Protein AF-0000000087416178 (afdb_homodimer)

Solvent-accessible surface area (backbone atoms only — not comparable to full-atom values): 34341 Å² total; per-residue (Å²): 126,83,62,38,50,63,67,55,50,50,54,33,53,64,72,49,57,63,40,94,65,51,49,70,84,50,56,75,40,76,38,66,54,53,21,59,74,64,66,25,30,42,36,30,36,35,37,31,32,52,17,62,50,71,70,23,13,48,52,40,41,19,43,16,34,48,46,15,51,33,53,74,68,58,37,51,30,35,28,38,65,34,44,55,66,27,59,61,53,29,38,47,36,29,51,27,13,50,71,73,30,50,40,40,35,33,22,10,59,60,54,91,66,98,59,83,75,78,69,35,29,31,37,37,50,28,51,46,20,60,38,39,63,42,77,43,93,30,35,62,55,70,54,33,49,49,53,34,52,52,51,41,50,52,42,39,74,72,71,45,40,69,40,58,81,41,67,85,61,48,36,21,42,24,8,45,35,22,25,55,48,34,43,47,51,55,52,50,32,53,74,69,72,49,66,71,60,30,35,39,27,51,24,49,39,33,61,47,18,7,33,52,35,26,27,53,43,50,60,61,72,58,52,50,42,22,27,19,42,54,93,48,91,76,42,37,44,56,46,24,19,50,35,17,30,48,25,22,54,75,43,74,36,90,43,94,56,47,40,86,72,46,45,73,40,68,84,47,25,42,94,74,32,59,88,36,64,24,76,58,16,40,50,34,28,41,50,36,10,31,39,56,24,40,80,46,6,51,47,38,36,7,23,22,45,26,45,53,52,49,42,40,74,70,58,77,44,50,64,86,39,29,35,35,34,45,37,48,24,44,48,51,45,43,64,63,39,33,68,63,49,48,65,66,62,44,78,64,76,67,119,125,82,63,38,51,64,67,56,50,50,54,33,54,63,72,50,59,63,40,93,65,52,49,72,85,49,57,74,41,78,38,67,54,55,21,59,73,66,66,25,29,44,35,28,34,34,38,32,32,52,17,62,50,71,71,23,13,49,52,40,42,18,42,17,33,47,46,15,50,35,52,74,69,58,38,52,30,35,29,35,66,36,42,55,67,27,59,61,52,30,39,46,36,30,50,28,14,49,71,72,30,49,40,40,36,33,22,10,58,58,54,90,67,98,57,82,77,76,68,36,32,31,39,37,50,28,52,48,20,60,40,38,62,41,79,42,94,30,35,61,56,71,54,32,49,53,52,35,53,52,52,41,51,53,41,41,73,71,71,46,41,68,41,60,82,41,67,85,61,47,36,22,42,25,8,46,34,21,25,53,48,35,45,46,52,55,52,50,31,54,74,69,72,47,65,70,61,31,35,38,28,50,24,48,40,33,61,46,17,8,33,52,35,26,27,54,41,51,60,61,73,58,51,51,43,22,26,19,41,53,93,48,92,76,42,36,44,55,46,25,18,49,35,18,30,48,25,22,53,76,42,74,37,86,44,94,56,46,38,87,72,47,47,72,38,68,84,46,24,43,95,76,31,60,88,36,64,24,74,58,17,40,50,33,29,41,51,35,10,33,40,56,25,41,78,46,6,51,47,37,35,6,22,22,46,26,46,54,53,51,41,39,74,70,58,77,44,51,63,86,38,28,35,34,34,46,38,48,24,46,49,50,45,44,64,62,40,33,68,63,48,49,67,67,62,45,79,65,77,64,121

Foldseek 3Di:
DDADALVRLVVLLVVAFFDDQFPPPADWAWQVQLLVVLVFATEIERPQCRRPQLSGFLCRLLLRRVVRVCVVLVAQEEQEEAALQDPNLLRNLSSCLVVNHAYEYEHEPQDDDPDDADCFFSNVSSVVSPHHYHYDHHHPDPVSVVVSVVVQVVCVVVVGRYDYDDCVPRQLSSLCSLLNVLSSVVVNCVVVPHQAQAEWFADLTSNQLSNLLSCQSNVNLHHYAYEYLADDPCRALANSQVSSQVNCVSSVHGGDGHSVSYRYDPPQNADVGAPAAHLLLLVQQLCCCVRPVDGAARRTLSSRSSVVSVCSNVVVGHHHHYYYYYRRHSRSNCTSCVVVSCVNSDDDDPD/DDADALVRLVVLLVVAFFDDQFPPPADWAWQVQLLVVLVFATEIERPQCRRPQLSGFLCRLLLRRVVRVCVVLVAQEEQEEAALQDPNLLRNLSSCLVVNHAYEYEHEPQDDDPDDADCFFSNVSSVVSPHHYHYDHHHGDPVSVVVSVVVQVVCVVVVGRYDYDDCVPRQLSSLCSQLNVLSVVVVNCVVVPHDAQAEWFADLTSNQLSNLLSCQNNVNLHHYAYEYLADDPQSALQNSQVSSQSNCVSSPHGGDGHSVSYRYDPPQNADVGAPAAHLLLLVQQLCCCVRPVDGAARRTLSSRSSVVSVCSNVVVGHHHHYYYYYRRHSRSNCTSCVVVSPVNSDDDDPD

pLDDT: mean 94.79, std 8.59, range [31.3, 98.94]

Secondary structure (DSSP, 8-state):
-PPPPHHHHHHHHHTS-----S--SPPEEE-HHHHHHHTSSEEEEE-GGGS-TTS-BTHHHHHHHHHHHHHHTT--EEEEEEETT-HHHHHHHHHHHHHT-EEEEEEE--S--SSPPP--HHHHHHHHTT-EEEEESS-TTHHHHHHHHHHHHHHHHTT--EEE--HHHHHHHHHHHHHHHHHHHHHHHHHTT---SEEEEE-SSHHHHHHHHHHHHHT----EEEE-SS--TTS-HHHHHHHHHHHHHHTT------GGG-EEE-TTS-TT-TTS--HHHHHHHHHHHHHH-----TTTHHHHHHHHHHHHHTT-S-TT-EEEEE--B-TTHHHHSHHHHHHHH------/-PPPPHHHHHHHHHTS-----S--SPPEEE-HHHHHHHTSSEEEEE-GGGS-SSS-BTHHHHHHHHHHHHHHTT--EEEEEEETT-HHHHHHHHHHHHHT-EEEEEEE-SS--SSPPP--HHHHHHHHTT-EEEEESS-TTHHHHHHHHHHHHHHHHTT--EEE--HHHHHHHHHHHHHHHHHHHHHHHHHTT---SEEEEE-SSHHHHHHHHHHHHHT----EEEE-SS--TTS-HHHHHHHHHHHHHHTT------GGG-EEE-TTS-TT-TTS--HHHHHHHHHHHHHH-----TTTHHHHHHHHHHHHHTT-S-TT-EEEEE--B-TTHHHHSHHHHHHHH------

Structure (mmCIF, N/CA/C/O backbone):
data_AF-0000000087416178-model_v1
#
loop_
_entity.id
_entity.type
_entity.pdbx_description
1 polymer 'L-cysteate sulfo-lyase'
#
loop_
_atom_site.group_PDB
_atom_site.id
_atom_site.type_symbol
_atom_site.label_atom_id
_atom_site.label_alt_id
_atom_site.label_comp_id
_atom_site.label_asym_id
_atom_site.label_entity_id
_atom_site.label_seq_id
_atom_site.pdbx_PDB_ins_code
_atom_site.Cartn_x
_atom_site.Cartn_y
_atom_site.Cartn_z
_atom_site.occupancy
_atom_site.B_iso_or_equiv
_atom_site.auth_seq_id
_atom_site.auth_comp_id
_atom_site.auth_asym_id
_atom_site.auth_atom_id
_atom_site.pdbx_PDB_model_num
ATOM 1 N N . MET A 1 1 ? -10.094 37.312 -6.207 1 55.5 1 MET A N 1
ATOM 2 C CA . MET A 1 1 ? -9.102 36.844 -7.172 1 55.5 1 MET A CA 1
ATOM 3 C C . MET A 1 1 ? -9.695 35.812 -8.125 1 55.5 1 MET A C 1
ATOM 5 O O . MET A 1 1 ? -10.57 35.031 -7.734 1 55.5 1 MET A O 1
ATOM 9 N N . PRO A 1 2 ? -9.305 35.969 -9.383 1 63.62 2 PRO A N 1
ATOM 10 C CA . PRO A 1 2 ? -9.891 35.094 -10.383 1 63.62 2 PRO A CA 1
ATOM 11 C C . PRO A 1 2 ? -9.641 33.594 -10.078 1 63.62 2 PRO A C 1
ATOM 13 O O . PRO A 1 2 ? -8.602 33.25 -9.523 1 63.62 2 PRO A O 1
ATOM 16 N N . ARG A 1 3 ? -10.625 32.75 -10.203 1 87.5 3 ARG A N 1
ATOM 17 C CA . ARG A 1 3 ? -10.586 31.297 -10.117 1 87.5 3 ARG A CA 1
ATOM 18 C C . ARG A 1 3 ? -9.641 30.719 -11.156 1 87.5 3 ARG A C 1
ATOM 20 O O . ARG A 1 3 ? -9.664 31.109 -12.328 1 87.5 3 ARG A O 1
ATOM 27 N N . LEU A 1 4 ? -8.633 30.016 -10.633 1 95.75 4 LEU A N 1
ATOM 28 C CA . LEU A 1 4 ? -7.723 29.328 -11.547 1 95.75 4 LEU A CA 1
ATOM 29 C C . LEU A 1 4 ? -8.336 28.031 -12.055 1 95.75 4 LEU A C 1
ATOM 31 O O . LEU A 1 4 ? -9.133 27.406 -11.359 1 95.75 4 LEU A O 1
ATOM 35 N N . THR A 1 5 ? -8.016 27.719 -13.305 1 97.38 5 THR A N 1
ATOM 36 C CA . THR A 1 5 ? -8.32 26.375 -13.781 1 97.38 5 THR A CA 1
ATOM 37 C C . THR A 1 5 ? -7.355 25.359 -13.188 1 97.38 5 THR A C 1
ATOM 39 O O . THR A 1 5 ? -6.273 25.719 -12.719 1 97.38 5 THR A O 1
ATOM 42 N N . PRO A 1 6 ? -7.758 24.094 -13.148 1 97.88 6 PRO A N 1
ATOM 43 C CA . PRO A 1 6 ? -6.828 23.047 -12.703 1 97.88 6 PRO A CA 1
ATOM 44 C C . PRO A 1 6 ? -5.48 23.125 -13.422 1 97.88 6 PRO A C 1
ATOM 46 O O . PRO A 1 6 ? -4.43 23 -12.789 1 97.88 6 PRO A O 1
ATOM 49 N N . ASP A 1 7 ? -5.477 23.344 -14.656 1 98 7 ASP A N 1
ATOM 50 C CA . ASP A 1 7 ? -4.242 23.391 -15.445 1 98 7 ASP A CA 1
ATOM 51 C C . ASP A 1 7 ? -3.369 24.562 -15.016 1 98 7 ASP A C 1
ATOM 53 O O . ASP A 1 7 ? -2.146 24.438 -14.938 1 98 7 ASP A O 1
ATOM 57 N N . GLU A 1 8 ? -3.998 25.703 -14.797 1 98 8 GLU A N 1
ATOM 58 C CA . GLU A 1 8 ? -3.258 26.875 -14.352 1 98 8 GLU A CA 1
ATOM 59 C C . GLU A 1 8 ? -2.623 26.641 -12.984 1 98 8 GLU A C 1
ATOM 61 O O . GLU A 1 8 ? -1.478 27.031 -12.75 1 98 8 GLU A O 1
ATOM 66 N N . LEU A 1 9 ? -3.391 26.094 -12.102 1 98.25 9 LEU A N 1
ATOM 67 C CA . LEU A 1 9 ? -2.887 25.812 -10.758 1 98.25 9 LEU A CA 1
ATOM 68 C C . LEU A 1 9 ? -1.763 24.781 -10.805 1 98.25 9 LEU A C 1
ATOM 70 O O . LEU A 1 9 ? -0.756 24.922 -10.109 1 98.25 9 LEU A O 1
ATOM 74 N N . ARG A 1 10 ? -1.91 23.734 -11.602 1 98 10 ARG A N 1
ATOM 75 C CA . ARG A 1 10 ? -0.856 22.734 -11.789 1 98 10 ARG A CA 1
ATOM 76 C C . ARG A 1 10 ? 0.419 23.391 -12.32 1 98 10 ARG A C 1
ATOM 78 O O . ARG A 1 10 ? 1.522 23.031 -11.898 1 98 10 ARG A O 1
ATOM 85 N N . ALA A 1 11 ? 0.257 24.25 -13.266 1 98.12 11 ALA A N 1
ATOM 86 C CA . ALA A 1 11 ? 1.402 24.953 -13.844 1 98.12 11 ALA A CA 1
ATOM 87 C C . ALA A 1 11 ? 2.123 25.797 -12.789 1 98.12 11 ALA A C 1
ATOM 89 O O . ALA A 1 11 ? 3.352 25.891 -12.797 1 98.12 11 ALA A O 1
ATOM 90 N N . ALA A 1 12 ? 1.319 26.422 -11.906 1 98.19 12 ALA A N 1
ATOM 91 C CA . ALA A 1 12 ? 1.901 27.203 -10.82 1 98.19 12 ALA A CA 1
ATOM 92 C C . ALA A 1 12 ? 2.738 26.328 -9.891 1 98.19 12 ALA A C 1
ATOM 94 O O . ALA A 1 12 ? 3.85 26.703 -9.516 1 98.19 12 ALA A O 1
ATOM 95 N N . VAL A 1 13 ? 2.23 25.156 -9.57 1 98.38 13 VAL A N 1
ATOM 96 C CA . VAL A 1 13 ? 2.918 24.234 -8.68 1 98.38 13 VAL A CA 1
ATOM 97 C C . VAL A 1 13 ? 4.18 23.703 -9.352 1 98.38 13 VAL A C 1
ATOM 99 O O . VAL A 1 13 ? 5.215 23.531 -8.703 1 98.38 13 VAL A O 1
ATOM 102 N N . ALA A 1 14 ? 4.102 23.453 -10.641 1 97.5 14 ALA A N 1
ATOM 103 C CA . ALA A 1 14 ? 5.168 22.828 -11.406 1 97.5 14 ALA A CA 1
ATOM 104 C C . ALA A 1 14 ? 6.41 23.703 -11.461 1 97.5 14 ALA A C 1
ATOM 106 O O . ALA A 1 14 ? 7.5 23.234 -11.789 1 97.5 14 ALA A O 1
ATOM 107 N N . LYS A 1 15 ? 6.297 24.969 -11.125 1 97.38 15 LYS A N 1
ATOM 108 C CA . LYS A 1 15 ? 7.422 25.906 -11.156 1 97.38 15 LYS A CA 1
ATOM 109 C C . LYS A 1 15 ? 8.375 25.641 -9.992 1 97.38 15 LYS A C 1
ATOM 111 O O . LYS A 1 15 ? 9.531 26.078 -10.023 1 97.38 15 LYS A O 1
ATOM 116 N N . LEU A 1 16 ? 7.883 25 -8.984 1 98.19 16 LEU A N 1
ATOM 117 C CA . LEU A 1 16 ? 8.711 24.703 -7.82 1 98.19 16 LEU A CA 1
ATOM 118 C C . LEU A 1 16 ? 9.523 23.438 -8.039 1 98.19 16 LEU A C 1
ATOM 120 O O . LEU A 1 16 ? 9.078 22.516 -8.742 1 98.19 16 LEU A O 1
ATOM 124 N N . PRO A 1 17 ? 10.742 23.375 -7.406 1 97.56 17 PRO A N 1
ATOM 125 C CA . PRO A 1 17 ? 11.484 22.109 -7.449 1 97.56 17 PRO A CA 1
ATOM 126 C C . PRO A 1 17 ? 10.703 20.953 -6.852 1 97.56 17 PRO A C 1
ATOM 128 O O . PRO A 1 17 ? 10.008 21.125 -5.848 1 97.56 17 PRO A O 1
ATOM 131 N N . HIS A 1 18 ? 10.781 19.781 -7.535 1 97.25 18 HIS A N 1
ATOM 132 C CA . HIS A 1 18 ? 10.094 18.578 -7.102 1 97.25 18 HIS A CA 1
ATOM 133 C C . HIS A 1 18 ? 10.969 17.344 -7.305 1 97.25 18 HIS A C 1
ATOM 135 O O . HIS A 1 18 ? 11.805 17.312 -8.211 1 97.25 18 HIS A O 1
ATOM 141 N N . PHE A 1 19 ? 10.883 16.406 -6.434 1 98.31 19 PHE A N 1
ATOM 142 C CA . PHE A 1 19 ? 11.414 15.062 -6.59 1 98.31 19 PHE A CA 1
ATOM 143 C C . PHE A 1 19 ? 10.281 14.047 -6.66 1 98.31 19 PHE A C 1
ATOM 145 O O . PHE A 1 19 ? 9.586 13.812 -5.672 1 98.31 19 PHE A O 1
ATOM 152 N N . PRO A 1 20 ? 10.016 13.43 -7.832 1 97.62 20 PRO A N 1
ATOM 153 C CA . PRO A 1 20 ? 8.852 12.539 -7.984 1 97.62 20 PRO A CA 1
ATOM 154 C C . PRO A 1 20 ? 8.93 11.312 -7.078 1 97.62 20 PRO A C 1
ATOM 156 O O . PRO A 1 20 ? 9.953 10.633 -7.043 1 97.62 20 PRO A O 1
ATOM 159 N N . LEU A 1 21 ? 7.836 11.094 -6.316 1 98.5 21 LEU A N 1
ATOM 160 C CA . LEU A 1 21 ? 7.766 9.969 -5.387 1 98.5 21 LEU A CA 1
ATOM 161 C C . LEU A 1 21 ? 6.438 9.234 -5.527 1 98.5 21 LEU A C 1
ATOM 163 O O . LEU A 1 21 ? 6.41 8 -5.582 1 98.5 21 LEU A O 1
ATOM 167 N N . ALA A 1 22 ? 5.305 9.922 -5.59 1 98.44 22 ALA A N 1
ATOM 168 C CA . ALA A 1 22 ? 3.963 9.391 -5.375 1 98.44 22 ALA A CA 1
ATOM 169 C C . ALA A 1 22 ? 3.412 8.758 -6.648 1 98.44 22 ALA A C 1
ATOM 171 O O . ALA A 1 22 ? 3.623 9.281 -7.746 1 98.44 22 ALA A O 1
ATOM 172 N N . HIS A 1 23 ? 2.76 7.586 -6.492 1 98.25 23 HIS A N 1
ATOM 173 C CA . HIS A 1 23 ? 1.903 7.078 -7.559 1 98.25 23 HIS A CA 1
ATOM 174 C C . HIS A 1 23 ? 0.634 7.914 -7.688 1 98.25 23 HIS A C 1
ATOM 176 O O . HIS A 1 23 ? -0.322 7.719 -6.934 1 98.25 23 HIS A O 1
ATOM 182 N N . THR A 1 24 ? 0.581 8.891 -8.641 1 97.56 24 THR A N 1
ATOM 183 C CA . THR A 1 24 ? -0.566 9.781 -8.797 1 97.56 24 THR A CA 1
ATOM 184 C C . THR A 1 24 ? -1.07 9.75 -10.242 1 97.56 24 THR A C 1
ATOM 186 O O . THR A 1 24 ? -0.322 9.414 -11.156 1 97.56 24 THR A O 1
ATOM 189 N N . PRO A 1 25 ? -2.365 10.164 -10.492 1 98.12 25 PRO A N 1
ATOM 190 C CA . PRO A 1 25 ? -3.373 10.438 -9.469 1 98.12 25 PRO A CA 1
ATOM 191 C C . PRO A 1 25 ? -3.768 9.188 -8.68 1 98.12 25 PRO A C 1
ATOM 193 O O . PRO A 1 25 ? -3.838 8.094 -9.25 1 98.12 25 PRO A O 1
ATOM 196 N N . THR A 1 26 ? -3.879 9.305 -7.395 1 98.56 26 THR A N 1
ATOM 197 C CA . THR A 1 26 ? -4.43 8.203 -6.617 1 98.56 26 THR A CA 1
ATOM 198 C C . THR A 1 26 ? -5.914 8.008 -6.93 1 98.56 26 THR A C 1
ATOM 200 O O . THR A 1 26 ? -6.582 8.938 -7.387 1 98.56 26 THR A O 1
ATOM 203 N N . PRO A 1 27 ? -6.469 6.84 -6.707 1 98.56 27 PRO A N 1
ATOM 204 C CA . PRO A 1 27 ? -7.863 6.586 -7.062 1 98.56 27 PRO A CA 1
ATOM 205 C C . PRO A 1 27 ? -8.844 7.371 -6.195 1 98.56 27 PRO A C 1
ATOM 207 O O . PRO A 1 27 ? -8.57 7.633 -5.023 1 98.56 27 PRO A O 1
ATOM 210 N N . LEU A 1 28 ? -9.883 7.863 -6.75 1 98.81 28 LEU A N 1
ATOM 211 C CA . LEU A 1 28 ? -11.117 8.289 -6.098 1 98.81 28 LEU A CA 1
ATOM 212 C C . LEU A 1 28 ? -12.227 7.266 -6.301 1 98.81 28 LEU A C 1
ATOM 214 O O . LEU A 1 28 ? -12.719 7.094 -7.418 1 98.81 28 LEU A O 1
ATOM 218 N N . GLU A 1 29 ? -12.594 6.578 -5.18 1 98.44 29 GLU A N 1
ATOM 219 C CA . GLU A 1 29 ? -13.445 5.395 -5.301 1 98.44 29 GLU A CA 1
ATOM 220 C C . GLU A 1 29 ? -14.75 5.574 -4.531 1 98.44 29 GLU A C 1
ATOM 222 O O . GLU A 1 29 ? -14.758 6.16 -3.445 1 98.44 29 GLU A O 1
ATOM 227 N N . HIS A 1 30 ? -15.828 5.074 -5.105 1 98.62 30 HIS A N 1
ATOM 228 C CA . HIS A 1 30 ? -17.094 5.004 -4.391 1 98.62 30 HIS A CA 1
ATOM 229 C C . HIS A 1 30 ? -17.094 3.889 -3.354 1 98.62 30 HIS A C 1
ATOM 231 O O . HIS A 1 30 ? -16.5 2.832 -3.578 1 98.62 30 HIS A O 1
ATOM 237 N N . LEU A 1 31 ? -17.641 4.117 -2.186 1 98.56 31 LEU A N 1
ATOM 238 C CA . LEU A 1 31 ? -17.844 3.119 -1.141 1 98.56 31 LEU A CA 1
ATOM 239 C C . LEU A 1 31 ? -19.328 2.748 -1.028 1 98.56 31 LEU A C 1
ATOM 241 O O . LEU A 1 31 ? -20 3.162 -0.086 1 98.56 31 LEU A O 1
ATOM 245 N N . PRO A 1 32 ? -19.797 1.918 -1.909 1 98 32 PRO A N 1
ATOM 246 C CA . PRO A 1 32 ? -21.234 1.708 -1.994 1 98 32 PRO A CA 1
ATOM 247 C C . PRO A 1 32 ? -21.797 0.972 -0.78 1 98 32 PRO A C 1
ATOM 249 O O . PRO A 1 32 ? -22.922 1.244 -0.354 1 98 32 PRO A O 1
ATOM 252 N N . LYS A 1 33 ? -21.109 0.05 -0.185 1 98.19 33 LYS A N 1
ATOM 253 C CA . LYS A 1 33 ? -21.625 -0.726 0.938 1 98.19 33 LYS A CA 1
ATOM 254 C C . LYS A 1 33 ? -21.703 0.123 2.203 1 98.19 33 LYS A C 1
ATOM 256 O O . LYS A 1 33 ? -22.688 0.044 2.953 1 98.19 33 LYS A O 1
ATOM 261 N N . LEU A 1 34 ? -20.656 0.92 2.418 1 98.44 34 LEU A N 1
ATOM 262 C CA . LEU A 1 34 ? -20.688 1.812 3.572 1 98.44 34 LEU A CA 1
ATOM 263 C C . LEU A 1 34 ? -21.797 2.85 3.43 1 98.44 34 LEU A C 1
ATOM 265 O O . LEU A 1 34 ? -22.484 3.16 4.398 1 98.44 34 LEU A O 1
ATOM 269 N N . SER A 1 35 ? -21.922 3.434 2.213 1 98.5 35 SER A N 1
ATOM 270 C CA . SER A 1 35 ? -22.984 4.395 1.941 1 98.5 35 SER A CA 1
ATOM 271 C C . SER A 1 35 ? -24.359 3.807 2.262 1 98.5 35 SER A C 1
ATOM 273 O O . SER A 1 35 ? -25.172 4.445 2.932 1 98.5 35 SER A O 1
ATOM 275 N N . LYS A 1 36 ? -24.547 2.59 1.803 1 97.81 36 LYS A N 1
ATOM 276 C CA . LYS A 1 36 ? -25.828 1.912 2.039 1 97.81 36 LYS A CA 1
ATOM 277 C C . LYS A 1 36 ? -26.031 1.636 3.527 1 97.81 36 LYS A C 1
ATOM 279 O O . LYS A 1 36 ? -27.109 1.878 4.062 1 97.81 36 LYS A O 1
ATOM 284 N N . LEU A 1 37 ? -25.031 1.151 4.184 1 97.56 37 LEU A N 1
ATOM 285 C CA . LEU A 1 37 ? -25.094 0.771 5.59 1 97.56 37 LEU A CA 1
ATOM 286 C C . LEU A 1 37 ? -25.453 1.97 6.465 1 97.56 37 LEU A C 1
ATOM 288 O O . LEU A 1 37 ? -26.234 1.848 7.402 1 97.56 37 LEU A O 1
ATOM 292 N N . LEU A 1 38 ? -24.828 3.119 6.148 1 97.5 38 LEU A N 1
ATOM 293 C CA . LEU A 1 38 ? -24.984 4.297 6.992 1 97.5 38 LEU A CA 1
ATOM 294 C C . LEU A 1 38 ? -26.234 5.086 6.594 1 97.5 38 LEU A C 1
ATOM 296 O O . LEU A 1 38 ? -26.734 5.91 7.367 1 97.5 38 LEU A O 1
ATOM 300 N N . GLY A 1 39 ? -26.797 4.805 5.359 1 92.75 39 GLY A N 1
ATOM 301 C CA . GLY A 1 39 ? -28.062 5.383 4.926 1 92.75 39 GLY A CA 1
ATOM 302 C C . GLY A 1 39 ? -28 6.891 4.758 1 92.75 39 GLY A C 1
ATOM 303 O O . GLY A 1 39 ? -29.016 7.578 4.914 1 92.75 39 GLY A O 1
ATOM 304 N N . GLY A 1 40 ? -26.953 7.516 4.445 1 91.62 40 GLY A N 1
ATOM 305 C CA . GLY A 1 40 ? -26.75 8.938 4.215 1 91.62 40 GLY A CA 1
ATOM 306 C C . GLY A 1 40 ? -26.25 9.25 2.82 1 91.62 40 GLY A C 1
ATOM 307 O O . GLY A 1 40 ? -26.828 8.805 1.827 1 91.62 40 GLY A O 1
ATOM 308 N N . PRO A 1 41 ? -25.172 10.086 2.82 1 97.94 41 PRO A N 1
ATOM 309 C CA . PRO A 1 41 ? -24.625 10.516 1.534 1 97.94 41 PRO A CA 1
ATOM 310 C C . PRO A 1 41 ? -23.922 9.391 0.78 1 97.94 41 PRO A C 1
ATOM 312 O O . PRO A 1 41 ? -23.703 8.305 1.336 1 97.94 41 PRO A O 1
ATOM 315 N N . GLN A 1 42 ? -23.719 9.609 -0.546 1 98.69 42 GLN A N 1
ATOM 316 C CA . GLN A 1 42 ? -22.719 8.797 -1.25 1 98.69 42 GLN A CA 1
ATOM 317 C C . GLN A 1 42 ? -21.312 9.102 -0.758 1 98.69 42 GLN A C 1
ATOM 319 O O . GLN A 1 42 ? -20.906 10.266 -0.71 1 98.69 42 GLN A O 1
ATOM 324 N N . ILE A 1 43 ? -20.703 8.094 -0.318 1 98.88 43 ILE A N 1
ATOM 325 C CA . ILE A 1 43 ? -19.359 8.266 0.249 1 98.88 43 ILE A CA 1
ATOM 326 C C . ILE A 1 43 ? -18.312 7.836 -0.767 1 98.88 43 ILE A C 1
ATOM 328 O O . ILE A 1 43 ? -18.391 6.746 -1.336 1 98.88 43 ILE A O 1
ATOM 332 N N . TYR A 1 44 ? -17.375 8.695 -1.033 1 98.88 44 TYR A N 1
ATOM 333 C CA . TYR A 1 44 ? -16.203 8.422 -1.857 1 98.88 44 TYR A CA 1
ATOM 334 C C . TYR A 1 44 ? -14.93 8.523 -1.034 1 98.88 44 TYR A C 1
ATOM 336 O O . TYR A 1 44 ? -14.898 9.188 0.003 1 98.88 44 TYR A O 1
ATOM 344 N N . ILE A 1 45 ? -13.93 7.836 -1.482 1 98.94 45 ILE A N 1
ATOM 345 C CA . ILE A 1 45 ? -12.664 7.859 -0.757 1 98.94 45 ILE A CA 1
ATOM 346 C C . ILE A 1 45 ? -11.523 8.164 -1.722 1 98.94 45 ILE A C 1
ATOM 348 O O . ILE A 1 45 ? -11.422 7.551 -2.785 1 98.94 45 ILE A O 1
ATOM 352 N N . LYS A 1 46 ? -10.727 9.219 -1.441 1 98.94 46 LYS A N 1
ATOM 353 C CA . LYS A 1 46 ? -9.461 9.508 -2.105 1 98.94 46 LYS A CA 1
ATOM 354 C C . LYS A 1 46 ? -8.328 8.68 -1.503 1 98.94 46 LYS A C 1
ATOM 356 O O . LYS A 1 46 ? -7.93 8.906 -0.356 1 98.94 46 LYS A O 1
ATOM 361 N N . ARG A 1 47 ? -7.707 7.789 -2.271 1 98.81 47 ARG A N 1
ATOM 362 C CA . ARG A 1 47 ? -6.879 6.703 -1.769 1 98.81 47 ARG A CA 1
ATOM 363 C C . ARG A 1 47 ? -5.418 7.133 -1.655 1 98.81 47 ARG A C 1
ATOM 365 O O . ARG A 1 47 ? -4.523 6.441 -2.139 1 98.81 47 ARG A O 1
ATOM 372 N N . ASP A 1 48 ? -5.203 8.117 -0.875 1 98.56 48 ASP A N 1
ATOM 373 C CA . ASP A 1 48 ? -3.824 8.578 -0.723 1 98.56 48 ASP A CA 1
ATOM 374 C C . ASP A 1 48 ? -3.033 7.648 0.195 1 98.56 48 ASP A C 1
ATOM 376 O O . ASP A 1 48 ? -1.81 7.762 0.293 1 98.56 48 ASP A O 1
ATOM 380 N N . ASP A 1 49 ? -3.689 6.656 0.818 1 98.44 49 ASP A N 1
ATOM 381 C CA . ASP A 1 49 ? -2.965 5.547 1.426 1 98.44 49 ASP A CA 1
ATOM 382 C C . ASP A 1 49 ? -2.203 4.746 0.373 1 98.44 49 ASP A C 1
ATOM 384 O O . ASP A 1 49 ? -1.313 3.957 0.706 1 98.44 49 ASP A O 1
ATOM 388 N N . CYS A 1 50 ? -2.424 4.98 -0.885 1 98.44 50 CYS A N 1
ATOM 389 C CA . CYS A 1 50 ? -1.842 4.184 -1.957 1 98.44 50 CYS A CA 1
ATOM 390 C C . CYS A 1 50 ? -0.893 5.02 -2.809 1 98.44 50 CYS A C 1
ATOM 392 O O . CYS A 1 50 ? -0.843 4.859 -4.027 1 98.44 50 CYS A O 1
ATOM 394 N N . THR A 1 51 ? -0.14 5.867 -2.148 1 98.56 51 THR A N 1
ATOM 395 C CA . THR A 1 51 ? 0.798 6.707 -2.881 1 98.56 51 THR A CA 1
ATOM 396 C C . THR A 1 51 ? 2.078 5.941 -3.199 1 98.56 51 THR A C 1
ATOM 398 O O . THR A 1 51 ? 2.951 6.449 -3.908 1 98.56 51 THR A O 1
ATOM 401 N N . GLY A 1 52 ? 2.293 4.758 -2.691 1 97.75 52 GLY A N 1
ATOM 402 C CA . GLY A 1 52 ? 3.27 3.818 -3.221 1 97.75 52 GLY A CA 1
ATOM 403 C C . GLY A 1 52 ? 4.547 3.766 -2.404 1 97.75 52 GLY A C 1
ATOM 404 O O . GLY A 1 52 ? 5.191 2.717 -2.314 1 97.75 52 GLY A O 1
ATOM 405 N N . LEU A 1 53 ? 4.953 4.883 -1.725 1 98.31 53 LEU A N 1
ATOM 406 C CA . LEU A 1 53 ? 6.23 4.988 -1.033 1 98.31 53 LEU A CA 1
ATOM 407 C C . LEU A 1 53 ? 6.176 4.293 0.322 1 98.31 53 LEU A C 1
ATOM 409 O O . LEU A 1 53 ? 5.758 4.891 1.315 1 98.31 53 LEU A O 1
ATOM 413 N N . THR A 1 54 ? 6.719 2.98 0.413 1 97.88 54 THR A N 1
ATOM 414 C CA . THR A 1 54 ? 6.844 2.252 1.671 1 97.88 54 THR A CA 1
ATOM 415 C C . THR A 1 54 ? 5.52 2.254 2.43 1 97.88 54 THR A C 1
ATOM 417 O O . THR A 1 54 ? 5.465 2.668 3.59 1 97.88 54 THR A O 1
ATOM 420 N N . PHE A 1 55 ? 4.43 1.732 1.818 1 97.88 55 PHE A N 1
ATOM 421 C CA . PHE A 1 55 ? 3.064 1.543 2.295 1 97.88 55 PHE A CA 1
ATOM 422 C C . PHE A 1 55 ? 2.248 2.818 2.121 1 97.88 55 PHE A C 1
ATOM 424 O O . PHE A 1 55 ? 1.104 2.896 2.572 1 97.88 55 PHE A O 1
ATOM 431 N N . GLY A 1 56 ? 2.779 3.848 1.519 1 97.5 56 GLY A N 1
ATOM 432 C CA . GLY A 1 56 ? 2.057 5.027 1.065 1 97.5 56 GLY A CA 1
ATOM 433 C C . GLY A 1 56 ? 1.604 5.922 2.203 1 97.5 56 GLY A C 1
ATOM 434 O O . GLY A 1 56 ? 1.952 5.688 3.361 1 97.5 56 GLY A O 1
ATOM 435 N N . GLY A 1 57 ? 0.839 6.965 1.811 1 98.19 57 GLY A N 1
ATOM 436 C CA . GLY A 1 57 ? 0.324 7.969 2.73 1 98.19 57 GLY A CA 1
ATOM 437 C C . GLY A 1 57 ? 0.464 9.383 2.209 1 98.19 57 GLY A C 1
ATOM 438 O O . GLY A 1 57 ? 1.078 9.609 1.163 1 98.19 57 GLY A O 1
ATOM 439 N N . ASN A 1 58 ? -0.077 10.289 3.004 1 98.25 58 ASN A N 1
ATOM 440 C CA . ASN A 1 58 ? -0.174 11.68 2.57 1 98.25 58 ASN A CA 1
ATOM 441 C C . ASN A 1 58 ? 1.193 12.359 2.555 1 98.25 58 ASN A C 1
ATOM 443 O O . ASN A 1 58 ? 1.43 13.266 1.759 1 98.25 58 ASN A O 1
ATOM 447 N N . LYS A 1 59 ? 2.152 11.898 3.355 1 98.25 59 LYS A N 1
ATOM 448 C CA . LYS A 1 59 ? 3.439 12.586 3.451 1 98.25 59 LYS A CA 1
ATOM 449 C C . LYS A 1 59 ? 4.266 12.383 2.186 1 98.25 59 LYS A C 1
ATOM 451 O O . LYS A 1 59 ? 5.234 13.109 1.945 1 98.25 59 LYS A O 1
ATOM 456 N N . THR A 1 60 ? 3.924 11.406 1.422 1 98.69 60 THR A N 1
ATOM 457 C CA . THR A 1 60 ? 4.613 11.203 0.152 1 98.69 60 THR A CA 1
ATOM 458 C C . THR A 1 60 ? 4.48 12.438 -0.737 1 98.69 60 THR A C 1
ATOM 460 O O . THR A 1 60 ? 5.461 12.883 -1.334 1 98.69 60 THR A O 1
ATOM 463 N N . ARG A 1 61 ? 3.246 13.016 -0.781 1 98.5 61 ARG A N 1
ATOM 464 C CA . ARG A 1 61 ? 3.043 14.234 -1.552 1 98.5 61 ARG A CA 1
ATOM 465 C C . ARG A 1 61 ? 3.857 15.391 -0.977 1 98.5 61 ARG A C 1
ATOM 467 O O . ARG A 1 61 ? 4.422 16.188 -1.724 1 98.5 61 ARG A O 1
ATOM 474 N N . HIS A 1 62 ? 3.854 15.469 0.392 1 98.62 62 HIS A N 1
ATOM 475 C CA . HIS A 1 62 ? 4.633 16.5 1.058 1 98.62 62 HIS A CA 1
ATOM 476 C C . HIS A 1 62 ? 6.102 16.438 0.646 1 98.62 62 HIS A C 1
ATOM 478 O O . HIS A 1 62 ? 6.691 17.453 0.271 1 98.62 62 HIS A O 1
ATOM 484 N N . ASN A 1 63 ? 6.598 15.258 0.677 1 98.75 63 ASN A N 1
ATOM 485 C CA . ASN A 1 63 ? 8.031 15.031 0.554 1 98.75 63 ASN A CA 1
ATOM 486 C C . ASN A 1 63 ? 8.523 15.297 -0.866 1 98.75 63 ASN A C 1
ATOM 488 O O . ASN A 1 63 ? 9.719 15.523 -1.085 1 98.75 63 ASN A O 1
ATOM 492 N N . GLU A 1 64 ? 7.625 15.25 -1.887 1 98.75 64 GLU A N 1
ATOM 493 C CA . GLU A 1 64 ? 8.062 15.609 -3.232 1 98.75 64 GLU A CA 1
ATOM 494 C C . GLU A 1 64 ? 8.57 17.047 -3.279 1 98.75 64 GLU A C 1
ATOM 496 O O . GLU A 1 64 ? 9.578 17.328 -3.928 1 98.75 64 GLU A O 1
ATOM 501 N N . LEU A 1 65 ? 7.859 17.984 -2.607 1 98.75 65 LEU A N 1
ATOM 502 C CA . LEU A 1 65 ? 8.242 19.391 -2.592 1 98.75 65 LEU A CA 1
ATOM 503 C C . LEU A 1 65 ? 9.375 19.641 -1.597 1 98.75 65 LEU A C 1
ATOM 505 O O . LEU A 1 65 ? 10.289 20.422 -1.87 1 98.75 65 LEU A O 1
ATOM 509 N N . ILE A 1 66 ? 9.328 18.953 -0.462 1 98.69 66 ILE A N 1
ATOM 510 C CA . ILE A 1 66 ? 10.352 19.109 0.572 1 98.69 66 ILE A CA 1
ATOM 511 C C . ILE A 1 66 ? 11.703 18.625 0.04 1 98.69 66 ILE A C 1
ATOM 513 O O . ILE A 1 66 ? 12.711 19.328 0.179 1 98.69 66 ILE A O 1
ATOM 517 N N . LEU A 1 67 ? 11.742 17.484 -0.603 1 98.69 67 LEU A N 1
ATOM 518 C CA . LEU A 1 67 ? 12.984 16.984 -1.178 1 98.69 67 LEU A CA 1
ATOM 519 C C . LEU A 1 67 ? 13.469 17.875 -2.314 1 98.69 67 LEU A C 1
ATOM 521 O O . LEU A 1 67 ? 14.672 18.078 -2.488 1 98.69 67 LEU A O 1
ATOM 525 N N . GLY A 1 68 ? 12.445 18.297 -3.154 1 98.62 68 GLY A N 1
ATOM 526 C CA . GLY A 1 68 ? 12.836 19.266 -4.176 1 98.62 68 GLY A CA 1
ATOM 527 C C . GLY A 1 68 ? 13.602 20.453 -3.621 1 98.62 68 GLY A C 1
ATOM 528 O O . GLY A 1 68 ? 14.648 20.828 -4.156 1 98.62 68 GLY A O 1
ATOM 529 N N . ASP A 1 69 ? 13.094 21.047 -2.539 1 98.56 69 ASP A N 1
ATOM 530 C CA . ASP A 1 69 ? 13.734 22.172 -1.874 1 98.56 69 ASP A CA 1
ATOM 531 C C . ASP A 1 69 ? 15.094 21.766 -1.311 1 98.56 69 ASP A C 1
ATOM 533 O O . ASP A 1 69 ? 16.078 22.5 -1.459 1 98.56 69 ASP A O 1
ATOM 537 N N . ALA A 1 70 ? 15.164 20.609 -0.677 1 98.75 70 ALA A N 1
ATOM 538 C CA . ALA A 1 70 ? 16.391 20.109 -0.064 1 98.75 70 ALA A CA 1
ATOM 539 C C . ALA A 1 70 ? 17.484 19.906 -1.112 1 98.75 70 ALA A C 1
ATOM 541 O O . ALA A 1 70 ? 18.641 20.281 -0.896 1 98.75 70 ALA A O 1
ATOM 542 N N . ILE A 1 71 ? 17.109 19.312 -2.227 1 98.56 71 ILE A N 1
ATOM 543 C CA . ILE A 1 71 ? 18.047 19.031 -3.297 1 98.56 71 ILE A CA 1
ATOM 544 C C . ILE A 1 71 ? 18.562 20.344 -3.885 1 98.56 71 ILE A C 1
ATOM 546 O O . ILE A 1 71 ? 19.766 20.484 -4.145 1 98.56 71 ILE A O 1
ATOM 550 N N . GLN A 1 72 ? 17.656 21.266 -4.094 1 98.12 72 GLN A N 1
ATOM 551 C CA . GLN A 1 72 ? 18.047 22.594 -4.578 1 98.12 72 GLN A CA 1
ATOM 552 C C . GLN A 1 72 ? 19.062 23.234 -3.631 1 98.12 72 GLN A C 1
ATOM 554 O O . GLN A 1 72 ? 19.969 23.938 -4.074 1 98.12 72 GLN A O 1
ATOM 559 N N . LYS A 1 73 ? 18.953 23 -2.375 1 98 73 LYS A N 1
ATOM 560 C CA . LYS A 1 73 ? 19.844 23.562 -1.354 1 98 73 LYS A CA 1
ATOM 561 C C . LYS A 1 73 ? 21.062 22.672 -1.14 1 98 73 LYS A C 1
ATOM 563 O O . LYS A 1 73 ? 21.859 22.922 -0.239 1 98 73 LYS A O 1
ATOM 568 N N . GLN A 1 74 ? 21.156 21.578 -1.872 1 98.38 74 GLN A N 1
ATOM 569 C CA . GLN A 1 74 ? 22.281 20.656 -1.884 1 98.38 74 GLN A CA 1
ATOM 570 C C . GLN A 1 74 ? 22.438 19.969 -0.535 1 98.38 74 GLN A C 1
ATOM 572 O O . GLN A 1 74 ? 23.562 19.734 -0.071 1 98.38 74 GLN A O 1
ATOM 577 N N . ALA A 1 75 ? 21.344 19.719 0.084 1 98.62 75 ALA A N 1
ATOM 578 C CA . ALA A 1 75 ? 21.375 19 1.355 1 98.62 75 ALA A CA 1
ATOM 579 C C . ALA A 1 75 ? 21.891 17.578 1.166 1 98.62 75 ALA A C 1
ATOM 581 O O . ALA A 1 75 ? 21.562 16.906 0.184 1 98.62 75 ALA A O 1
ATOM 582 N N . ASP A 1 76 ? 22.719 17.141 2.162 1 98.19 76 ASP A N 1
ATOM 583 C CA . ASP A 1 76 ? 23.172 15.758 2.057 1 98.19 76 ASP A CA 1
ATOM 584 C C . ASP A 1 76 ? 22.75 14.945 3.281 1 98.19 76 ASP A C 1
ATOM 586 O O . ASP A 1 76 ? 22.938 13.727 3.32 1 98.19 76 ASP A O 1
ATOM 590 N N . ILE A 1 77 ? 22.109 15.648 4.234 1 98.75 77 ILE A N 1
ATOM 591 C CA . ILE A 1 77 ? 21.562 14.914 5.367 1 98.75 77 ILE A CA 1
ATOM 592 C C . ILE A 1 77 ? 20.312 15.617 5.887 1 98.75 77 ILE A C 1
ATOM 594 O O . ILE A 1 77 ? 20.281 16.844 6.008 1 98.75 77 ILE A O 1
ATOM 598 N N . PHE A 1 78 ? 19.297 14.859 6.117 1 98.88 78 PHE A N 1
ATOM 599 C CA . PHE A 1 78 ? 18.125 15.328 6.836 1 98.88 78 PHE A CA 1
ATOM 600 C C . PHE A 1 78 ? 18.266 15.078 8.336 1 98.88 78 PHE A C 1
ATOM 602 O O . PHE A 1 78 ? 18.734 14.023 8.75 1 98.88 78 PHE A O 1
ATOM 609 N N . VAL A 1 79 ? 17.906 16 9.18 1 98.88 79 VAL A N 1
ATOM 610 C CA . VAL A 1 79 ? 17.672 15.805 10.602 1 98.88 79 VAL A CA 1
ATOM 611 C C . VAL A 1 79 ? 16.203 16.062 10.93 1 98.88 79 VAL A C 1
ATOM 613 O O . VAL A 1 79 ? 15.727 17.203 10.812 1 98.88 79 VAL A O 1
ATOM 616 N N . TRP A 1 80 ? 15.547 15.07 11.281 1 98.31 80 TRP A N 1
ATOM 617 C CA . TRP A 1 80 ? 14.086 15.023 11.336 1 98.31 80 TRP A CA 1
ATOM 618 C C . TRP A 1 80 ? 13.617 14.32 12.609 1 98.31 80 TRP A C 1
ATOM 620 O O . TRP A 1 80 ? 14.43 13.742 13.336 1 98.31 80 TRP A O 1
ATOM 630 N N . GLY A 1 81 ? 12.305 14.523 12.969 1 97.06 81 GLY A N 1
ATOM 631 C CA . GLY A 1 81 ? 11.906 13.852 14.188 1 97.06 81 GLY A CA 1
ATOM 632 C C . GLY A 1 81 ? 10.43 13.992 14.5 1 97.06 81 GLY A C 1
ATOM 633 O O . GLY A 1 81 ? 9.758 14.867 13.945 1 97.06 81 GLY A O 1
ATOM 634 N N . ALA A 1 82 ? 9.945 13.125 15.273 1 95.44 82 ALA A N 1
ATOM 635 C CA . ALA A 1 82 ? 8.578 13.031 15.773 1 95.44 82 ALA A CA 1
ATOM 636 C C . ALA A 1 82 ? 8.438 11.922 16.812 1 95.44 82 ALA A C 1
ATOM 638 O O . ALA A 1 82 ? 9.367 11.688 17.594 1 95.44 82 ALA A O 1
ATOM 639 N N . GLY A 1 83 ? 7.199 11.414 16.984 1 93.5 83 GLY A N 1
ATOM 640 C CA . GLY A 1 83 ? 7.023 10.273 17.859 1 93.5 83 GLY A CA 1
ATOM 641 C C . GLY A 1 83 ? 7.594 8.984 17.297 1 93.5 83 GLY A C 1
ATOM 642 O O . GLY A 1 83 ? 7.859 8.898 16.094 1 93.5 83 GLY A O 1
ATOM 643 N N . ILE A 1 84 ? 7.832 7.996 18.109 1 92.88 84 ILE A N 1
ATOM 644 C CA . ILE A 1 84 ? 8.555 6.77 17.797 1 92.88 84 ILE A CA 1
ATOM 645 C C . ILE A 1 84 ? 7.832 6.023 16.672 1 92.88 84 ILE A C 1
ATOM 647 O O . ILE A 1 84 ? 8.461 5.309 15.898 1 92.88 84 ILE A O 1
ATOM 651 N N . HIS A 1 85 ? 6.551 6.156 16.406 1 92.31 85 HIS A N 1
ATOM 652 C CA . HIS A 1 85 ? 5.801 5.469 15.367 1 92.31 85 HIS A CA 1
ATOM 653 C C . HIS A 1 85 ? 5.195 6.461 14.383 1 92.31 85 HIS A C 1
ATOM 655 O O . HIS A 1 85 ? 4.078 6.262 13.898 1 92.31 85 HIS A O 1
ATOM 661 N N . SER A 1 86 ? 5.98 7.434 14.102 1 95.56 86 SER A N 1
ATOM 662 C CA . SER A 1 86 ? 5.52 8.531 13.258 1 95.56 86 SER A CA 1
ATOM 663 C C . SER A 1 86 ? 5.449 8.109 11.789 1 95.56 86 SER A C 1
ATOM 665 O O . SER A 1 86 ? 6.438 7.633 11.227 1 95.56 86 SER A O 1
ATOM 667 N N . ASN A 1 87 ? 4.254 8.375 11.156 1 96.56 87 ASN A N 1
ATOM 668 C CA . ASN A 1 87 ? 4.125 8.211 9.711 1 96.56 87 ASN A CA 1
ATOM 669 C C . ASN A 1 87 ? 5.016 9.195 8.961 1 96.56 87 ASN A C 1
ATOM 671 O O . ASN A 1 87 ? 5.57 8.852 7.91 1 96.56 87 ASN A O 1
ATOM 675 N N . ASN A 1 88 ? 5.113 10.414 9.445 1 97 88 ASN A N 1
ATOM 676 C CA . ASN A 1 88 ? 5.938 11.445 8.82 1 97 88 ASN A CA 1
ATOM 677 C C . ASN A 1 88 ? 7.402 11.016 8.742 1 97 88 ASN A C 1
ATOM 679 O O . ASN A 1 88 ? 8.031 11.148 7.695 1 97 88 ASN A O 1
ATOM 683 N N . CYS A 1 89 ? 7.918 10.516 9.859 1 98.25 89 CYS A N 1
ATOM 684 C CA . CYS A 1 89 ? 9.312 10.086 9.898 1 98.25 89 CYS A CA 1
ATOM 685 C C . CYS A 1 89 ? 9.539 8.898 8.969 1 98.25 89 CYS A C 1
ATOM 687 O O . CYS A 1 89 ? 10.516 8.875 8.211 1 98.25 89 CYS A O 1
ATOM 689 N N . ARG A 1 90 ? 8.648 7.938 9 1 98.38 90 ARG A N 1
ATOM 690 C CA . ARG A 1 90 ? 8.766 6.766 8.133 1 98.38 90 ARG A CA 1
ATOM 691 C C . ARG A 1 90 ? 8.82 7.176 6.664 1 98.38 90 ARG A C 1
ATOM 693 O O . ARG A 1 90 ? 9.703 6.727 5.922 1 98.38 90 ARG A O 1
ATOM 700 N N . GLN A 1 91 ? 7.906 8.016 6.211 1 98.62 91 GLN A N 1
ATOM 701 C CA . GLN A 1 91 ? 7.809 8.375 4.801 1 98.62 91 GLN A CA 1
ATOM 702 C C . GLN A 1 91 ? 8.93 9.32 4.387 1 98.62 91 GLN A C 1
ATOM 704 O O . GLN A 1 91 ? 9.398 9.281 3.248 1 98.62 91 GLN A O 1
ATOM 709 N N . THR A 1 92 ? 9.336 10.172 5.332 1 98.81 92 THR A N 1
ATOM 710 C CA . THR A 1 92 ? 10.477 11.031 5.02 1 98.81 92 THR A CA 1
ATOM 711 C C . THR A 1 92 ? 11.758 10.211 4.902 1 98.81 92 THR A C 1
ATOM 713 O O . THR A 1 92 ? 12.562 10.445 4.004 1 98.81 92 THR A O 1
ATOM 716 N N . ALA A 1 93 ? 11.93 9.25 5.82 1 98.75 93 ALA A N 1
ATOM 717 C CA . ALA A 1 93 ? 13.086 8.359 5.73 1 98.75 93 ALA A CA 1
ATOM 718 C C . ALA A 1 93 ? 13.102 7.617 4.398 1 98.75 93 ALA A C 1
ATOM 720 O O . ALA A 1 93 ? 14.148 7.512 3.752 1 98.75 93 ALA A O 1
ATOM 721 N N . ALA A 1 94 ? 11.984 7.133 4.004 1 98.88 94 ALA A N 1
ATOM 722 C CA . ALA A 1 94 ? 11.867 6.434 2.727 1 98.88 94 ALA A CA 1
ATOM 723 C C . ALA A 1 94 ? 12.18 7.367 1.561 1 98.88 94 ALA A C 1
ATOM 725 O O . ALA A 1 94 ? 12.867 6.973 0.613 1 98.88 94 ALA A O 1
ATOM 726 N N . ALA A 1 95 ? 11.648 8.578 1.624 1 98.88 95 ALA A N 1
ATOM 727 C CA . ALA A 1 95 ? 11.906 9.57 0.577 1 98.88 95 ALA A CA 1
ATOM 728 C C . ALA A 1 95 ? 13.398 9.859 0.458 1 98.88 95 ALA A C 1
ATOM 730 O O . ALA A 1 95 ? 13.938 9.945 -0.65 1 98.88 95 ALA A O 1
ATOM 731 N N . CYS A 1 96 ? 14.039 10 1.584 1 98.81 96 CYS A N 1
ATOM 732 C CA . CYS A 1 96 ? 15.477 10.25 1.604 1 98.81 96 CYS A CA 1
ATOM 733 C C . CYS A 1 96 ? 16.234 9.078 0.997 1 98.81 96 CYS A C 1
ATOM 735 O O . CYS A 1 96 ? 17.156 9.273 0.208 1 98.81 96 CYS A O 1
ATOM 737 N N . ALA A 1 97 ? 15.844 7.859 1.389 1 98.5 97 ALA A N 1
ATOM 738 C CA . ALA A 1 97 ? 16.469 6.68 0.814 1 98.5 97 ALA A CA 1
ATOM 739 C C . ALA A 1 97 ? 16.391 6.691 -0.708 1 98.5 97 ALA A C 1
ATOM 741 O O . ALA A 1 97 ? 17.375 6.449 -1.398 1 98.5 97 ALA A O 1
ATOM 742 N N . LYS A 1 98 ? 15.234 7.008 -1.238 1 98.44 98 LYS A N 1
ATOM 743 C CA . LYS A 1 98 ? 15.016 7.059 -2.682 1 98.44 98 LYS A CA 1
ATOM 744 C C . LYS A 1 98 ? 15.906 8.117 -3.334 1 98.44 98 LYS A C 1
ATOM 746 O O . LYS A 1 98 ? 16.422 7.91 -4.434 1 98.44 98 LYS A O 1
ATOM 751 N N . ALA A 1 99 ? 16.062 9.242 -2.652 1 98.31 99 ALA A N 1
ATOM 752 C CA . ALA A 1 99 ? 16.797 10.367 -3.213 1 98.31 99 ALA A CA 1
ATOM 753 C C . ALA A 1 99 ? 18.297 10.211 -2.994 1 98.31 99 ALA A C 1
ATOM 755 O O . ALA A 1 99 ? 19.094 10.961 -3.557 1 98.31 99 ALA A O 1
ATOM 756 N N . GLY A 1 100 ? 18.734 9.242 -2.193 1 98.06 100 GLY A N 1
ATOM 757 C CA . GLY A 1 100 ? 20.141 9.055 -1.878 1 98.06 100 GLY A CA 1
ATOM 758 C C . GLY A 1 100 ? 20.672 10.078 -0.89 1 98.06 100 GLY A C 1
ATOM 759 O O . GLY A 1 100 ? 21.812 10.516 -0.998 1 98.06 100 GLY A O 1
ATOM 760 N N . ILE A 1 101 ? 19.812 10.586 0.012 1 98.75 101 ILE A N 1
ATOM 761 C CA . ILE A 1 101 ? 20.172 11.547 1.049 1 98.75 101 ILE A CA 1
ATOM 762 C C . ILE A 1 101 ? 20.109 10.875 2.42 1 98.75 101 ILE A C 1
ATOM 764 O O . ILE A 1 101 ? 19.156 10.141 2.709 1 98.75 101 ILE A O 1
ATOM 768 N N . ASP A 1 102 ? 21.125 11.047 3.291 1 98.44 102 ASP A N 1
ATOM 769 C CA . ASP A 1 102 ? 21.109 10.469 4.633 1 98.44 102 ASP A CA 1
ATOM 770 C C . ASP A 1 102 ? 20.031 11.109 5.5 1 98.44 102 ASP A C 1
ATOM 772 O O . ASP A 1 102 ? 19.609 12.242 5.25 1 98.44 102 ASP A O 1
ATOM 776 N N . ILE A 1 103 ? 19.594 10.375 6.523 1 98.69 103 ILE A N 1
ATOM 777 C CA . ILE A 1 103 ? 18.641 10.961 7.453 1 98.69 103 ILE A CA 1
ATOM 778 C C . ILE A 1 103 ? 18.922 10.469 8.867 1 98.69 103 ILE A C 1
ATOM 780 O O . ILE A 1 103 ? 19.234 9.289 9.07 1 98.69 103 ILE A O 1
ATOM 784 N N . HIS A 1 104 ? 18.922 11.367 9.773 1 98.69 104 HIS A N 1
ATOM 785 C CA . HIS A 1 104 ? 18.953 11.125 11.211 1 98.69 104 HIS A CA 1
ATOM 786 C C . HIS A 1 104 ? 17.609 11.453 11.852 1 98.69 104 HIS A C 1
ATOM 788 O O . HIS A 1 104 ? 17.219 12.617 11.906 1 98.69 104 HIS A O 1
ATOM 794 N N . LEU A 1 105 ? 16.969 10.406 12.344 1 98.31 105 LEU A N 1
ATOM 795 C CA . LEU A 1 105 ? 15.672 10.57 12.992 1 98.31 105 LEU A CA 1
ATOM 796 C C . LEU A 1 105 ? 15.836 10.688 14.508 1 98.31 105 LEU A C 1
ATOM 798 O O . LEU A 1 105 ? 16.484 9.844 15.133 1 98.31 105 LEU A O 1
ATOM 802 N N . VAL A 1 106 ? 15.258 11.727 15.047 1 98.19 106 VAL A N 1
ATOM 803 C CA . VAL A 1 106 ? 15.078 11.852 16.484 1 98.19 106 VAL A CA 1
ATOM 804 C C . VAL A 1 106 ? 13.641 11.492 16.859 1 98.19 106 VAL A C 1
ATOM 806 O O . VAL A 1 106 ? 12.719 12.258 16.594 1 98.19 106 VAL A O 1
ATOM 809 N N . LEU A 1 107 ? 13.484 10.352 17.531 1 97.06 107 LEU A N 1
ATOM 810 C CA . LEU A 1 107 ? 12.148 9.852 17.828 1 97.06 107 LEU A CA 1
ATOM 811 C C . LEU A 1 107 ? 11.883 9.883 19.328 1 97.06 107 LEU A C 1
ATOM 813 O O . LEU A 1 107 ? 12.625 9.266 20.109 1 97.06 107 LEU A O 1
ATOM 817 N N . GLY A 1 108 ? 10.805 10.625 19.672 1 95.81 108 GLY A N 1
ATOM 818 C CA . GLY A 1 108 ? 10.438 10.734 21.078 1 95.81 108 GLY A CA 1
ATOM 819 C C . GLY A 1 108 ? 9.5 9.641 21.547 1 95.81 108 GLY A C 1
ATOM 820 O O . GLY A 1 108 ? 8.477 9.391 20.906 1 95.81 108 GLY A O 1
ATOM 821 N N . ARG A 1 109 ? 9.719 9.008 22.672 1 92 109 ARG A N 1
ATOM 822 C CA . ARG A 1 109 ? 8.867 7.961 23.234 1 92 109 ARG A CA 1
ATOM 823 C C . ARG A 1 109 ? 7.594 8.547 23.828 1 92 109 ARG A C 1
ATOM 825 O O . ARG A 1 109 ? 6.555 7.883 23.859 1 92 109 ARG A O 1
ATOM 832 N N . GLY A 1 110 ? 7.676 9.711 24.234 1 85.06 110 GLY A N 1
ATOM 833 C CA . GLY A 1 110 ? 6.547 10.391 24.844 1 85.06 110 GLY A CA 1
ATOM 834 C C . GLY A 1 110 ? 6.246 9.906 26.266 1 85.06 110 GLY A C 1
ATOM 835 O O . GLY A 1 110 ? 5.441 10.516 26.969 1 85.06 110 GLY A O 1
ATOM 836 N N . ARG A 1 111 ? 6.602 8.664 26.688 1 80.69 111 ARG A N 1
ATOM 837 C CA . ARG A 1 111 ? 6.406 8.117 28.031 1 80.69 111 ARG A CA 1
ATOM 838 C C . ARG A 1 111 ? 7.625 7.312 28.484 1 80.69 111 ARG A C 1
ATOM 840 O O . ARG A 1 111 ? 8.391 6.824 27.641 1 80.69 111 ARG A O 1
ATOM 847 N N . PRO A 1 112 ? 7.676 7.293 29.719 1 76.31 112 PRO A N 1
ATOM 848 C CA . PRO A 1 112 ? 8.742 6.418 30.219 1 76.31 112 PRO A CA 1
ATOM 849 C C . PRO A 1 112 ? 8.508 4.949 29.859 1 76.31 112 PRO A C 1
ATOM 851 O O . PRO A 1 112 ? 7.363 4.496 29.797 1 76.31 112 PRO A O 1
ATOM 854 N N . ALA A 1 113 ? 9.602 4.312 29.453 1 74.25 113 ALA A N 1
ATOM 855 C CA . ALA A 1 113 ? 9.43 2.914 29.062 1 74.25 113 ALA A CA 1
ATOM 856 C C . ALA A 1 113 ? 10.195 1.991 30.016 1 74.25 113 ALA A C 1
ATOM 858 O O . ALA A 1 113 ? 11.266 2.344 30.5 1 74.25 113 ALA A O 1
ATOM 859 N N . ASN A 1 114 ? 9.492 0.917 30.328 1 77.38 114 ASN A N 1
ATOM 860 C CA . ASN A 1 114 ? 10.148 -0.115 31.125 1 77.38 114 ASN A CA 1
ATOM 861 C C . ASN A 1 114 ? 10.984 -1.047 30.25 1 77.38 114 ASN A C 1
ATOM 863 O O . ASN A 1 114 ? 11.383 -2.127 30.688 1 77.38 114 ASN A O 1
ATOM 867 N N . GLY A 1 115 ? 11.32 -0.716 29.141 1 78.81 115 GLY A N 1
ATOM 868 C CA . GLY A 1 115 ? 12.07 -1.558 28.234 1 78.81 115 GLY A CA 1
ATOM 869 C C . GLY A 1 115 ? 12.133 -0.993 26.828 1 78.81 115 GLY A C 1
ATOM 870 O O . GLY A 1 115 ? 11.711 0.142 26.578 1 78.81 115 GLY A O 1
ATOM 871 N N . PRO A 1 116 ? 12.758 -1.818 25.953 1 80.88 116 PRO A N 1
ATOM 872 C CA . PRO A 1 116 ? 12.891 -1.333 24.578 1 80.88 116 PRO A CA 1
ATOM 873 C C . PRO A 1 116 ? 11.555 -1.24 23.844 1 80.88 116 PRO A C 1
ATOM 875 O O . PRO A 1 116 ? 10.625 -1.991 24.156 1 80.88 116 PRO A O 1
ATOM 878 N N . ASP A 1 117 ? 11.508 -0.249 23.047 1 84.5 117 ASP A N 1
ATOM 879 C CA . ASP A 1 117 ? 10.32 -0.12 22.188 1 84.5 117 ASP A CA 1
ATOM 880 C C . ASP A 1 117 ? 10.266 -1.236 21.156 1 84.5 117 ASP A C 1
ATOM 882 O O . ASP A 1 117 ? 11.289 -1.629 20.594 1 84.5 117 ASP A O 1
ATOM 886 N N . PRO A 1 118 ? 9.094 -1.727 20.938 1 86.62 118 PRO A N 1
ATOM 887 C CA . PRO A 1 118 ? 9 -2.771 19.906 1 86.62 118 PRO A CA 1
ATOM 888 C C . PRO A 1 118 ? 9.344 -2.264 18.516 1 86.62 118 PRO A C 1
ATOM 890 O O . PRO A 1 118 ? 8.828 -1.229 18.078 1 86.62 118 PRO A O 1
ATOM 893 N N . ILE A 1 119 ? 10.242 -2.984 17.812 1 93.06 119 ILE A N 1
ATOM 894 C CA . ILE A 1 119 ? 10.57 -2.658 16.438 1 93.06 119 ILE A CA 1
ATOM 895 C C . ILE A 1 119 ? 9.516 -3.234 15.5 1 93.06 119 ILE A C 1
ATOM 897 O O . ILE A 1 119 ? 9.664 -4.348 14.992 1 93.06 119 ILE A O 1
ATOM 901 N N . GLN A 1 120 ? 8.406 -2.506 15.414 1 95.12 120 GLN A N 1
ATOM 902 C CA . GLN A 1 120 ? 7.227 -2.855 14.633 1 95.12 120 GLN A CA 1
ATOM 903 C C . GLN A 1 120 ? 6.691 -1.645 13.875 1 95.12 120 GLN A C 1
ATOM 905 O O . GLN A 1 120 ? 7.098 -0.511 14.133 1 95.12 120 GLN A O 1
ATOM 910 N N . GLY A 1 121 ? 5.828 -1.892 12.945 1 96.19 121 GLY A N 1
ATOM 911 C CA . GLY A 1 121 ? 5.195 -0.79 12.242 1 96.19 121 GLY A CA 1
ATOM 912 C C . GLY A 1 121 ? 6.191 0.173 11.617 1 96.19 121 GLY A C 1
ATOM 913 O O . GLY A 1 121 ? 7.109 -0.245 10.906 1 96.19 121 GLY A O 1
ATOM 914 N N . ASN A 1 122 ? 6.02 1.416 11.914 1 97.44 122 ASN A N 1
ATOM 915 C CA . ASN A 1 122 ? 6.824 2.467 11.297 1 97.44 122 ASN A CA 1
ATOM 916 C C . ASN A 1 122 ? 8.289 2.373 11.727 1 97.44 122 ASN A C 1
ATOM 918 O O . ASN A 1 122 ? 9.188 2.617 10.922 1 97.44 122 ASN A O 1
ATOM 922 N N . LEU A 1 123 ? 8.523 2.008 12.977 1 96.5 123 LEU A N 1
ATOM 923 C CA . LEU A 1 123 ? 9.898 1.941 13.461 1 96.5 123 LEU A CA 1
ATOM 924 C C . LEU A 1 123 ? 10.695 0.887 12.695 1 96.5 123 LEU A C 1
ATOM 926 O O . LEU A 1 123 ? 11.844 1.121 12.328 1 96.5 123 LEU A O 1
ATOM 930 N N . LEU A 1 124 ? 10.07 -0.278 12.453 1 96.56 124 LEU A N 1
ATOM 931 C CA . LEU A 1 124 ? 10.703 -1.311 11.641 1 96.56 124 LEU A CA 1
ATOM 932 C C . LEU A 1 124 ? 11.07 -0.769 10.258 1 96.56 124 LEU A C 1
ATOM 934 O O . LEU A 1 124 ? 12.172 -1.011 9.766 1 96.56 124 LEU A O 1
ATOM 938 N N . LEU A 1 125 ? 10.18 -0.017 9.672 1 97.88 125 LEU A N 1
ATOM 939 C CA . LEU A 1 125 ? 10.359 0.493 8.312 1 97.88 125 LEU A CA 1
ATOM 940 C C . LEU A 1 125 ? 11.438 1.571 8.281 1 97.88 125 LEU A C 1
ATOM 942 O O . LEU A 1 125 ? 12.188 1.674 7.309 1 97.88 125 LEU A O 1
ATOM 946 N N . ASP A 1 126 ? 11.516 2.393 9.367 1 97.38 126 ASP A N 1
ATOM 947 C CA . ASP A 1 126 ? 12.609 3.355 9.484 1 97.38 126 ASP A CA 1
ATOM 948 C C . ASP A 1 126 ? 13.961 2.66 9.383 1 97.38 126 ASP A C 1
ATOM 950 O O . ASP A 1 126 ? 14.828 3.092 8.625 1 97.38 126 ASP A O 1
ATOM 954 N N . TYR A 1 127 ? 14.078 1.616 10.109 1 96.38 127 TYR A N 1
ATOM 955 C CA . TYR A 1 127 ? 15.328 0.872 10.102 1 96.38 127 TYR A CA 1
ATOM 956 C C . TYR A 1 127 ? 15.578 0.234 8.742 1 96.38 127 TYR A C 1
ATOM 958 O O . TYR A 1 127 ? 16.703 0.241 8.242 1 96.38 127 TYR A O 1
ATOM 966 N N . LEU A 1 128 ? 14.594 -0.292 8.133 1 97 128 LEU A N 1
ATOM 967 C CA . LEU A 1 128 ? 14.734 -1.02 6.879 1 97 128 LEU A CA 1
ATOM 968 C C . LEU A 1 128 ? 15.25 -0.105 5.773 1 97 128 LEU A C 1
ATOM 970 O O . LEU A 1 128 ? 16.078 -0.516 4.961 1 97 128 LEU A O 1
ATOM 974 N N . VAL A 1 129 ? 14.781 1.146 5.773 1 97.56 129 VAL A N 1
ATOM 975 C CA . VAL A 1 129 ? 15.172 2.031 4.68 1 97.56 129 VAL A CA 1
ATOM 976 C C . VAL A 1 129 ? 16.5 2.697 5.004 1 97.56 129 VAL A C 1
ATOM 978 O O . VAL A 1 129 ? 16.984 3.537 4.242 1 97.56 129 VAL A O 1
ATOM 981 N N . GLY A 1 130 ? 17.094 2.439 6.16 1 96.12 130 GLY A N 1
ATOM 982 C CA . GLY A 1 130 ? 18.469 2.818 6.434 1 96.12 130 GLY A CA 1
ATOM 983 C C . GLY A 1 130 ? 18.578 4.105 7.23 1 96.12 130 GLY A C 1
ATOM 984 O O . GLY A 1 130 ? 19.656 4.727 7.266 1 96.12 130 GLY A O 1
ATOM 985 N N . ALA A 1 131 ? 17.531 4.535 7.895 1 97.31 131 ALA A N 1
ATOM 986 C CA . ALA A 1 131 ? 17.594 5.746 8.711 1 97.31 131 ALA A CA 1
ATOM 987 C C . ALA A 1 131 ? 18.469 5.527 9.945 1 97.31 131 ALA A C 1
ATOM 989 O O . ALA A 1 131 ? 18.453 4.445 10.539 1 97.31 131 ALA A O 1
ATOM 990 N N . LYS A 1 132 ? 19.266 6.543 10.289 1 97.12 132 LYS A N 1
ATOM 991 C CA . LYS A 1 132 ? 19.828 6.594 11.641 1 97.12 132 LYS A CA 1
ATOM 992 C C . LYS A 1 132 ? 18.766 6.988 12.656 1 97.12 132 LYS A C 1
ATOM 994 O O . LYS A 1 132 ? 18.141 8.047 12.539 1 97.12 132 LYS A O 1
ATOM 999 N N . VAL A 1 133 ? 18.562 6.16 13.688 1 96.69 133 VAL A N 1
ATOM 1000 C CA . VAL A 1 133 ? 17.453 6.383 14.609 1 96.69 133 VAL A CA 1
ATOM 1001 C C . VAL A 1 133 ? 17.984 6.664 16.016 1 96.69 133 VAL A C 1
ATOM 1003 O O . VAL A 1 133 ? 18.75 5.867 16.562 1 96.69 133 VAL A O 1
ATOM 1006 N N . GLU A 1 134 ? 17.672 7.758 16.469 1 96.5 134 GLU A N 1
ATOM 1007 C CA . GLU A 1 134 ? 17.906 8.148 17.859 1 96.5 134 GLU A CA 1
ATOM 1008 C C . GLU A 1 134 ? 16.594 8.211 18.641 1 96.5 134 GLU A C 1
ATOM 1010 O O . GLU A 1 134 ? 15.734 9.039 18.359 1 96.5 134 GLU A O 1
ATOM 1015 N N . ILE A 1 135 ? 16.469 7.312 19.594 1 95.75 135 ILE A N 1
ATOM 1016 C CA . ILE A 1 135 ? 15.281 7.312 20.438 1 95.75 135 ILE A CA 1
ATOM 1017 C C . ILE A 1 135 ? 15.57 8.055 21.734 1 95.75 135 ILE A C 1
ATOM 1019 O O . ILE A 1 135 ? 16.531 7.738 22.438 1 95.75 135 ILE A O 1
ATOM 1023 N N . ILE A 1 136 ? 14.781 8.992 22.047 1 94.88 136 ILE A N 1
ATOM 1024 C CA . ILE A 1 136 ? 15.016 9.781 23.234 1 94.88 136 ILE A CA 1
ATOM 1025 C C . ILE A 1 136 ? 13.82 9.664 24.188 1 94.88 136 ILE A C 1
ATOM 1027 O O . ILE A 1 136 ? 12.711 9.344 23.75 1 94.88 136 ILE A O 1
ATOM 1031 N N . GLU A 1 137 ? 14.242 9.992 25.5 1 92.06 137 GLU A N 1
ATOM 1032 C CA . GLU A 1 137 ? 13.172 10.133 26.484 1 92.06 137 GLU A CA 1
ATOM 1033 C C . GLU A 1 137 ? 12.547 11.523 26.422 1 92.06 137 GLU A C 1
ATOM 1035 O O . GLU A 1 137 ? 13.203 12.516 26.734 1 92.06 137 GLU A O 1
ATOM 1040 N N . GLY A 1 138 ? 11.438 11.758 25.734 1 91.31 138 GLY A N 1
ATOM 1041 C CA . GLY A 1 138 ? 10.758 13.039 25.562 1 91.31 138 GLY A CA 1
ATOM 1042 C C . GLY A 1 138 ? 9.57 12.961 24.625 1 91.31 138 GLY A C 1
ATOM 1043 O O . GLY A 1 138 ? 9.383 11.961 23.922 1 91.31 138 GLY A O 1
ATOM 1044 N N . ALA A 1 139 ? 8.852 14.016 24.703 1 88.94 139 ALA A N 1
ATOM 1045 C CA . ALA A 1 139 ? 7.66 14.094 23.859 1 88.94 139 ALA A CA 1
ATOM 1046 C C . ALA A 1 139 ? 7.93 14.898 22.594 1 88.94 139 ALA A C 1
ATOM 1048 O O . ALA A 1 139 ? 8.891 15.664 22.531 1 88.94 139 ALA A O 1
ATOM 1049 N N . ILE A 1 140 ? 7.113 14.648 21.578 1 88.88 140 ILE A N 1
ATOM 1050 C CA . ILE A 1 140 ? 7.164 15.484 20.391 1 88.88 140 ILE A CA 1
ATOM 1051 C C . ILE A 1 140 ? 7.008 16.953 20.797 1 88.88 140 ILE A C 1
ATOM 1053 O O . ILE A 1 140 ? 6.309 17.266 21.75 1 88.88 140 ILE A O 1
ATOM 1057 N N . GLY A 1 141 ? 7.59 17.828 20.062 1 89.31 141 GLY A N 1
ATOM 1058 C CA . GLY A 1 141 ? 7.645 19.234 20.406 1 89.31 141 GLY A CA 1
ATOM 1059 C C . GLY A 1 141 ? 9.016 19.688 20.891 1 89.31 141 GLY A C 1
ATOM 1060 O O . GLY A 1 141 ? 10.023 19.391 20.234 1 89.31 141 GLY A O 1
ATOM 1061 N N . PRO A 1 142 ? 8.984 20.359 22.047 1 91 142 PRO A N 1
ATOM 1062 C CA . PRO A 1 142 ? 10.234 20.984 22.484 1 91 142 PRO A CA 1
ATOM 1063 C C . PRO A 1 142 ? 11.359 19.984 22.703 1 91 142 PRO A C 1
ATOM 1065 O O . PRO A 1 142 ? 12.516 20.266 22.359 1 91 142 PRO A O 1
ATOM 1068 N N . ASP A 1 143 ? 11.062 18.859 23.297 1 93.88 143 ASP A N 1
ATOM 1069 C CA . ASP A 1 143 ? 12.102 17.875 23.578 1 93.88 143 ASP A CA 1
ATOM 1070 C C . ASP A 1 143 ? 12.734 17.359 22.297 1 93.88 143 ASP A C 1
ATOM 1072 O O . ASP A 1 143 ? 13.961 17.375 22.141 1 93.88 143 ASP A O 1
ATOM 1076 N N . VAL A 1 144 ? 11.977 16.953 21.391 1 95.56 144 VAL A N 1
ATOM 1077 C CA . VAL A 1 144 ? 12.461 16.438 20.109 1 95.56 144 VAL A CA 1
ATOM 1078 C C . VAL A 1 144 ? 13.125 17.547 19.312 1 95.56 144 VAL A C 1
ATOM 1080 O O . VAL A 1 144 ? 14.18 17.344 18.703 1 95.56 144 VAL A O 1
ATOM 1083 N N . ASP A 1 145 ? 12.555 18.734 19.375 1 95.69 145 ASP A N 1
ATOM 1084 C CA . ASP A 1 145 ? 13.086 19.875 18.641 1 95.69 145 ASP A CA 1
ATOM 1085 C C . ASP A 1 145 ? 14.508 20.203 19.094 1 95.69 145 ASP A C 1
ATOM 1087 O O . ASP A 1 145 ? 15.367 20.547 18.281 1 95.69 145 ASP A O 1
ATOM 1091 N N . GLU A 1 146 ? 14.672 20.156 20.375 1 97 146 GLU A N 1
ATOM 1092 C CA . GLU A 1 146 ? 15.992 20.453 20.938 1 97 146 GLU A CA 1
ATOM 1093 C C . GLU A 1 146 ? 17.031 19.453 20.422 1 97 146 GLU A C 1
ATOM 1095 O O . GLU A 1 146 ? 18.156 19.844 20.078 1 97 146 GLU A O 1
ATOM 1100 N N . HIS A 1 147 ? 16.719 18.219 20.438 1 97.62 147 HIS A N 1
ATOM 1101 C CA . HIS A 1 147 ? 17.641 17.188 19.953 1 97.62 147 HIS A CA 1
ATOM 1102 C C . HIS A 1 147 ? 17.906 17.359 18.453 1 97.62 147 HIS A C 1
ATOM 1104 O O . HIS A 1 147 ? 19.047 17.172 18.016 1 97.62 147 HIS A O 1
ATOM 1110 N N . ILE A 1 148 ? 16.906 17.719 17.703 1 98.06 148 ILE A N 1
ATOM 1111 C CA . ILE A 1 148 ? 17.078 17.953 16.266 1 98.06 148 ILE A CA 1
ATOM 1112 C C . ILE A 1 148 ? 18.062 19.109 16.062 1 98.06 148 ILE A C 1
ATOM 1114 O O . ILE A 1 148 ? 18.969 19.016 15.234 1 98.06 148 ILE A O 1
ATOM 1118 N N . MET A 1 149 ? 17.875 20.172 16.812 1 98 149 MET A N 1
ATOM 1119 C CA . MET A 1 149 ? 18.766 21.328 16.703 1 98 149 MET A CA 1
ATOM 1120 C C . MET A 1 149 ? 20.188 20.938 17.047 1 98 149 MET A C 1
ATOM 1122 O O . MET A 1 149 ? 21.125 21.328 16.344 1 98 149 MET A O 1
ATOM 1126 N N . HIS A 1 150 ? 20.312 20.188 18.109 1 98.19 150 HIS A N 1
ATOM 1127 C CA . HIS A 1 150 ? 21.641 19.75 18.547 1 98.19 150 HIS A CA 1
ATOM 1128 C C . HIS A 1 150 ? 22.328 18.891 17.484 1 98.19 150 HIS A C 1
ATOM 1130 O O . HIS A 1 150 ? 23.469 19.141 17.125 1 98.19 150 HIS A O 1
ATOM 1136 N N . ARG A 1 151 ? 21.641 17.891 16.922 1 98.44 151 ARG A N 1
ATOM 1137 C CA . ARG A 1 151 ? 22.203 17.016 15.898 1 98.44 151 ARG A CA 1
ATOM 1138 C C . ARG A 1 151 ? 22.516 17.797 14.625 1 98.44 151 ARG A C 1
ATOM 1140 O O . ARG A 1 151 ? 23.516 17.531 13.953 1 98.44 151 ARG A O 1
ATOM 1147 N N . SER A 1 152 ? 21.625 18.734 14.312 1 98.5 152 SER A N 1
ATOM 1148 C CA . SER A 1 152 ? 21.844 19.578 13.141 1 98.5 152 SER A CA 1
ATOM 1149 C C . SER A 1 152 ? 23.172 20.344 13.25 1 98.5 152 SER A C 1
ATOM 1151 O O . SER A 1 152 ? 23.938 20.406 12.289 1 98.5 152 SER A O 1
ATOM 1153 N N . ARG A 1 153 ? 23.422 20.906 14.391 1 98.44 153 ARG A N 1
ATOM 1154 C CA . ARG A 1 153 ? 24.656 21.641 14.633 1 98.44 153 ARG A CA 1
ATOM 1155 C C . ARG A 1 153 ? 25.875 20.719 14.523 1 98.44 153 ARG A C 1
ATOM 1157 O O . ARG A 1 153 ? 26.906 21.109 13.969 1 98.44 153 ARG A O 1
ATOM 1164 N N . GLU A 1 154 ? 25.719 19.547 15.102 1 98.5 154 GLU A N 1
ATOM 1165 C CA . GLU A 1 154 ? 26.797 18.578 15.055 1 98.5 154 GLU A CA 1
ATOM 1166 C C . GLU A 1 154 ? 27.141 18.203 13.609 1 98.5 154 GLU A C 1
ATOM 1168 O O . GLU A 1 154 ? 28.312 18.172 13.234 1 98.5 154 GLU A O 1
ATOM 1173 N N . TYR A 1 155 ? 26.156 17.922 12.797 1 98.62 155 TYR A N 1
ATOM 1174 C CA . TYR A 1 155 ? 26.375 17.562 11.406 1 98.62 155 TYR A CA 1
ATOM 1175 C C . TYR A 1 155 ? 26.953 18.734 10.617 1 98.62 155 TYR A C 1
ATOM 1177 O O . TYR A 1 155 ? 27.844 18.562 9.789 1 98.62 155 TYR A O 1
ATOM 1185 N N . ALA A 1 156 ? 26.406 19.906 10.906 1 98.44 156 ALA A N 1
ATOM 1186 C CA . ALA A 1 156 ? 26.938 21.094 10.242 1 98.44 156 ALA A CA 1
ATOM 1187 C C . ALA A 1 156 ? 28.406 21.312 10.594 1 98.44 156 ALA A C 1
ATOM 1189 O O . ALA A 1 156 ? 29.219 21.641 9.727 1 98.44 156 ALA A O 1
ATOM 1190 N N . ALA A 1 157 ? 28.734 21.141 11.828 1 98.5 157 ALA A N 1
ATOM 1191 C CA . ALA A 1 157 ? 30.109 21.297 12.289 1 98.5 157 ALA A CA 1
ATOM 1192 C C . ALA A 1 157 ? 31.016 20.266 11.633 1 98.5 157 ALA A C 1
ATOM 1194 O O . ALA A 1 157 ? 32.219 20.516 11.438 1 98.5 157 ALA A O 1
ATOM 1195 N N . ALA A 1 158 ? 30.469 19.188 11.305 1 98.38 158 ALA A N 1
ATOM 1196 C CA . ALA A 1 158 ? 31.234 18.109 10.672 1 98.38 158 ALA A CA 1
ATOM 1197 C C . ALA A 1 158 ? 31.312 18.312 9.156 1 98.38 158 ALA A C 1
ATOM 1199 O O . ALA A 1 158 ? 31.812 17.453 8.438 1 98.38 158 ALA A O 1
ATOM 1200 N N . GLY A 1 159 ? 30.734 19.391 8.641 1 98.38 159 GLY A N 1
ATOM 1201 C CA . GLY A 1 159 ? 30.891 19.766 7.246 1 98.38 159 GLY A CA 1
ATOM 1202 C C . GLY A 1 159 ? 29.75 19.297 6.371 1 98.38 159 GLY A C 1
ATOM 1203 O O . GLY A 1 159 ? 29.828 19.375 5.141 1 98.38 159 GLY A O 1
ATOM 1204 N N . ARG A 1 160 ? 28.672 18.797 7.008 1 98.62 160 ARG A N 1
ATOM 1205 C CA . ARG A 1 160 ? 27.516 18.344 6.234 1 98.62 160 ARG A CA 1
ATOM 1206 C C . ARG A 1 160 ? 26.562 19.5 5.938 1 98.62 160 ARG A C 1
ATOM 1208 O O . ARG A 1 160 ? 26.516 20.469 6.691 1 98.62 160 ARG A O 1
ATOM 1215 N N . THR A 1 161 ? 25.844 19.422 4.816 1 98.75 161 THR A N 1
ATOM 1216 C CA . THR A 1 161 ? 24.75 20.328 4.504 1 98.75 161 THR A CA 1
ATOM 1217 C C . THR A 1 161 ? 23.422 19.781 5.016 1 98.75 161 THR A C 1
ATOM 1219 O O . THR A 1 161 ? 22.844 18.875 4.422 1 98.75 161 THR A O 1
ATOM 1222 N N . VAL A 1 162 ? 22.906 20.438 6.07 1 98.69 162 VAL A N 1
ATOM 1223 C CA . VAL A 1 162 ? 21.797 19.891 6.844 1 98.69 162 VAL A CA 1
ATOM 1224 C C . VAL A 1 162 ? 20.469 20.453 6.336 1 98.69 162 VAL A C 1
ATOM 1226 O O . VAL A 1 162 ? 20.375 21.656 6.051 1 98.69 162 VAL A O 1
ATOM 1229 N N . TYR A 1 163 ? 19.484 19.625 6.113 1 98.69 163 TYR A N 1
ATOM 1230 C CA . TYR A 1 163 ? 18.078 19.984 5.977 1 98.69 163 TYR A CA 1
ATOM 1231 C C . TYR A 1 163 ? 17.281 19.484 7.18 1 98.69 163 TYR A C 1
ATOM 1233 O O . TYR A 1 163 ? 17.109 18.281 7.375 1 98.69 163 TYR A O 1
ATOM 1241 N N . SER A 1 164 ? 16.75 20.375 8.039 1 97.38 164 SER A N 1
ATOM 1242 C CA . SER A 1 164 ? 16.125 19.953 9.289 1 97.38 164 SER A CA 1
ATOM 1243 C C . SER A 1 164 ? 14.656 20.359 9.328 1 97.38 164 SER A C 1
ATOM 1245 O O . SER A 1 164 ? 14.211 21.188 8.523 1 97.38 164 SER A O 1
ATOM 1247 N N . TRP A 1 165 ? 14.008 19.766 10.281 1 93.38 165 TRP A N 1
ATOM 1248 C CA . TRP A 1 165 ? 12.617 20.125 10.531 1 93.38 165 TRP A CA 1
ATOM 1249 C C . TRP A 1 165 ? 12.5 21.578 10.969 1 93.38 165 TRP A C 1
ATOM 1251 O O . TRP A 1 165 ? 12.773 21.906 12.125 1 93.38 165 TRP A O 1
ATOM 1261 N N . ASP A 1 166 ? 12.164 22.422 10.062 1 92.19 166 ASP A N 1
ATOM 1262 C CA . ASP A 1 166 ? 11.805 23.812 10.266 1 92.19 166 ASP A CA 1
ATOM 1263 C C . ASP A 1 166 ? 10.367 24.094 9.828 1 92.19 166 ASP A C 1
ATOM 1265 O O . ASP A 1 166 ? 10.086 24.203 8.633 1 92.19 166 ASP A O 1
ATOM 1269 N N . ARG A 1 167 ? 9.516 24.266 10.758 1 91.5 167 ARG A N 1
ATOM 1270 C CA . ARG A 1 167 ? 8.078 24.359 10.523 1 91.5 167 ARG A CA 1
ATOM 1271 C C . ARG A 1 167 ? 7.77 25.469 9.531 1 91.5 167 ARG A C 1
ATOM 1273 O O . ARG A 1 167 ? 6.855 25.344 8.711 1 91.5 167 ARG A O 1
ATOM 1280 N N . LYS A 1 168 ? 8.461 26.594 9.664 1 92.19 168 LYS A N 1
ATOM 1281 C CA . LYS A 1 168 ? 8.18 27.766 8.844 1 92.19 168 LYS A CA 1
ATOM 1282 C C . LYS A 1 168 ? 8.469 27.484 7.367 1 92.19 168 LYS A C 1
ATOM 1284 O O . LYS A 1 168 ? 7.797 28.016 6.488 1 92.19 168 LYS A O 1
ATOM 1289 N N . VAL A 1 169 ? 9.383 26.641 7.137 1 94.81 169 VAL A N 1
ATOM 1290 C CA . VAL A 1 169 ? 9.781 26.328 5.773 1 94.81 169 VAL A CA 1
ATOM 1291 C C . VAL A 1 169 ? 9.008 25.094 5.281 1 94.81 169 VAL A C 1
ATOM 1293 O O . VAL A 1 169 ? 8.438 25.125 4.184 1 94.81 169 VAL A O 1
ATOM 1296 N N . VAL A 1 170 ? 8.891 24.109 6.082 1 96.81 170 VAL A N 1
ATOM 1297 C CA . VAL A 1 170 ? 8.43 22.781 5.684 1 96.81 170 VAL A CA 1
ATOM 1298 C C . VAL A 1 170 ? 6.918 22.797 5.5 1 96.81 170 VAL A C 1
ATOM 1300 O O . VAL A 1 170 ? 6.395 22.203 4.559 1 96.81 170 VAL A O 1
ATOM 1303 N N . LYS A 1 171 ? 6.203 23.469 6.348 1 97.19 171 LYS A N 1
ATOM 1304 C CA . LYS A 1 171 ? 4.75 23.344 6.387 1 97.19 171 LYS A CA 1
ATOM 1305 C C . LYS A 1 171 ? 4.109 23.938 5.133 1 97.19 171 LYS A C 1
ATOM 1307 O O . LYS A 1 171 ? 3.264 23.297 4.5 1 97.19 171 LYS A O 1
ATOM 1312 N N . PRO A 1 172 ? 4.535 25.172 4.711 1 98.25 172 PRO A N 1
ATOM 1313 C CA . PRO A 1 172 ? 3.945 25.688 3.477 1 98.25 172 PRO A CA 1
ATOM 1314 C C . PRO A 1 172 ? 4.301 24.844 2.252 1 98.25 172 PRO A C 1
ATOM 1316 O O . PRO A 1 172 ? 3.455 24.625 1.381 1 98.25 172 PRO A O 1
ATOM 1319 N N . LEU A 1 173 ? 5.523 24.344 2.17 1 98.56 173 LEU A N 1
ATOM 1320 C CA . LEU A 1 173 ? 5.934 23.484 1.062 1 98.56 173 LEU A CA 1
ATOM 1321 C C . LEU A 1 173 ? 5.109 22.203 1.025 1 98.56 173 LEU A C 1
ATOM 1323 O O . LEU A 1 173 ? 4.641 21.797 -0.038 1 98.56 173 LEU A O 1
ATOM 1327 N N . ALA A 1 174 ? 4.969 21.641 2.178 1 98.5 174 ALA A N 1
ATOM 1328 C CA . ALA A 1 174 ? 4.195 20.406 2.307 1 98.5 174 ALA A CA 1
ATOM 1329 C C . ALA A 1 174 ? 2.75 20.609 1.869 1 98.5 174 ALA A C 1
ATOM 1331 O O . ALA A 1 174 ? 2.164 19.75 1.204 1 98.5 174 ALA A O 1
ATOM 1332 N N . ALA A 1 175 ? 2.16 21.719 2.225 1 98.69 175 ALA A N 1
ATOM 1333 C CA . ALA A 1 175 ? 0.766 22.016 1.909 1 98.69 175 ALA A CA 1
ATOM 1334 C C . ALA A 1 175 ? 0.539 22.047 0.4 1 98.69 175 ALA A C 1
ATOM 1336 O O . ALA A 1 175 ? -0.536 21.672 -0.078 1 98.69 175 ALA A O 1
ATOM 1337 N N . ILE A 1 176 ? 1.531 22.438 -0.363 1 98.81 176 ILE A N 1
ATOM 1338 C CA . ILE A 1 176 ? 1.406 22.531 -1.813 1 98.81 176 ILE A CA 1
ATOM 1339 C C . ILE A 1 176 ? 1.132 21.156 -2.395 1 98.81 176 ILE A C 1
ATOM 1341 O O . ILE A 1 176 ? 0.385 21.016 -3.369 1 98.81 176 ILE A O 1
ATOM 1345 N N . GLY A 1 177 ? 1.689 20.078 -1.759 1 98.56 177 GLY A N 1
ATOM 1346 C CA . GLY A 1 177 ? 1.369 18.719 -2.178 1 98.56 177 GLY A CA 1
ATOM 1347 C C . GLY A 1 177 ? -0.119 18.438 -2.174 1 98.56 177 GLY A C 1
ATOM 1348 O O . GLY A 1 177 ? -0.603 17.625 -2.975 1 98.56 177 GLY A O 1
ATOM 1349 N N . TYR A 1 178 ? -0.845 19.094 -1.371 1 98.69 178 TYR A N 1
ATOM 1350 C CA . TYR A 1 178 ? -2.268 18.781 -1.263 1 98.69 178 TYR A CA 1
ATOM 1351 C C . TYR A 1 178 ? -3.107 19.812 -2.012 1 98.69 178 TYR A C 1
ATOM 1353 O O . TYR A 1 178 ? -4.316 19.625 -2.178 1 98.69 178 TYR A O 1
ATOM 1361 N N . VAL A 1 179 ? -2.479 20.891 -2.488 1 98.56 179 VAL A N 1
ATOM 1362 C CA . VAL A 1 179 ? -3.105 21.656 -3.555 1 98.56 179 VAL A CA 1
ATOM 1363 C C . VAL A 1 179 ? -3.311 20.781 -4.785 1 98.56 179 VAL A C 1
ATOM 1365 O O . VAL A 1 179 ? -4.395 20.766 -5.371 1 98.56 179 VAL A O 1
ATOM 1368 N N . THR A 1 180 ? -2.295 19.969 -5.086 1 98.38 180 THR A N 1
ATOM 1369 C CA . THR A 1 180 ? -2.371 19.062 -6.23 1 98.38 180 THR A CA 1
ATOM 1370 C C . THR A 1 180 ? -3.402 17.969 -5.98 1 98.38 180 THR A C 1
ATOM 1372 O O . THR A 1 180 ? -4.078 17.516 -6.914 1 98.38 180 THR A O 1
ATOM 1375 N N . ALA A 1 181 ? -3.49 17.531 -4.762 1 98.75 181 ALA A N 1
ATOM 1376 C CA . ALA A 1 181 ? -4.504 16.531 -4.43 1 98.75 181 ALA A CA 1
ATOM 1377 C C . ALA A 1 181 ? -5.91 17.078 -4.668 1 98.75 181 ALA A C 1
ATOM 1379 O O . ALA A 1 181 ? -6.793 16.359 -5.133 1 98.75 181 ALA A O 1
ATOM 1380 N N . MET A 1 182 ? -6.121 18.344 -4.32 1 98.69 182 MET A N 1
ATOM 1381 C CA . MET A 1 182 ? -7.422 18.953 -4.547 1 98.69 182 MET A CA 1
ATOM 1382 C C . MET A 1 182 ? -7.73 19.047 -6.035 1 98.69 182 MET A C 1
ATOM 1384 O O . MET A 1 182 ? -8.875 18.875 -6.445 1 98.69 182 MET A O 1
ATOM 1388 N N . ILE A 1 183 ? -6.707 19.344 -6.867 1 98.75 183 ILE A N 1
ATOM 1389 C CA . ILE A 1 183 ? -6.879 19.344 -8.312 1 98.75 183 ILE A CA 1
ATOM 1390 C C . ILE A 1 183 ? -7.391 17.969 -8.758 1 98.75 183 ILE A C 1
ATOM 1392 O O . ILE A 1 183 ? -8.344 17.875 -9.539 1 98.75 183 ILE A O 1
ATOM 1396 N N . GLU A 1 184 ? -6.785 16.906 -8.234 1 98.88 184 GLU A N 1
ATOM 1397 C CA . GLU A 1 184 ? -7.188 15.539 -8.578 1 98.88 184 GLU A CA 1
ATOM 1398 C C . GLU A 1 184 ? -8.641 15.281 -8.188 1 98.88 184 GLU A C 1
ATOM 1400 O O . GLU A 1 184 ? -9.406 14.703 -8.969 1 98.88 184 GLU A O 1
ATOM 1405 N N . ILE A 1 185 ? -8.961 15.672 -6.949 1 98.81 185 ILE A N 1
ATOM 1406 C CA . ILE A 1 185 ? -10.32 15.445 -6.457 1 98.81 185 ILE A CA 1
ATOM 1407 C C . ILE A 1 185 ? -11.32 16.156 -7.371 1 98.81 185 ILE A C 1
ATOM 1409 O O . ILE A 1 185 ? -12.336 15.562 -7.758 1 98.81 185 ILE A O 1
ATOM 1413 N N . ALA A 1 186 ? -11.016 17.391 -7.734 1 98.44 186 ALA A N 1
ATOM 1414 C CA . ALA A 1 186 ? -11.891 18.172 -8.602 1 98.44 186 ALA A CA 1
ATOM 1415 C C . ALA A 1 186 ? -12.047 17.516 -9.961 1 98.44 186 ALA A C 1
ATOM 1417 O O . ALA A 1 186 ? -13.164 17.344 -10.453 1 98.44 186 ALA A O 1
ATOM 1418 N N . GLU A 1 187 ? -10.977 17.078 -10.562 1 98.75 187 GLU A N 1
ATOM 1419 C CA . GLU A 1 187 ? -11 16.5 -11.898 1 98.75 187 GLU A CA 1
ATOM 1420 C C . GLU A 1 187 ? -11.656 15.125 -11.883 1 98.75 187 GLU A C 1
ATOM 1422 O O . GLU A 1 187 ? -12.445 14.797 -12.773 1 98.75 187 GLU A O 1
ATOM 1427 N N . GLN A 1 188 ? -11.328 14.344 -10.914 1 98.81 188 GLN A N 1
ATOM 1428 C CA . GLN A 1 188 ? -11.844 12.977 -10.852 1 98.81 188 GLN A CA 1
ATOM 1429 C C . GLN A 1 188 ? -13.336 12.969 -10.523 1 98.81 188 GLN A C 1
ATOM 1431 O O . GLN A 1 188 ? -14.086 12.148 -11.047 1 98.81 188 GLN A O 1
ATOM 1436 N N . SER A 1 189 ? -13.758 13.852 -9.594 1 98.69 189 SER A N 1
ATOM 1437 C CA . SER A 1 189 ? -15.188 13.945 -9.305 1 98.69 189 SER A CA 1
ATOM 1438 C C . SER A 1 189 ? -15.977 14.367 -10.539 1 98.69 189 SER A C 1
ATOM 1440 O O . SER A 1 189 ? -17.047 13.812 -10.82 1 98.69 189 SER A O 1
ATOM 1442 N N . ALA A 1 190 ? -15.43 15.352 -11.289 1 98.25 190 ALA A N 1
ATOM 1443 C CA . ALA A 1 190 ? -16.062 15.766 -12.539 1 98.25 190 ALA A CA 1
ATOM 1444 C C . ALA A 1 190 ? -16.141 14.609 -13.531 1 98.25 190 ALA A C 1
ATOM 1446 O O . ALA A 1 190 ? -17.172 14.391 -14.156 1 98.25 190 ALA A O 1
ATOM 1447 N N . ALA A 1 191 ? -15.062 13.875 -13.648 1 98.44 191 ALA A N 1
ATOM 1448 C CA . ALA A 1 191 ? -15 12.75 -14.578 1 98.44 191 ALA A CA 1
ATOM 1449 C C . ALA A 1 191 ? -16 11.664 -14.195 1 98.44 191 ALA A C 1
ATOM 1451 O O . ALA A 1 191 ? -16.531 10.961 -15.062 1 98.44 191 ALA A O 1
ATOM 1452 N N . GLN A 1 192 ? -16.266 11.547 -12.969 1 98.31 192 GLN A N 1
ATOM 1453 C CA . GLN A 1 192 ? -17.203 10.547 -12.469 1 98.31 192 GLN A CA 1
ATOM 1454 C C . GLN A 1 192 ? -18.609 11.117 -12.352 1 98.31 192 GLN A C 1
ATOM 1456 O O . GLN A 1 192 ? -19.516 10.469 -11.805 1 98.31 192 GLN A O 1
ATOM 1461 N N . SER A 1 193 ? -18.828 12.328 -12.664 1 98.12 193 SER A N 1
ATOM 1462 C CA . SER A 1 193 ? -20.109 13 -12.805 1 98.12 193 SER A CA 1
ATOM 1463 C C . SER A 1 193 ? -20.781 13.203 -11.445 1 98.12 193 SER A C 1
ATOM 1465 O O . SER A 1 193 ? -21.984 12.953 -11.297 1 98.12 193 SER A O 1
ATOM 1467 N N . PHE A 1 194 ? -19.969 13.578 -10.43 1 97.81 194 PHE A N 1
ATOM 1468 C CA . PHE A 1 194 ? -20.547 14.031 -9.172 1 97.81 194 PHE A CA 1
ATOM 1469 C C . PHE A 1 194 ? -19.812 15.266 -8.656 1 97.81 194 PHE A C 1
ATOM 1471 O O . PHE A 1 194 ? -18.703 15.562 -9.102 1 97.81 194 PHE A O 1
ATOM 1478 N N . THR A 1 195 ? -20.453 16 -7.781 1 97.69 195 THR A N 1
ATOM 1479 C CA . THR A 1 195 ? -19.875 17.156 -7.117 1 97.69 195 THR A CA 1
ATOM 1480 C C . THR A 1 195 ? -19.75 16.906 -5.617 1 97.69 195 THR A C 1
ATOM 1482 O O . THR A 1 195 ? -20.734 16.609 -4.941 1 97.69 195 THR A O 1
ATOM 1485 N N . PRO A 1 196 ? -18.547 16.984 -5.109 1 98.5 196 PRO A N 1
ATOM 1486 C CA . PRO A 1 196 ? -18.406 16.828 -3.662 1 98.5 196 PRO A CA 1
ATOM 1487 C C . PRO A 1 196 ? -19.141 17.922 -2.875 1 98.5 196 PRO A C 1
ATOM 1489 O O . PRO A 1 196 ? -19.031 19.094 -3.207 1 98.5 196 PRO A O 1
ATOM 1492 N N . ASP A 1 197 ? -19.859 17.5 -1.888 1 98.31 197 ASP A N 1
ATOM 1493 C CA . ASP A 1 197 ? -20.531 18.438 -0.995 1 98.31 197 ASP A CA 1
ATOM 1494 C C . ASP A 1 197 ? -19.703 18.703 0.261 1 98.31 197 ASP A C 1
ATOM 1496 O O . ASP A 1 197 ? -19.875 19.719 0.932 1 98.31 197 ASP A O 1
ATOM 1500 N N . ALA A 1 198 ? -18.828 17.797 0.55 1 98.38 198 ALA A N 1
ATOM 1501 C CA . ALA A 1 198 ? -17.953 17.906 1.71 1 98.38 198 ALA A CA 1
ATOM 1502 C C . ALA A 1 198 ? -16.734 17.016 1.565 1 98.38 198 ALA A C 1
ATOM 1504 O O . ALA A 1 198 ? -16.766 16.016 0.831 1 98.38 198 ALA A O 1
ATOM 1505 N N . VAL A 1 199 ? -15.703 17.391 2.219 1 98.75 199 VAL A N 1
ATOM 1506 C CA . VAL A 1 199 ? -14.484 16.578 2.318 1 98.75 199 VAL A CA 1
ATOM 1507 C C . VAL A 1 199 ? -14.133 16.359 3.787 1 98.75 199 VAL A C 1
ATOM 1509 O O . VAL A 1 199 ? -14.266 17.266 4.609 1 98.75 199 VAL A O 1
ATOM 1512 N N . TYR A 1 200 ? -13.781 15.156 4.152 1 98.75 200 TYR A N 1
ATOM 1513 C CA . TYR A 1 200 ? -13.289 14.812 5.484 1 98.75 200 TYR A CA 1
ATOM 1514 C C . TYR A 1 200 ? -11.875 14.258 5.422 1 98.75 200 TYR A C 1
ATOM 1516 O O . TYR A 1 200 ? -11.531 13.516 4.496 1 98.75 200 TYR A O 1
ATOM 1524 N N . LEU A 1 201 ? -11.047 14.586 6.34 1 98.44 201 LEU A N 1
ATOM 1525 C CA . LEU A 1 201 ? -9.719 13.992 6.492 1 98.44 201 LEU A CA 1
ATOM 1526 C C . LEU A 1 201 ? -9.219 14.148 7.926 1 98.44 201 LEU A C 1
ATOM 1528 O O . LEU A 1 201 ? -9.766 14.93 8.703 1 98.44 201 LEU A O 1
ATOM 1532 N N . CYS A 1 202 ? -8.227 13.344 8.188 1 96.75 202 CYS A N 1
ATOM 1533 C CA . CYS A 1 202 ? -7.477 13.594 9.414 1 96.75 202 CYS A CA 1
ATOM 1534 C C . CYS A 1 202 ? -6.359 14.602 9.172 1 96.75 202 CYS A C 1
ATOM 1536 O O . CYS A 1 202 ? -5.414 14.32 8.43 1 96.75 202 CYS A O 1
ATOM 1538 N N . SER A 1 203 ? -6.531 15.734 9.797 1 91.44 203 SER A N 1
ATOM 1539 C CA . SER A 1 203 ? -5.473 16.734 9.68 1 91.44 203 SER A CA 1
ATOM 1540 C C . SER A 1 203 ? -5.633 17.828 10.727 1 91.44 203 SER A C 1
ATOM 1542 O O . SER A 1 203 ? -6.754 18.234 11.055 1 91.44 203 SER A O 1
ATOM 1544 N N . ALA A 1 204 ? -4.434 18.281 11.195 1 82.62 204 ALA A N 1
ATOM 1545 C CA . ALA A 1 204 ? -4.375 19.578 11.867 1 82.62 204 ALA A CA 1
ATOM 1546 C C . ALA A 1 204 ? -3.26 20.438 11.289 1 82.62 204 ALA A C 1
ATOM 1548 O O . ALA A 1 204 ? -2.873 21.453 11.891 1 82.62 204 ALA A O 1
ATOM 1549 N N . GLY A 1 205 ? -2.799 20.156 10.109 1 93.12 205 GLY A N 1
ATOM 1550 C CA . GLY A 1 205 ? -1.608 20.797 9.586 1 93.12 205 GLY A CA 1
ATOM 1551 C C . GLY A 1 205 ? -1.633 20.953 8.078 1 93.12 205 GLY A C 1
ATOM 1552 O O . GLY A 1 205 ? -2.645 21.375 7.508 1 93.12 205 GLY A O 1
ATOM 1553 N N . SER A 1 206 ? -0.531 20.688 7.488 1 97.12 206 SER A N 1
ATOM 1554 C CA . SER A 1 206 ? -0.247 21.062 6.105 1 97.12 206 SER A CA 1
ATOM 1555 C C . SER A 1 206 ? -1.188 20.359 5.137 1 97.12 206 SER A C 1
ATOM 1557 O O . SER A 1 206 ? -1.568 20.922 4.109 1 97.12 206 SER A O 1
ATOM 1559 N N . THR A 1 207 ? -1.567 19.109 5.422 1 98.12 207 THR A N 1
ATOM 1560 C CA . THR A 1 207 ? -2.447 18.375 4.52 1 98.12 207 THR A CA 1
ATOM 1561 C C . THR A 1 207 ? -3.777 19.109 4.352 1 98.12 207 THR A C 1
ATOM 1563 O O . THR A 1 207 ? -4.199 19.391 3.227 1 98.12 207 THR A O 1
ATOM 1566 N N . GLY A 1 208 ? -4.379 19.438 5.484 1 97.81 208 GLY A N 1
ATOM 1567 C CA . GLY A 1 208 ? -5.648 20.156 5.453 1 97.81 208 GLY A CA 1
ATOM 1568 C C . GLY A 1 208 ? -5.531 21.547 4.887 1 97.81 208 GLY A C 1
ATOM 1569 O O . GLY A 1 208 ? -6.387 21.984 4.109 1 97.81 208 GLY A O 1
ATOM 1570 N N . ALA A 1 209 ? -4.48 22.234 5.301 1 97.94 209 ALA A N 1
ATOM 1571 C CA . ALA A 1 209 ? -4.25 23.578 4.797 1 97.94 209 ALA A CA 1
ATOM 1572 C C . ALA A 1 209 ? -4.117 23.594 3.275 1 97.94 209 ALA A C 1
ATOM 1574 O O . ALA A 1 209 ? -4.617 24.5 2.605 1 97.94 209 ALA A O 1
ATOM 1575 N N . GLY A 1 210 ? -3.438 22.578 2.77 1 98.62 210 GLY A N 1
ATOM 1576 C CA . GLY A 1 210 ? -3.266 22.469 1.33 1 98.62 210 GLY A CA 1
ATOM 1577 C C . GLY A 1 210 ? -4.57 22.234 0.589 1 98.62 210 GLY A C 1
ATOM 1578 O O . GLY A 1 210 ? -4.789 22.812 -0.482 1 98.62 210 GLY A O 1
ATOM 1579 N N . LEU A 1 211 ? -5.398 21.391 1.126 1 98.62 211 LEU A N 1
ATOM 1580 C CA . LEU A 1 211 ? -6.699 21.156 0.512 1 98.62 211 LEU A CA 1
ATOM 1581 C C . LEU A 1 211 ? -7.523 22.438 0.473 1 98.62 211 LEU A C 1
ATOM 1583 O O . LEU A 1 211 ? -8.164 22.734 -0.536 1 98.62 211 LEU A O 1
ATOM 1587 N N . VAL A 1 212 ? -7.531 23.188 1.587 1 98.06 212 VAL A N 1
ATOM 1588 C CA . VAL A 1 212 ? -8.266 24.453 1.649 1 98.06 212 VAL A CA 1
ATOM 1589 C C . VAL A 1 212 ? -7.707 25.422 0.611 1 98.06 212 VAL A C 1
ATOM 1591 O O . VAL A 1 212 ? -8.469 26.047 -0.127 1 98.06 212 VAL A O 1
ATOM 1594 N N . ALA A 1 213 ? -6.395 25.5 0.549 1 97.75 213 ALA A N 1
ATOM 1595 C CA . ALA A 1 213 ? -5.75 26.391 -0.417 1 97.75 213 ALA A CA 1
ATOM 1596 C C . ALA A 1 213 ? -6.145 26.031 -1.845 1 97.75 213 ALA A C 1
ATOM 1598 O O . ALA A 1 213 ? -6.5 26.906 -2.639 1 97.75 213 ALA A O 1
ATOM 1599 N N . GLY A 1 214 ? -6.059 24.719 -2.168 1 98.12 214 GLY A N 1
ATOM 1600 C CA . GLY A 1 214 ? -6.453 24.266 -3.492 1 98.12 214 GLY A CA 1
ATOM 1601 C C . GLY A 1 214 ? -7.906 24.562 -3.814 1 98.12 214 GLY A C 1
ATOM 1602 O O . GLY A 1 214 ? -8.227 25 -4.918 1 98.12 214 GLY A O 1
ATOM 1603 N N . SER A 1 215 ? -8.766 24.312 -2.834 1 97.88 215 SER A N 1
ATOM 1604 C CA . SER A 1 215 ? -10.195 24.562 -3.018 1 97.88 215 SER A CA 1
ATOM 1605 C C . SER A 1 215 ? -10.469 26.031 -3.314 1 97.88 215 SER A C 1
ATOM 1607 O O . SER A 1 215 ? -11.234 26.344 -4.227 1 97.88 215 SER A O 1
ATOM 1609 N N . LYS A 1 216 ? -9.852 26.906 -2.543 1 97.06 216 LYS A N 1
ATOM 1610 C CA . LYS A 1 216 ? -10.016 28.344 -2.73 1 97.06 216 LYS A CA 1
ATOM 1611 C C . LYS A 1 216 ? -9.469 28.781 -4.082 1 97.06 216 LYS A C 1
ATOM 1613 O O . LYS A 1 216 ? -10.102 29.562 -4.793 1 97.06 216 LYS A O 1
ATOM 1618 N N . ALA A 1 217 ? -8.328 28.266 -4.441 1 97.12 217 ALA A N 1
ATOM 1619 C CA . ALA A 1 217 ? -7.676 28.656 -5.691 1 97.12 217 ALA A CA 1
ATOM 1620 C C . ALA A 1 217 ? -8.531 28.25 -6.895 1 97.12 217 ALA A C 1
ATOM 1622 O O . ALA A 1 217 ? -8.547 28.953 -7.906 1 97.12 217 ALA A O 1
ATOM 1623 N N . LEU A 1 218 ? -9.211 27.141 -6.758 1 97.31 218 LEU A N 1
ATOM 1624 C CA . LEU A 1 218 ? -10.031 26.609 -7.848 1 97.31 218 LEU A CA 1
ATOM 1625 C C . LEU A 1 218 ? -11.43 27.219 -7.816 1 97.31 218 LEU A C 1
ATOM 1627 O O . LEU A 1 218 ? -12.234 26.984 -8.719 1 97.31 218 LEU A O 1
ATOM 1631 N N . GLY A 1 219 ? -11.781 27.922 -6.738 1 95.5 219 GLY A N 1
ATOM 1632 C CA . GLY A 1 219 ? -13.094 28.547 -6.594 1 95.5 219 GLY A CA 1
ATOM 1633 C C . GLY A 1 219 ? -14.172 27.547 -6.195 1 95.5 219 GLY A C 1
ATOM 1634 O O . GLY A 1 219 ? -15.344 27.75 -6.527 1 95.5 219 GLY A O 1
ATOM 1635 N N . LEU A 1 220 ? -13.789 26.469 -5.555 1 94.06 220 LEU A N 1
ATOM 1636 C CA . LEU A 1 220 ? -14.75 25.422 -5.207 1 94.06 220 LEU A CA 1
ATOM 1637 C C . LEU A 1 220 ? -15.445 25.75 -3.887 1 94.06 220 LEU A C 1
ATOM 1639 O O . LEU A 1 220 ? -16.594 25.344 -3.668 1 94.06 220 LEU A O 1
ATOM 1643 N N . ASN A 1 221 ? -14.797 26.375 -2.971 1 87.25 221 ASN A N 1
ATOM 1644 C CA . ASN A 1 221 ? -15.273 26.688 -1.627 1 87.25 221 ASN A CA 1
ATOM 1645 C C . ASN A 1 221 ? -15.898 25.453 -0.964 1 87.25 221 ASN A C 1
ATOM 1647 O O . ASN A 1 221 ? -17.016 25.531 -0.437 1 87.25 221 ASN A O 1
ATOM 1651 N N . LEU A 1 222 ? -15.305 24.297 -1.102 1 94.19 222 LEU A N 1
ATOM 1652 C CA . LEU A 1 222 ? -15.742 23.016 -0.558 1 94.19 222 LEU A CA 1
ATOM 1653 C C . LEU A 1 222 ? -15.594 23 0.959 1 94.19 222 LEU A C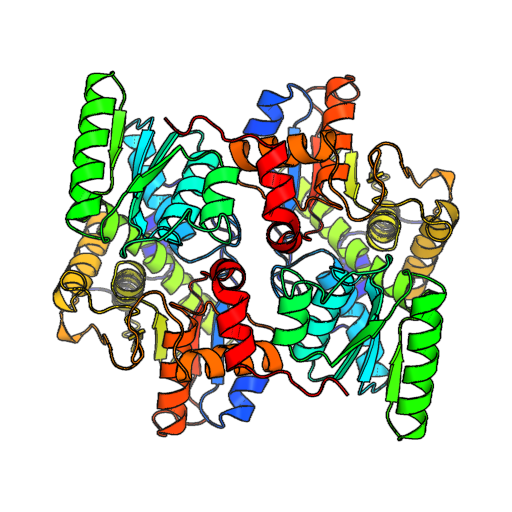 1
ATOM 1655 O O . LEU A 1 222 ? -14.547 23.375 1.491 1 94.19 222 LEU A O 1
ATOM 1659 N N . PRO A 1 223 ? -16.734 22.703 1.659 1 97 223 PRO A N 1
ATOM 1660 C CA . PRO A 1 223 ? -16.547 22.453 3.092 1 97 223 PRO A CA 1
ATOM 1661 C C . PRO A 1 223 ? -15.586 21.312 3.377 1 97 223 PRO A C 1
ATOM 1663 O O . PRO A 1 223 ? -15.758 20.203 2.855 1 97 223 PRO A O 1
ATOM 1666 N N . ILE A 1 224 ? -14.531 21.578 4.117 1 98.38 224 ILE A N 1
ATOM 1667 C CA . ILE A 1 224 ? -13.523 20.594 4.473 1 98.38 224 ILE A CA 1
ATOM 1668 C C . ILE A 1 224 ? -13.43 20.453 5.992 1 98.38 224 ILE A C 1
ATOM 1670 O O . ILE A 1 224 ? -13.039 21.406 6.676 1 98.38 224 ILE A O 1
ATOM 1674 N N . THR A 1 225 ? -13.844 19.312 6.488 1 98.31 225 THR A N 1
ATOM 1675 C CA . THR A 1 225 ? -13.75 19.047 7.922 1 98.31 225 THR A CA 1
ATOM 1676 C C . THR A 1 225 ? -12.422 18.375 8.258 1 98.31 225 THR A C 1
ATOM 1678 O O . THR A 1 225 ? -12.109 17.297 7.734 1 98.31 225 THR A O 1
ATOM 1681 N N . HIS A 1 226 ? -11.68 19.094 9.117 1 97.81 226 HIS A N 1
ATOM 1682 C CA . HIS A 1 226 ? -10.398 18.578 9.594 1 97.81 226 HIS A CA 1
ATOM 1683 C C . HIS A 1 226 ? -10.531 17.953 10.969 1 97.81 226 HIS A C 1
ATOM 1685 O O . HIS A 1 226 ? -10.727 18.641 11.969 1 97.81 226 HIS A O 1
ATOM 1691 N N . CYS A 1 227 ? -10.391 16.625 11 1 96.56 227 CYS A N 1
ATOM 1692 C CA . CYS A 1 227 ? -10.391 15.945 12.289 1 96.56 227 CYS A CA 1
ATOM 1693 C C . CYS A 1 227 ? -8.984 15.875 12.875 1 96.56 227 CYS A C 1
ATOM 1695 O O . CYS A 1 227 ? -8.125 15.164 12.344 1 96.56 227 CYS A O 1
ATOM 1697 N N . ALA A 1 228 ? -8.797 16.578 13.977 1 93.69 228 ALA A N 1
ATOM 1698 C CA . ALA A 1 228 ? -7.48 16.594 14.617 1 93.69 228 ALA A CA 1
ATOM 1699 C C . ALA A 1 228 ? -7.188 15.266 15.305 1 93.69 228 ALA A C 1
ATOM 1701 O O . ALA A 1 228 ? -8.055 14.703 15.977 1 93.69 228 ALA A O 1
ATOM 1702 N N . PRO A 1 229 ? -5.938 14.742 15.07 1 88.75 229 PRO A N 1
ATOM 1703 C CA . PRO A 1 229 ? -5.59 13.508 15.773 1 88.75 229 PRO A CA 1
ATOM 1704 C C . PRO A 1 229 ? -5.094 13.758 17.203 1 88.75 229 PRO A C 1
ATOM 1706 O O . PRO A 1 229 ? -4.98 12.82 17.984 1 88.75 229 PRO A O 1
ATOM 1709 N N . ILE A 1 230 ? -4.742 14.961 17.484 1 86.75 230 ILE A N 1
ATOM 1710 C CA . ILE A 1 230 ? -4.156 15.375 18.766 1 86.75 230 ILE A CA 1
ATOM 1711 C C . ILE A 1 230 ? -4.473 16.844 19.016 1 86.75 230 ILE A C 1
ATOM 1713 O O . ILE A 1 230 ? -4.668 17.625 18.078 1 86.75 230 ILE A O 1
ATOM 1717 N N . VAL A 1 231 ? -4.543 17.188 20.266 1 83.19 231 VAL A N 1
ATOM 1718 C CA . VAL A 1 231 ? -4.594 18.594 20.609 1 83.19 231 VAL A CA 1
ATOM 1719 C C . VAL A 1 231 ? -3.197 19.203 20.5 1 83.19 231 VAL A C 1
ATOM 1721 O O . VAL A 1 231 ? -2.27 18.766 21.188 1 83.19 231 VAL A O 1
ATOM 1724 N N . TRP A 1 232 ? -3.025 20.016 19.594 1 76.81 232 TRP A N 1
ATOM 1725 C CA . TRP A 1 232 ? -1.714 20.609 19.391 1 76.81 232 TRP A CA 1
ATOM 1726 C C . TRP A 1 232 ? -1.803 22.141 19.422 1 76.81 232 TRP A C 1
ATOM 1728 O O . TRP A 1 232 ? -2.545 22.75 18.656 1 76.81 232 TRP A O 1
ATOM 1738 N N . PRO A 1 233 ? -1.021 22.656 20.312 1 79.38 233 PRO A N 1
ATOM 1739 C CA . PRO A 1 233 ? -1.099 24.125 20.406 1 79.38 233 PRO A CA 1
ATOM 1740 C C . PRO A 1 233 ? -0.546 24.828 19.172 1 79.38 233 PRO A C 1
ATOM 1742 O O . PRO A 1 233 ? -0.822 26 18.953 1 79.38 233 PRO A O 1
ATOM 1745 N N . TRP A 1 234 ? 0.116 24.125 18.391 1 75.75 234 TRP A N 1
ATOM 1746 C CA . TRP A 1 234 ? 0.796 24.781 17.281 1 75.75 234 TRP A CA 1
ATOM 1747 C C . TRP A 1 234 ? 0.011 24.625 15.984 1 75.75 234 TRP A C 1
ATOM 1749 O O . TRP A 1 234 ? 0.334 25.25 14.969 1 75.75 234 TRP A O 1
ATOM 1759 N N . ASP A 1 235 ? -0.898 23.75 15.922 1 79.94 235 ASP A N 1
ATOM 1760 C CA . ASP A 1 235 ? -1.709 23.531 14.727 1 79.94 235 ASP A CA 1
ATOM 1761 C C . ASP A 1 235 ? -3.16 23.953 14.969 1 79.94 235 ASP A C 1
ATOM 1763 O O . ASP A 1 235 ? -4.062 23.109 14.945 1 79.94 235 ASP A O 1
ATOM 1767 N N . THR A 1 236 ? -3.248 25.297 15.055 1 90.94 236 THR A N 1
ATOM 1768 C CA . THR A 1 236 ? -4.551 25.922 15.266 1 90.94 236 THR A CA 1
ATOM 1769 C C . THR A 1 236 ? -5.199 26.281 13.93 1 90.94 236 THR A C 1
ATOM 1771 O O . THR A 1 236 ? -4.582 26.141 12.875 1 90.94 236 THR A O 1
ATOM 1774 N N . ARG A 1 237 ? -6.402 26.719 14.039 1 95.94 237 ARG A N 1
ATOM 1775 C CA . ARG A 1 237 ? -7.094 27.219 12.852 1 95.94 237 ARG A CA 1
ATOM 1776 C C . ARG A 1 237 ? -6.316 28.359 12.203 1 95.94 237 ARG A C 1
ATOM 1778 O O . ARG A 1 237 ? -6.191 28.422 10.977 1 95.94 237 ARG A O 1
ATOM 1785 N N . ALA A 1 238 ? -5.816 29.219 13.039 1 95.81 238 ALA A N 1
ATOM 1786 C CA . ALA A 1 238 ? -5.051 30.359 12.555 1 95.81 238 ALA A CA 1
ATOM 1787 C C . ALA A 1 238 ? -3.771 29.906 11.859 1 95.81 238 ALA A C 1
ATOM 1789 O O . ALA A 1 238 ? -3.383 30.484 10.836 1 95.81 238 ALA A O 1
ATOM 1790 N N . ASP A 1 239 ? -3.162 28.953 12.43 1 95.38 239 ASP A N 1
ATOM 1791 C CA . ASP A 1 239 ? -1.936 28.422 11.844 1 95.38 239 ASP A CA 1
ATOM 1792 C C . ASP A 1 239 ? -2.209 27.781 10.484 1 95.38 239 ASP A C 1
ATOM 1794 O O . ASP A 1 239 ? -1.456 27.984 9.531 1 95.38 239 ASP A O 1
ATOM 1798 N N . MET A 1 240 ? -3.254 26.984 10.391 1 96.81 240 MET A N 1
ATOM 1799 C CA . MET A 1 240 ? -3.604 26.328 9.141 1 96.81 240 MET A CA 1
ATOM 1800 C C . MET A 1 240 ? -3.932 27.344 8.055 1 96.81 240 MET A C 1
ATOM 1802 O O . MET A 1 240 ? -3.549 27.172 6.898 1 96.81 240 MET A O 1
ATOM 1806 N N . ALA A 1 241 ? -4.613 28.406 8.477 1 97.75 241 ALA A N 1
ATOM 1807 C CA . ALA A 1 241 ? -4.918 29.469 7.531 1 97.75 241 ALA A CA 1
ATOM 1808 C C . ALA A 1 241 ? -3.645 30.141 7.023 1 97.75 241 ALA A C 1
ATOM 1810 O O . ALA A 1 241 ? -3.51 30.406 5.828 1 97.75 241 ALA A O 1
ATOM 1811 N N . ARG A 1 242 ? -2.785 30.406 7.945 1 97.31 242 ARG A N 1
ATOM 1812 C CA . ARG A 1 242 ? -1.505 31.016 7.582 1 97.31 242 ARG A CA 1
ATOM 1813 C C . ARG A 1 242 ? -0.732 30.109 6.621 1 97.31 242 ARG A C 1
ATOM 1815 O O . ARG A 1 242 ? -0.203 30.594 5.613 1 97.31 242 ARG A O 1
ATOM 1822 N N . ILE A 1 243 ? -0.674 28.828 6.902 1 97.81 243 ILE A N 1
ATOM 1823 C CA . ILE A 1 243 ? 0.024 27.844 6.074 1 97.81 243 ILE A CA 1
ATOM 1824 C C . ILE A 1 243 ? -0.577 27.828 4.672 1 97.81 243 ILE A C 1
ATOM 1826 O O . ILE A 1 243 ? 0.152 27.812 3.676 1 97.81 243 ILE A O 1
ATOM 1830 N N . ALA A 1 244 ? -1.879 27.891 4.559 1 98.12 244 ALA A N 1
ATOM 1831 C CA . ALA A 1 244 ? -2.564 27.906 3.27 1 98.12 244 ALA A CA 1
ATOM 1832 C C . ALA A 1 244 ? -2.168 29.141 2.459 1 98.12 244 ALA A C 1
ATOM 1834 O O . ALA A 1 244 ? -1.878 29.031 1.265 1 98.12 244 ALA A O 1
ATOM 1835 N N . ARG A 1 245 ? -2.137 30.312 3.127 1 98.12 245 ARG A N 1
ATOM 1836 C CA . ARG A 1 24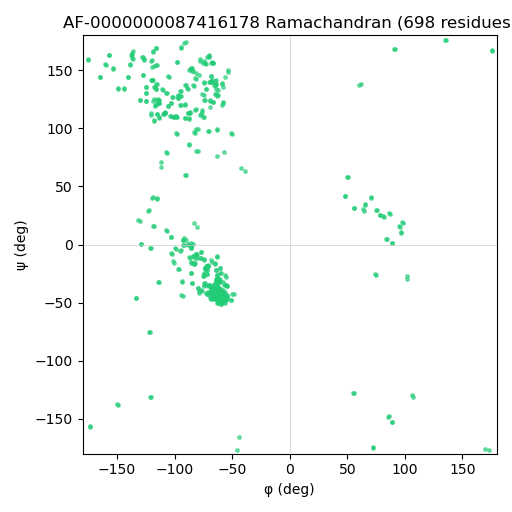5 ? -1.768 31.547 2.451 1 98.12 245 ARG A CA 1
ATOM 1837 C C . ARG A 1 245 ? -0.314 31.516 1.992 1 98.12 245 ARG A C 1
ATOM 1839 O O . ARG A 1 245 ? -0.003 31.906 0.867 1 98.12 245 ARG A O 1
ATOM 1846 N N . GLU A 1 246 ? 0.51 31.016 2.871 1 98.44 246 GLU A N 1
ATOM 1847 C CA . GLU A 1 246 ? 1.932 30.938 2.549 1 98.44 246 GLU A CA 1
ATOM 1848 C C . GLU A 1 246 ? 2.186 29.953 1.402 1 98.44 246 GLU A C 1
ATOM 1850 O O . GLU A 1 246 ? 3.062 30.188 0.567 1 98.44 246 GLU A O 1
ATOM 1855 N N . ALA A 1 247 ? 1.455 28.844 1.363 1 98.38 247 ALA A N 1
ATOM 1856 C CA . ALA A 1 247 ? 1.535 27.922 0.235 1 98.38 247 ALA A CA 1
ATOM 1857 C C . ALA A 1 247 ? 1.179 28.625 -1.073 1 98.38 247 ALA A C 1
ATOM 1859 O O . ALA A 1 247 ? 1.863 28.453 -2.084 1 98.38 247 ALA A O 1
ATOM 1860 N N . GLY A 1 248 ? 0.09 29.375 -1.014 1 97.94 248 GLY A N 1
ATOM 1861 C CA . GLY A 1 248 ? -0.292 30.172 -2.178 1 97.94 248 GLY A CA 1
ATOM 1862 C C . GLY A 1 248 ? 0.792 31.125 -2.635 1 97.94 248 GLY A C 1
ATOM 1863 O O . GLY A 1 248 ? 1.074 31.219 -3.83 1 97.94 248 GLY A O 1
ATOM 1864 N N . GLU A 1 249 ? 1.409 31.812 -1.688 1 97.88 249 GLU A N 1
ATOM 1865 C CA . GLU A 1 249 ? 2.473 32.75 -1.994 1 97.88 249 GLU A CA 1
ATOM 1866 C C . GLU A 1 249 ? 3.639 32.062 -2.701 1 97.88 249 GLU A C 1
ATOM 1868 O O . GLU A 1 249 ? 4.203 32.625 -3.652 1 97.88 249 GLU A O 1
ATOM 1873 N N . LEU A 1 250 ? 4.004 30.891 -2.258 1 98.12 250 LEU A N 1
ATOM 1874 C CA . LEU A 1 250 ? 5.133 30.156 -2.812 1 98.12 250 LEU A CA 1
ATOM 1875 C C . LEU A 1 250 ? 4.891 29.812 -4.277 1 98.12 250 LEU A C 1
ATOM 1877 O O . LEU A 1 250 ? 5.836 29.719 -5.062 1 98.12 250 LEU A O 1
ATOM 1881 N N . ILE A 1 251 ? 3.641 29.594 -4.637 1 97.94 251 ILE A N 1
ATOM 1882 C CA . ILE A 1 251 ? 3.369 29.203 -6.012 1 97.94 251 ILE A CA 1
ATOM 1883 C C . ILE A 1 251 ? 2.824 30.406 -6.793 1 97.94 251 ILE A C 1
ATOM 1885 O O . ILE A 1 251 ? 2.301 30.25 -7.898 1 97.94 251 ILE A O 1
ATOM 1889 N N . GLY A 1 252 ? 2.793 31.625 -6.203 1 97.31 252 GLY A N 1
ATOM 1890 C CA . GLY A 1 252 ? 2.428 32.844 -6.879 1 97.31 252 GLY A CA 1
ATOM 1891 C C . GLY A 1 252 ? 0.927 33.062 -6.996 1 97.31 252 GLY A C 1
ATOM 1892 O O . GLY A 1 252 ? 0.447 33.656 -7.957 1 97.31 252 GLY A O 1
ATOM 1893 N N . VAL A 1 253 ? 0.198 32.438 -6.117 1 96.5 253 VAL A N 1
ATOM 1894 C CA . VAL A 1 253 ? -1.258 32.562 -6.125 1 96.5 253 VAL A CA 1
ATOM 1895 C C . VAL A 1 253 ? -1.739 33.188 -4.82 1 96.5 253 VAL A C 1
ATOM 1897 O O . VAL A 1 253 ? -1.39 32.719 -3.732 1 96.5 253 VAL A O 1
ATOM 1900 N N . SER A 1 254 ? -2.492 34.281 -4.918 1 95 254 SER A N 1
ATOM 1901 C CA . SER A 1 254 ? -3.076 34.875 -3.719 1 95 254 SER A CA 1
ATOM 1902 C C . SER A 1 254 ? -4.277 34.062 -3.234 1 95 254 SER A C 1
ATOM 1904 O O . SER A 1 254 ? -5.27 33.938 -3.953 1 95 254 SER A O 1
ATOM 1906 N N . ILE A 1 255 ? -4.141 33.5 -2.123 1 94 255 ILE A N 1
ATOM 1907 C CA . ILE A 1 255 ? -5.215 32.719 -1.529 1 94 255 ILE A CA 1
ATOM 1908 C C . ILE A 1 255 ? -5.719 33.406 -0.261 1 94 255 ILE A C 1
ATOM 1910 O O . ILE A 1 255 ? -4.941 33.688 0.657 1 94 255 ILE A O 1
ATOM 1914 N N . ASP A 1 256 ? -7.027 33.688 -0.198 1 93.19 256 ASP A N 1
ATOM 1915 C CA . ASP A 1 256 ? -7.648 34.344 0.952 1 93.19 256 ASP A CA 1
ATOM 1916 C C . ASP A 1 256 ? -8.305 33.312 1.876 1 93.19 256 ASP A C 1
ATOM 1918 O O . ASP A 1 256 ? -9.438 32.875 1.636 1 93.19 256 ASP A O 1
ATOM 1922 N N . VAL A 1 257 ? -7.582 32.938 2.84 1 96 257 VAL A N 1
ATOM 1923 C CA . VAL A 1 257 ? -8.07 31.984 3.842 1 96 257 VAL A CA 1
ATOM 1924 C C . VAL A 1 257 ? -7.918 32.594 5.238 1 96 257 VAL A C 1
ATOM 1926 O O . VAL A 1 257 ? -6.867 33.125 5.574 1 96 257 VAL A O 1
ATOM 1929 N N . GLU A 1 258 ? -8.977 32.562 6.035 1 96.5 258 GLU A N 1
ATOM 1930 C CA . GLU A 1 258 ? -8.969 33 7.43 1 96.5 258 GLU A CA 1
ATOM 1931 C C . GLU A 1 258 ? -9.266 31.828 8.375 1 96.5 258 GLU A C 1
ATOM 1933 O O . GLU A 1 258 ? -9.664 30.75 7.93 1 96.5 258 GLU A O 1
ATOM 1938 N N . SER A 1 259 ? -9.039 32.125 9.641 1 96.88 259 SER A N 1
ATOM 1939 C CA . SER A 1 259 ? -9.242 31.094 10.656 1 96.88 259 SER A CA 1
ATOM 1940 C C . SER A 1 259 ? -10.641 30.5 10.57 1 96.88 259 SER A C 1
ATOM 1942 O O . SER A 1 259 ? -10.82 29.297 10.766 1 96.88 259 SER A O 1
ATOM 1944 N N . ASN A 1 260 ? -11.602 31.297 10.242 1 95.75 260 ASN A N 1
ATOM 1945 C CA . ASN A 1 260 ? -13 30.859 10.211 1 95.75 260 ASN A CA 1
ATOM 1946 C C . ASN A 1 260 ? -13.281 29.969 9 1 95.75 260 ASN A C 1
ATOM 1948 O O . ASN A 1 260 ? -14.32 29.312 8.938 1 95.75 260 ASN A O 1
ATOM 1952 N N . ASP A 1 261 ? -12.352 29.938 8.016 1 95.56 261 ASP A N 1
ATOM 1953 C CA . ASP A 1 261 ? -12.484 29.062 6.852 1 95.56 261 ASP A CA 1
ATOM 1954 C C . ASP A 1 261 ? -12.039 27.641 7.176 1 95.56 261 ASP A C 1
ATOM 1956 O O . ASP A 1 261 ? -12.266 26.719 6.391 1 95.56 261 ASP A O 1
ATOM 1960 N N . ILE A 1 262 ? -11.383 27.484 8.352 1 97.06 262 ILE A N 1
ATOM 1961 C CA . ILE A 1 262 ? -10.836 26.188 8.758 1 97.06 262 ILE A CA 1
ATOM 1962 C C . ILE A 1 262 ? -11.805 25.516 9.727 1 97.06 262 ILE A C 1
ATOM 1964 O O . ILE A 1 262 ? -11.992 25.969 10.852 1 97.06 262 ILE A O 1
ATOM 1968 N N . ASP A 1 263 ? -12.445 24.469 9.281 1 97.12 263 ASP A N 1
ATOM 1969 C CA . ASP A 1 263 ? -13.266 23.641 10.148 1 97.12 263 ASP A CA 1
ATOM 1970 C C . ASP A 1 263 ? -12.43 22.547 10.812 1 97.12 263 ASP A C 1
ATOM 1972 O O . ASP A 1 263 ? -12.336 21.438 10.297 1 97.12 263 ASP A O 1
ATOM 1976 N N . LEU A 1 264 ? -11.828 22.875 11.945 1 96.31 264 LEU A N 1
ATOM 1977 C CA . LEU A 1 264 ? -10.977 21.969 12.711 1 96.31 264 LEU A CA 1
ATOM 1978 C C . LEU A 1 264 ? -11.719 21.438 13.93 1 96.31 264 LEU A C 1
ATOM 1980 O O . LEU A 1 264 ? -12.188 22.203 14.773 1 96.31 264 LEU A O 1
ATOM 1984 N N . SER A 1 265 ? -11.828 20.109 14 1 94.44 265 SER A N 1
ATOM 1985 C CA . SER A 1 265 ? -12.539 19.484 15.117 1 94.44 265 SER A CA 1
ATOM 1986 C C . SER A 1 265 ? -11.609 18.609 15.945 1 94.44 265 SER A C 1
ATOM 1988 O O . SER A 1 265 ? -10.828 17.828 15.391 1 94.44 265 SER A O 1
ATOM 1990 N N . GLU A 1 266 ? -11.688 18.703 17.25 1 93.81 266 GLU A N 1
ATOM 1991 C CA . GLU A 1 266 ? -10.938 17.875 18.188 1 93.81 266 GLU A CA 1
ATOM 1992 C C . GLU A 1 266 ? -11.852 16.859 18.875 1 93.81 266 GLU A C 1
ATOM 1994 O O . GLU A 1 266 ? -11.43 16.156 19.797 1 93.81 266 GLU A O 1
ATOM 1999 N N . GLU A 1 267 ? -13.031 16.734 18.344 1 93.94 267 GLU A N 1
ATOM 2000 C CA . GLU A 1 267 ? -14.086 15.977 19.016 1 93.94 267 GLU A CA 1
ATOM 2001 C C . GLU A 1 267 ? -13.797 14.484 18.969 1 93.94 267 GLU A C 1
ATOM 2003 O O . GLU A 1 267 ? -14.289 13.719 19.797 1 93.94 267 GLU A O 1
ATOM 2008 N N . TYR A 1 268 ? -12.938 14.055 18.078 1 94.75 268 TYR A N 1
ATOM 2009 C CA . TYR A 1 268 ? -12.852 12.625 17.828 1 94.75 268 TYR A CA 1
ATOM 2010 C C . TYR A 1 268 ? -11.469 12.094 18.172 1 94.75 268 TYR A C 1
ATOM 2012 O O . TYR A 1 268 ? -11.086 11 17.734 1 94.75 268 TYR A O 1
ATOM 2020 N N . ILE A 1 269 ? -10.688 12.828 18.906 1 93.06 269 ILE A N 1
ATOM 2021 C CA . ILE A 1 269 ? -9.367 12.422 19.359 1 93.06 269 ILE A CA 1
ATOM 2022 C C . ILE A 1 269 ? -9.492 11.18 20.25 1 93.06 269 ILE A C 1
ATOM 2024 O O . ILE A 1 269 ? -8.633 10.297 20.203 1 93.06 269 ILE A O 1
ATOM 2028 N N . GLY A 1 270 ? -10.609 11.023 20.953 1 90.5 270 GLY A N 1
ATOM 2029 C CA . GLY A 1 270 ? -10.82 9.914 21.875 1 90.5 270 GLY A CA 1
ATOM 2030 C C . GLY A 1 270 ? -10.383 10.227 23.297 1 90.5 270 GLY A C 1
ATOM 2031 O O . GLY A 1 270 ? -9.703 11.219 23.531 1 90.5 270 GLY A O 1
ATOM 2032 N N . PRO A 1 271 ? -10.742 9.383 24.25 1 88.06 271 PRO A N 1
ATOM 2033 C CA . PRO A 1 271 ? -10.547 9.656 25.672 1 88.06 271 PRO A CA 1
ATOM 2034 C C . PRO A 1 271 ? -9.094 9.523 26.109 1 88.06 271 PRO A C 1
ATOM 2036 O O . PRO A 1 271 ? -8.68 10.156 27.094 1 88.06 271 PRO A O 1
ATOM 2039 N N . THR A 1 272 ? -8.359 8.703 25.312 1 83.5 272 THR A N 1
ATOM 2040 C CA . THR A 1 272 ? -6.992 8.43 25.75 1 83.5 272 THR A CA 1
ATOM 2041 C C . THR A 1 272 ? -5.996 9.305 25 1 83.5 272 THR A C 1
ATOM 2043 O O . THR A 1 272 ? -4.789 9.234 25.234 1 83.5 272 THR A O 1
ATOM 2046 N N . GLY A 1 273 ? -6.496 10.047 24.125 1 81.44 273 GLY A N 1
ATOM 2047 C CA . GLY A 1 273 ? -5.664 11.047 23.469 1 81.44 273 GLY A CA 1
ATOM 2048 C C . GLY A 1 273 ? -4.902 10.5 22.281 1 81.44 273 GLY A C 1
ATOM 2049 O O . GLY A 1 273 ? -5.402 9.641 21.562 1 81.44 273 GLY A O 1
ATOM 2050 N N . TYR A 1 274 ? -3.732 11.125 22.141 1 80.5 274 TYR A N 1
ATOM 2051 C CA . TYR A 1 274 ? -2.928 10.875 20.953 1 80.5 274 TYR A CA 1
ATOM 2052 C C . TYR A 1 274 ? -2.125 9.586 21.094 1 80.5 274 TYR A C 1
ATOM 2054 O O . TYR A 1 274 ? -1.608 9.289 22.172 1 80.5 274 TYR A O 1
ATOM 2062 N N . GLY A 1 275 ? -2.023 8.883 19.938 1 79.62 275 GLY A N 1
ATOM 2063 C CA . GLY A 1 275 ? -1.158 7.715 19.875 1 79.62 275 GLY A CA 1
ATOM 2064 C C . GLY A 1 275 ? -1.859 6.43 20.281 1 79.62 275 GLY A C 1
ATOM 2065 O O . GLY A 1 275 ? -1.25 5.359 20.297 1 79.62 275 GLY A O 1
ATOM 2066 N N . THR A 1 276 ? -3.121 6.613 20.594 1 84.19 276 THR A N 1
ATOM 2067 C CA . THR A 1 276 ? -3.912 5.445 20.969 1 84.19 276 THR A CA 1
ATOM 2068 C C . THR A 1 276 ? -5.191 5.367 20.141 1 84.19 276 THR A C 1
ATOM 2070 O O . THR A 1 276 ? -5.613 6.359 19.547 1 84.19 276 THR A O 1
ATOM 2073 N N . SER A 1 277 ? -5.742 4.207 20.125 1 88.81 277 SER A N 1
ATOM 2074 C CA . SER A 1 277 ? -7.023 4.031 19.453 1 88.81 277 SER A CA 1
ATOM 2075 C C . SER A 1 277 ? -8.172 4.555 20.312 1 88.81 277 SER A C 1
ATOM 2077 O O . SER A 1 277 ? -8.008 4.781 21.516 1 88.81 277 SER A O 1
ATOM 2079 N N . SER A 1 278 ? -9.273 4.859 19.672 1 92.31 278 SER A N 1
ATOM 2080 C CA . SER A 1 278 ? -10.523 5.207 20.344 1 92.31 278 SER A CA 1
ATOM 2081 C C . SER A 1 278 ? -11.625 4.207 20 1 92.31 278 SER A C 1
ATOM 2083 O O . SER A 1 278 ? -11.586 3.555 18.953 1 92.31 278 SER A O 1
ATOM 2085 N N . PRO A 1 279 ? -12.633 4.043 20.922 1 93.5 279 PRO A N 1
ATOM 2086 C CA . PRO A 1 279 ? -13.734 3.127 20.609 1 93.5 279 PRO A CA 1
ATOM 2087 C C . PRO A 1 279 ? -14.406 3.463 19.281 1 93.5 279 PRO A C 1
ATOM 2089 O O . PRO A 1 279 ? -14.68 2.564 18.484 1 93.5 279 PRO A O 1
ATOM 2092 N N . ALA A 1 280 ? -14.664 4.746 19.047 1 95.44 280 ALA A N 1
ATOM 2093 C CA . ALA A 1 280 ? -15.281 5.164 17.781 1 95.44 280 ALA A CA 1
ATOM 2094 C C . ALA A 1 280 ? -14.359 4.867 16.609 1 95.44 280 ALA A C 1
ATOM 2096 O O . ALA A 1 280 ? -14.828 4.48 15.531 1 95.44 280 ALA A O 1
ATOM 2097 N N . GLY A 1 281 ? -13.109 5.109 16.812 1 96.25 281 GLY A N 1
ATOM 2098 C CA . GLY A 1 281 ? -12.133 4.777 15.773 1 96.25 281 GLY A CA 1
ATOM 2099 C C . GLY A 1 281 ? -12.078 3.293 15.461 1 96.25 281 GLY A C 1
ATOM 2100 O O . GLY A 1 281 ? -11.977 2.902 14.297 1 96.25 281 GLY A O 1
ATOM 2101 N N . LEU A 1 282 ? -12.148 2.484 16.484 1 96.5 282 LEU A N 1
ATOM 2102 C CA . LEU A 1 282 ? -12.117 1.036 16.312 1 96.5 282 LEU A CA 1
ATOM 2103 C C . LEU A 1 282 ? -13.359 0.562 15.555 1 96.5 282 LEU A C 1
ATOM 2105 O O . LEU A 1 282 ? -13.273 -0.343 14.719 1 96.5 282 LEU A O 1
ATOM 2109 N N . GLU A 1 283 ? -14.484 1.131 15.844 1 96.38 283 GLU A N 1
ATOM 2110 C CA . GLU A 1 283 ? -15.68 0.836 15.062 1 96.38 283 GLU A CA 1
ATOM 2111 C C . GLU A 1 283 ? -15.484 1.182 13.594 1 96.38 283 GLU A C 1
ATOM 2113 O O . GLU A 1 283 ? -15.852 0.406 12.711 1 96.38 283 GLU A O 1
ATOM 2118 N N . ALA A 1 284 ? -14.906 2.387 13.352 1 97.94 284 ALA A N 1
ATOM 2119 C CA . ALA A 1 284 ? -14.648 2.82 11.984 1 97.94 284 ALA A CA 1
ATOM 2120 C C . ALA A 1 284 ? -13.727 1.839 11.258 1 97.94 284 ALA A C 1
ATOM 2122 O O . ALA A 1 284 ? -13.953 1.505 10.094 1 97.94 284 ALA A O 1
ATOM 2123 N N . ILE A 1 285 ? -12.711 1.38 11.969 1 97.94 285 ILE A N 1
ATOM 2124 C CA . ILE A 1 285 ? -11.789 0.398 11.406 1 97.94 285 ILE A CA 1
ATOM 2125 C C . ILE A 1 285 ? -12.562 -0.861 11.008 1 97.94 285 ILE A C 1
ATOM 2127 O O . ILE A 1 285 ? -12.406 -1.359 9.891 1 97.94 285 ILE A O 1
ATOM 2131 N N . SER A 1 286 ? -13.344 -1.335 11.883 1 96.81 286 SER A N 1
ATOM 2132 C CA . SER A 1 286 ? -14.102 -2.561 11.648 1 96.81 286 SER A CA 1
ATOM 2133 C C . SER A 1 286 ? -15.055 -2.404 10.469 1 96.81 286 SER A C 1
ATOM 2135 O O . SER A 1 286 ? -15.07 -3.24 9.562 1 96.81 286 SER A O 1
ATOM 2137 N N . LEU A 1 287 ? -15.836 -1.328 10.445 1 97.19 287 LEU A N 1
ATOM 2138 C CA . LEU A 1 287 ? -16.812 -1.097 9.391 1 97.19 287 LEU A CA 1
ATOM 2139 C C . LEU A 1 287 ? -16.141 -0.984 8.031 1 97.19 287 LEU A C 1
ATOM 2141 O O . LEU A 1 287 ? -16.547 -1.63 7.066 1 97.19 287 LEU A O 1
ATOM 2145 N N . MET A 1 288 ? -15.086 -0.178 7.965 1 98.5 288 MET A N 1
ATOM 2146 C CA . MET A 1 288 ? -14.398 0.049 6.695 1 98.5 288 MET A CA 1
ATOM 2147 C C . MET A 1 288 ? -13.766 -1.239 6.184 1 98.5 288 MET A C 1
ATOM 2149 O O . MET A 1 288 ? -13.805 -1.524 4.988 1 98.5 288 MET A O 1
ATOM 2153 N N . ALA A 1 289 ? -13.133 -2.012 7.035 1 97.94 289 ALA A N 1
ATOM 2154 C CA . ALA A 1 289 ? -12.477 -3.254 6.637 1 97.94 289 ALA A CA 1
ATOM 2155 C C . ALA A 1 289 ? -13.5 -4.293 6.18 1 97.94 289 ALA A C 1
ATOM 2157 O O . ALA A 1 289 ? -13.352 -4.887 5.109 1 97.94 289 ALA A O 1
ATOM 2158 N N . ARG A 1 290 ? -14.555 -4.477 6.91 1 96.94 290 ARG A N 1
ATOM 2159 C CA . ARG A 1 290 ? -15.523 -5.539 6.652 1 96.94 290 ARG A CA 1
ATOM 2160 C C . ARG A 1 290 ? -16.391 -5.207 5.445 1 96.94 290 ARG A C 1
ATOM 2162 O O . ARG A 1 290 ? -16.75 -6.098 4.672 1 96.94 290 ARG A O 1
ATOM 2169 N N . GLU A 1 291 ? -16.688 -3.9 5.305 1 97.88 291 GLU A N 1
ATOM 2170 C CA . GLU A 1 291 ? -17.656 -3.527 4.277 1 97.88 291 GLU A CA 1
ATOM 2171 C C . GLU A 1 291 ? -16.969 -3.168 2.967 1 97.88 291 GLU A C 1
ATOM 2173 O O . GLU A 1 291 ? -17.531 -3.348 1.887 1 97.88 291 GLU A O 1
ATOM 2178 N N . GLU A 1 292 ? -15.758 -2.611 3.041 1 98.69 292 GLU A N 1
ATOM 2179 C CA . GLU A 1 292 ? -15.164 -2.045 1.833 1 98.69 292 GLU A CA 1
ATOM 2180 C C . GLU A 1 292 ? -13.75 -2.574 1.612 1 98.69 292 GLU A C 1
ATOM 2182 O O . GLU A 1 292 ? -13.109 -2.248 0.61 1 98.69 292 GLU A O 1
ATOM 2187 N N . ALA A 1 293 ? -13.227 -3.473 2.52 1 98.5 293 ALA A N 1
ATOM 2188 C CA . ALA A 1 293 ? -11.867 -3.994 2.467 1 98.5 293 ALA A CA 1
ATOM 2189 C C . ALA A 1 293 ? -10.844 -2.859 2.467 1 98.5 293 ALA A C 1
ATOM 2191 O O . ALA A 1 293 ? -9.805 -2.953 1.812 1 98.5 293 ALA A O 1
ATOM 2192 N N . ILE A 1 294 ? -11.148 -1.76 3.1 1 98.69 294 ILE A N 1
ATOM 2193 C CA . ILE A 1 294 ? -10.242 -0.63 3.266 1 98.69 294 ILE A CA 1
ATOM 2194 C C . ILE A 1 294 ? -9.75 -0.574 4.707 1 98.69 294 ILE A C 1
ATOM 2196 O O . ILE A 1 294 ? -10.539 -0.672 5.648 1 98.69 294 ILE A O 1
ATOM 2200 N N . LEU A 1 295 ? -8.445 -0.467 4.875 1 98.56 295 LEU A N 1
ATOM 2201 C CA . LEU A 1 295 ? -7.82 -0.46 6.195 1 98.56 295 LEU A CA 1
ATOM 2202 C C . LEU A 1 295 ? -7.547 0.966 6.66 1 98.56 295 LEU A C 1
ATOM 2204 O O . LEU A 1 295 ? -6.973 1.766 5.918 1 98.56 295 LEU A O 1
ATOM 2208 N N . LEU A 1 296 ? -7.996 1.278 7.84 1 98.25 296 LEU A N 1
ATOM 2209 C CA . LEU A 1 296 ? -7.703 2.562 8.469 1 98.25 296 LEU A CA 1
ATOM 2210 C C . LEU A 1 296 ? -6.664 2.402 9.57 1 98.25 296 LEU A C 1
ATOM 2212 O O . LEU A 1 296 ? -6.613 1.365 10.234 1 98.25 296 LEU A O 1
ATOM 2216 N N . ASP A 1 297 ? -5.797 3.383 9.719 1 96.88 297 ASP A N 1
ATOM 2217 C CA . ASP A 1 297 ? -4.887 3.369 10.859 1 96.88 297 ASP A CA 1
ATOM 2218 C C . ASP A 1 297 ? -5.629 3.693 12.156 1 96.88 297 ASP A C 1
ATOM 2220 O O . ASP A 1 297 ? -6.617 4.43 12.148 1 96.88 297 ASP A O 1
ATOM 2224 N N . PRO A 1 298 ? -5.16 3.289 13.266 1 95.38 298 PRO A N 1
ATOM 2225 C CA . PRO A 1 298 ? -5.906 3.422 14.516 1 95.38 298 PRO A CA 1
ATOM 2226 C C . PRO A 1 298 ? -5.703 4.781 15.18 1 95.38 298 PRO A C 1
ATOM 2228 O O . PRO A 1 298 ? -6.359 5.09 16.172 1 95.38 298 PRO A O 1
ATOM 2231 N N . ILE A 1 299 ? -4.871 5.609 14.609 1 94.56 299 ILE A N 1
ATOM 2232 C CA . ILE A 1 299 ? -4.469 6.824 15.312 1 94.56 299 ILE A CA 1
ATOM 2233 C C . ILE A 1 299 ? -5.004 8.047 14.578 1 94.56 299 ILE A C 1
ATOM 2235 O O . ILE A 1 299 ? -5.344 9.055 15.203 1 94.56 299 ILE A O 1
ATOM 2239 N N . TYR A 1 300 ? -5.109 7.957 13.211 1 96 300 TYR A N 1
ATOM 2240 C CA . TYR A 1 300 ? -5.414 9.148 12.422 1 96 300 TYR A CA 1
ATOM 2241 C C . TYR A 1 300 ? -6.691 8.953 11.617 1 96 300 TYR A C 1
ATOM 2243 O O . TYR A 1 300 ? -7.766 9.391 12.031 1 96 300 TYR A O 1
ATOM 2251 N N . SER A 1 301 ? -6.578 8.164 10.539 1 97.56 301 SER A N 1
ATOM 2252 C CA . SER A 1 301 ? -7.672 8.031 9.586 1 97.56 301 SER A CA 1
ATOM 2253 C C . SER A 1 301 ? -8.914 7.434 10.234 1 97.56 301 SER A C 1
ATOM 2255 O O . SER A 1 301 ? -10.039 7.77 9.867 1 97.56 301 SER A O 1
ATOM 2257 N N . SER A 1 302 ? -8.766 6.57 11.227 1 97.38 302 SER A N 1
ATOM 2258 C CA . SER A 1 302 ? -9.914 5.98 11.906 1 97.38 302 SER A CA 1
ATOM 2259 C C . SER A 1 302 ? -10.703 7.035 12.672 1 97.38 302 SER A C 1
ATOM 2261 O O . SER A 1 302 ? -11.93 7 12.703 1 97.38 302 SER A O 1
ATOM 2263 N N . LYS A 1 303 ? -10.023 7.965 13.266 1 96.88 303 LYS A N 1
ATOM 2264 C CA . LYS A 1 303 ? -10.68 9.031 14.016 1 96.88 303 LYS A CA 1
ATOM 2265 C C . LYS A 1 303 ? -11.445 9.969 13.086 1 96.88 303 LYS A C 1
ATOM 2267 O O . LYS A 1 303 ? -12.57 10.375 13.391 1 96.88 303 LYS A O 1
ATOM 2272 N N . ALA A 1 304 ? -10.82 10.266 11.977 1 98.19 304 ALA A N 1
ATOM 2273 C CA . ALA A 1 304 ? -11.508 11.109 11.008 1 98.19 304 ALA A CA 1
ATOM 2274 C C . ALA A 1 304 ? -12.742 10.406 10.445 1 98.19 304 ALA A C 1
ATOM 2276 O O . ALA A 1 304 ? -13.805 11.023 10.32 1 98.19 304 ALA A O 1
ATOM 2277 N N . MET A 1 305 ? -12.609 9.133 10.133 1 98.69 305 MET A N 1
ATOM 2278 C CA . MET A 1 305 ? -13.742 8.375 9.625 1 98.69 305 MET A CA 1
ATOM 2279 C C . MET A 1 305 ? -14.844 8.266 10.68 1 98.69 305 MET A C 1
ATOM 2281 O O . MET A 1 305 ? -16.031 8.312 10.352 1 98.69 305 MET A O 1
ATOM 2285 N N . SER A 1 306 ? -14.414 8.125 11.93 1 98.25 306 SER A N 1
ATOM 2286 C CA . SER A 1 306 ? -15.414 8.094 13 1 98.25 306 SER A CA 1
ATOM 2287 C C . SER A 1 306 ? -16.203 9.391 13.055 1 98.25 306 SER A C 1
ATOM 2289 O O . SER A 1 306 ? -17.406 9.383 13.352 1 98.25 306 SER A O 1
ATOM 2291 N N . GLY A 1 307 ? -15.516 10.516 12.812 1 98.31 307 GLY A N 1
ATOM 2292 C CA . GLY A 1 307 ? -16.219 11.789 12.719 1 98.31 307 GLY A CA 1
ATOM 2293 C C . GLY A 1 307 ? -17.234 11.836 11.602 1 98.31 307 GLY A C 1
ATOM 2294 O O . GLY A 1 307 ? -18.359 12.273 11.797 1 98.31 307 GLY A O 1
ATOM 2295 N N . LEU A 1 308 ? -16.859 11.367 10.406 1 98.81 308 LEU A N 1
ATOM 2296 C CA . LEU A 1 308 ? -17.781 11.312 9.273 1 98.81 308 LEU A CA 1
ATOM 2297 C C . LEU A 1 308 ? -18.984 10.438 9.594 1 98.81 308 LEU A C 1
ATOM 2299 O O . 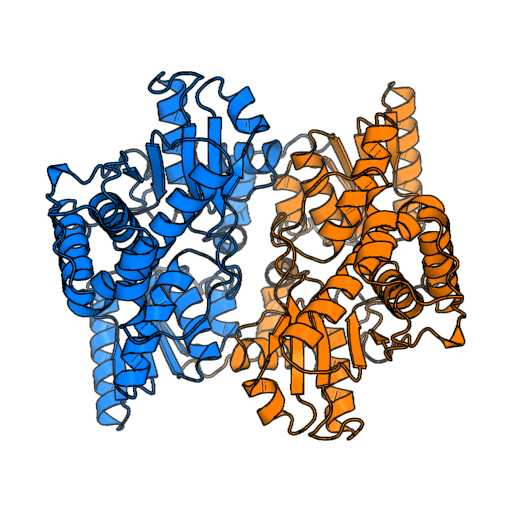LEU A 1 308 ? -20.125 10.844 9.367 1 98.81 308 LEU A O 1
ATOM 2303 N N . ILE A 1 309 ? -18.719 9.242 10.141 1 98.75 309 ILE A N 1
ATOM 2304 C CA . ILE A 1 309 ? -19.781 8.305 10.484 1 98.75 309 ILE A CA 1
ATOM 2305 C C . ILE A 1 309 ? -20.75 8.953 11.469 1 98.75 309 ILE A C 1
ATOM 2307 O O . ILE A 1 309 ? -21.969 8.883 11.297 1 98.75 309 ILE A O 1
ATOM 2311 N N . ASP A 1 310 ? -20.172 9.586 12.5 1 98.56 310 ASP A N 1
ATOM 2312 C CA . ASP A 1 310 ? -20.984 10.234 13.516 1 98.56 310 ASP A CA 1
ATOM 2313 C C . ASP A 1 310 ? -21.844 11.344 12.906 1 98.56 310 ASP A C 1
ATOM 2315 O O . ASP A 1 310 ? -23.031 11.461 13.211 1 98.56 310 ASP A O 1
ATOM 2319 N N . HIS A 1 311 ? -21.281 12.195 12.047 1 98.56 311 HIS A N 1
ATOM 2320 C CA . HIS A 1 311 ? -22.016 13.289 11.406 1 98.56 311 HIS A CA 1
ATOM 2321 C C . HIS A 1 311 ? -23.141 12.758 10.531 1 98.56 311 HIS A C 1
ATOM 2323 O O . HIS A 1 311 ? -24.203 13.375 10.453 1 98.56 311 HIS A O 1
ATOM 2329 N N . ILE A 1 312 ? -22.891 11.656 9.875 1 98.56 312 ILE A N 1
ATOM 2330 C CA . ILE A 1 312 ? -23.938 11.023 9.07 1 98.56 312 ILE A CA 1
ATOM 2331 C C . ILE A 1 312 ? -25.078 10.562 9.977 1 98.56 312 ILE A C 1
ATOM 2333 O O . ILE A 1 312 ? -26.25 10.812 9.695 1 98.56 312 ILE A O 1
ATOM 2337 N N . ARG A 1 313 ? -24.703 9.906 11.055 1 98.19 313 ARG A N 1
ATOM 2338 C CA . ARG A 1 313 ? -25.688 9.383 11.992 1 98.19 313 ARG A CA 1
ATOM 2339 C C . ARG A 1 313 ? -26.484 10.516 12.633 1 98.19 313 ARG A C 1
ATOM 2341 O O . ARG A 1 313 ? -27.656 10.336 12.992 1 98.19 313 ARG A O 1
ATOM 2348 N N . GLN A 1 314 ? -25.922 11.656 12.719 1 97.88 314 GLN A N 1
ATOM 2349 C CA . GLN A 1 314 ? -26.594 12.828 13.273 1 97.88 314 GLN A CA 1
ATOM 2350 C C . GLN A 1 314 ? -27.5 13.484 12.234 1 97.88 314 GLN A C 1
ATOM 2352 O O . GLN A 1 314 ? -28.219 14.445 12.547 1 97.88 314 GLN A O 1
ATOM 2357 N N . GLY A 1 315 ? -27.438 13.047 11.008 1 97.75 315 GLY A N 1
ATOM 2358 C CA . GLY A 1 315 ? -28.328 13.555 9.984 1 97.75 315 GLY A CA 1
ATOM 2359 C C . GLY A 1 315 ? -27.797 14.805 9.305 1 97.75 315 GLY A C 1
ATOM 2360 O O . GLY A 1 315 ? -28.578 15.594 8.758 1 97.75 315 GLY A O 1
ATOM 2361 N N . ARG A 1 316 ? -26.5 14.969 9.297 1 97.5 316 ARG A N 1
ATOM 2362 C CA . ARG A 1 316 ? -25.938 16.188 8.719 1 97.5 316 ARG A CA 1
ATOM 2363 C C . ARG A 1 316 ? -25.938 16.125 7.199 1 97.5 316 ARG A C 1
ATOM 2365 O O . ARG A 1 316 ? -25.703 17.141 6.531 1 97.5 316 ARG A O 1
ATOM 2372 N N . PHE A 1 317 ? -26.203 14.945 6.629 1 98 317 PHE A N 1
ATOM 2373 C CA . PHE A 1 317 ? -26.156 14.781 5.18 1 98 317 PHE A CA 1
ATOM 2374 C C . PHE A 1 317 ? -27.453 14.164 4.664 1 98 317 PHE A C 1
ATOM 2376 O O . PHE A 1 317 ? -28.031 13.289 5.316 1 98 317 PHE A O 1
ATOM 2383 N N . THR A 1 318 ? -27.812 14.586 3.49 1 96.88 318 THR A N 1
ATOM 2384 C CA . THR A 1 318 ? -28.906 13.945 2.777 1 96.88 318 THR A CA 1
ATOM 2385 C C . THR A 1 318 ? -28.391 12.875 1.82 1 96.88 318 THR A C 1
ATOM 2387 O O . THR A 1 318 ? -27.188 12.805 1.564 1 96.88 318 THR A O 1
ATOM 2390 N N . ALA A 1 319 ? -29.297 12.078 1.272 1 95.06 319 ALA A N 1
ATOM 2391 C CA . ALA A 1 319 ? -28.953 10.922 0.447 1 95.06 319 ALA A CA 1
ATOM 2392 C C . ALA A 1 319 ? -28.391 11.367 -0.9 1 95.06 319 ALA A C 1
ATOM 2394 O O . ALA A 1 319 ? -27.672 10.609 -1.561 1 95.06 319 ALA A O 1
ATOM 2395 N N . ASP A 1 320 ? -28.609 12.602 -1.32 1 95.62 320 ASP A N 1
ATOM 2396 C CA . ASP A 1 320 ? -28.203 13.07 -2.641 1 95.62 320 ASP A CA 1
ATOM 2397 C C . ASP A 1 320 ? -26.844 13.758 -2.578 1 95.62 320 ASP A C 1
ATOM 2399 O O . ASP A 1 320 ? -26.25 14.086 -3.613 1 95.62 320 ASP A O 1
ATOM 2403 N N . GLN A 1 321 ? -26.375 13.891 -1.364 1 98.31 321 GLN A N 1
ATOM 2404 C CA . GLN A 1 321 ? -25.078 14.562 -1.207 1 98.31 321 GLN A CA 1
ATOM 2405 C C . GLN A 1 321 ? -23.922 13.578 -1.39 1 98.31 321 GLN A C 1
ATOM 2407 O O . GLN A 1 321 ? -24.109 12.367 -1.235 1 98.31 321 GLN A O 1
ATOM 2412 N N . ASN A 1 322 ? -22.812 14.078 -1.831 1 98.69 322 ASN A N 1
ATOM 2413 C CA . ASN A 1 322 ? -21.578 13.328 -2.021 1 98.69 322 ASN A CA 1
ATOM 2414 C C . ASN A 1 322 ? -20.469 13.797 -1.074 1 98.69 322 ASN A C 1
ATOM 2416 O O . ASN A 1 322 ? -20.156 14.984 -1.037 1 98.69 322 ASN A O 1
ATOM 2420 N N . VAL A 1 323 ? -19.953 12.883 -0.339 1 98.81 323 VAL A N 1
ATOM 2421 C CA . VAL A 1 323 ? -18.875 13.211 0.59 1 98.81 323 VAL A CA 1
ATOM 2422 C C . VAL A 1 323 ? -17.594 12.477 0.181 1 98.81 323 VAL A C 1
ATOM 2424 O O . VAL A 1 323 ? -17.641 11.297 -0.181 1 98.81 323 VAL A O 1
ATOM 2427 N N . VAL A 1 324 ? -16.469 13.172 0.152 1 98.94 324 VAL A N 1
ATOM 2428 C CA . VAL A 1 324 ? -15.172 12.578 -0.146 1 98.94 324 VAL A CA 1
ATOM 2429 C C . VAL A 1 324 ? -14.352 12.453 1.137 1 98.94 324 VAL A C 1
ATOM 2431 O O . VAL A 1 324 ? -14.18 13.43 1.868 1 98.94 324 VAL A O 1
ATOM 2434 N N . PHE A 1 325 ? -14 11.297 1.489 1 98.94 325 PHE A N 1
ATOM 2435 C CA . PHE A 1 325 ? -13.07 11.039 2.58 1 98.94 325 PHE A CA 1
ATOM 2436 C C . PHE A 1 325 ? -11.648 10.875 2.053 1 98.94 325 PHE A C 1
ATOM 2438 O O . PHE A 1 325 ? -11.383 10 1.225 1 98.94 325 PHE A O 1
ATOM 2445 N N . VAL A 1 326 ? -10.695 11.727 2.49 1 98.94 326 VAL A N 1
ATOM 2446 C CA . VAL A 1 326 ? -9.297 11.602 2.078 1 98.94 326 VAL A CA 1
ATOM 2447 C C . VAL A 1 326 ? -8.57 10.648 3.021 1 98.94 326 VAL A C 1
ATOM 2449 O O . VAL A 1 326 ? -8.352 10.969 4.191 1 98.94 326 VAL A O 1
ATOM 2452 N N . HIS A 1 327 ? -8.258 9.469 2.506 1 98.88 327 HIS A N 1
ATOM 2453 C CA . HIS A 1 327 ? -7.48 8.484 3.252 1 98.88 327 HIS A CA 1
ATOM 2454 C C . HIS A 1 327 ? -6.008 8.875 3.311 1 98.88 327 HIS A C 1
ATOM 2456 O O . HIS A 1 327 ? -5.285 8.742 2.32 1 98.88 327 HIS A O 1
ATOM 2462 N N . THR A 1 328 ? -5.504 9.258 4.434 1 98.19 328 THR A N 1
ATOM 2463 C CA . THR A 1 328 ? -4.184 9.867 4.535 1 98.19 328 THR A CA 1
ATOM 2464 C C . THR A 1 328 ? -3.123 8.812 4.824 1 98.19 328 THR A C 1
ATOM 2466 O O . THR A 1 328 ? -1.948 9.133 5.008 1 98.19 328 THR A O 1
ATOM 2469 N N . GLY A 1 329 ? -3.482 7.559 4.871 1 98.06 329 GLY A N 1
ATOM 2470 C CA . GLY A 1 329 ? -2.529 6.484 5.09 1 98.06 329 GLY A CA 1
ATOM 2471 C C . GLY A 1 329 ? -2.312 6.168 6.559 1 98.06 329 GLY A C 1
ATOM 2472 O O . GLY A 1 329 ? -3.246 6.238 7.359 1 98.06 329 GLY A O 1
ATOM 2473 N N . GLY A 1 330 ? -1.132 5.656 6.918 1 97.56 330 GLY A N 1
ATOM 2474 C CA . GLY A 1 330 ? -0.756 5.336 8.289 1 97.56 330 GLY A CA 1
ATOM 2475 C C . GLY A 1 330 ? -1.011 3.887 8.648 1 97.56 330 GLY A C 1
ATOM 2476 O O . GLY A 1 330 ? -0.872 3.5 9.812 1 97.56 330 GLY A O 1
ATOM 2477 N N . THR A 1 331 ? -1.225 2.99 7.727 1 97.88 331 THR A N 1
ATOM 2478 C CA . THR A 1 331 ? -1.762 1.654 7.961 1 97.88 331 THR A CA 1
ATOM 2479 C C . THR A 1 331 ? -0.711 0.756 8.609 1 97.88 331 THR A C 1
ATOM 2481 O O . THR A 1 331 ? -1.05 -0.246 9.242 1 97.88 331 THR A O 1
ATOM 2484 N N . PRO A 1 332 ? 0.632 1.071 8.523 1 97.69 332 PRO A N 1
ATOM 2485 C CA . PRO A 1 332 ? 1.585 0.228 9.25 1 97.69 332 PRO A CA 1
ATOM 2486 C C . PRO A 1 332 ? 1.343 0.225 10.758 1 97.69 332 PRO A C 1
ATOM 2488 O O . PRO A 1 332 ? 1.772 -0.697 11.453 1 97.69 332 PRO A O 1
ATOM 2491 N N . ALA A 1 333 ? 0.643 1.246 11.266 1 96.5 333 ALA A N 1
ATOM 2492 C CA . ALA A 1 333 ? 0.347 1.333 12.695 1 96.5 333 ALA A CA 1
ATOM 2493 C C . ALA A 1 333 ? -0.54 0.175 13.141 1 96.5 333 ALA A C 1
ATOM 2495 O O . ALA A 1 333 ? -0.58 -0.161 14.328 1 96.5 333 ALA A O 1
ATOM 2496 N N . LEU A 1 334 ? -1.259 -0.438 12.219 1 96.81 334 LEU A N 1
ATOM 2497 C CA . LEU A 1 334 ? -2.086 -1.599 12.523 1 96.81 334 LEU A CA 1
ATOM 2498 C C . LEU A 1 334 ? -1.259 -2.697 13.18 1 96.81 334 LEU A C 1
ATOM 2500 O O . LEU A 1 334 ? -1.736 -3.379 14.094 1 96.81 334 LEU A O 1
ATOM 2504 N N . PHE A 1 335 ? -0.018 -2.803 12.758 1 96.62 335 PHE A N 1
ATOM 2505 C CA . PHE A 1 335 ? 0.807 -3.93 13.172 1 96.62 335 PHE A CA 1
ATOM 2506 C C . PHE A 1 335 ? 1.483 -3.641 14.508 1 96.62 335 PHE A C 1
ATOM 2508 O O . PHE A 1 335 ? 1.853 -4.566 15.234 1 96.62 335 PHE A O 1
ATOM 2515 N N . SER A 1 336 ? 1.676 -2.35 14.859 1 93.75 336 SER A N 1
ATOM 2516 C CA . SER A 1 336 ? 2.24 -1.996 16.156 1 93.75 336 SER A CA 1
ATOM 2517 C C . SER A 1 336 ? 1.166 -1.98 17.234 1 93.75 336 SER A C 1
ATOM 2519 O O . SER A 1 336 ? 1.479 -2.027 18.438 1 93.75 336 SER A O 1
ATOM 2521 N N . LEU A 1 337 ? -0.154 -1.931 16.844 1 92.62 337 LEU A N 1
ATOM 2522 C CA . LEU A 1 337 ? -1.256 -1.842 17.797 1 92.62 337 LEU A CA 1
ATOM 2523 C C . LEU A 1 337 ? -2.227 -3.004 17.609 1 92.62 337 LEU A C 1
ATOM 2525 O O . LEU A 1 337 ? -3.424 -2.865 17.875 1 92.62 337 LEU A O 1
ATOM 2529 N N . ASN A 1 338 ? -1.699 -4.137 17.141 1 91.25 338 ASN A N 1
ATOM 2530 C CA . ASN A 1 338 ? -2.523 -5.285 16.781 1 91.25 338 ASN A CA 1
ATOM 2531 C C . ASN A 1 338 ? -3.324 -5.797 17.984 1 91.25 338 ASN A C 1
ATOM 2533 O O . ASN A 1 338 ? -4.496 -6.152 17.844 1 91.25 338 ASN A O 1
ATOM 2537 N N . ASP A 1 339 ? -2.734 -5.793 19.188 1 89.56 339 ASP A N 1
ATOM 2538 C CA . ASP A 1 339 ? -3.432 -6.285 20.375 1 89.56 339 ASP A CA 1
ATOM 2539 C C . ASP A 1 339 ? -4.625 -5.395 20.719 1 89.56 339 ASP A C 1
ATOM 2541 O O . ASP A 1 339 ? -5.715 -5.895 21 1 89.56 339 ASP A O 1
ATOM 2545 N N . GLU A 1 340 ? -4.406 -4.121 20.688 1 87.44 340 GLU A N 1
ATOM 2546 C CA . GLU A 1 340 ? -5.473 -3.168 20.969 1 87.44 340 GLU A CA 1
ATOM 2547 C C . GLU A 1 340 ? -6.609 -3.287 19.953 1 87.44 340 GLU A C 1
ATOM 2549 O O . GLU A 1 340 ? -7.781 -3.223 20.328 1 87.44 340 GLU A O 1
ATOM 2554 N N . ILE A 1 341 ? -6.246 -3.479 18.734 1 91.88 341 ILE A N 1
ATOM 2555 C CA . ILE A 1 341 ? -7.223 -3.57 17.656 1 91.88 341 ILE A CA 1
ATOM 2556 C C . ILE A 1 341 ? -8.055 -4.84 17.812 1 91.88 341 ILE A C 1
ATOM 2558 O O . ILE A 1 341 ? -9.289 -4.793 17.75 1 91.88 341 ILE A O 1
ATOM 2562 N N . MET A 1 342 ? -7.395 -5.941 18.078 1 90.75 342 MET A N 1
ATOM 2563 C CA . MET A 1 342 ? -8.086 -7.223 18.219 1 90.75 342 MET A CA 1
ATOM 2564 C C . MET A 1 342 ? -8.992 -7.223 19.438 1 90.75 342 MET A C 1
ATOM 2566 O O . MET A 1 342 ? -10.062 -7.836 19.422 1 90.75 342 MET A O 1
ATOM 2570 N N . GLN A 1 343 ? -8.594 -6.543 20.469 1 87.31 343 GLN A N 1
ATOM 2571 C CA . GLN A 1 343 ? -9.43 -6.43 21.656 1 87.31 343 GLN A CA 1
ATOM 2572 C C . GLN A 1 343 ? -10.672 -5.59 21.375 1 87.31 343 GLN A C 1
ATOM 2574 O O . GLN A 1 343 ? -11.742 -5.848 21.938 1 87.31 343 GLN A O 1
ATOM 2579 N N . GLY A 1 344 ? -10.531 -4.602 20.594 1 85.38 344 GLY A N 1
ATOM 2580 C CA . GLY A 1 344 ? -11.617 -3.676 20.297 1 85.38 344 GLY A CA 1
ATOM 2581 C C . GLY A 1 344 ? -12.602 -4.211 19.281 1 85.38 344 GLY A C 1
ATOM 2582 O O . GLY A 1 344 ? -13.805 -3.943 19.375 1 85.38 344 GLY A O 1
ATOM 2583 N N . ILE A 1 345 ? -12.141 -4.836 18.266 1 79.38 345 ILE A N 1
ATOM 2584 C CA . ILE A 1 345 ? -13.016 -5.246 17.172 1 79.38 345 ILE A CA 1
ATOM 2585 C C . ILE A 1 345 ? -13.555 -6.648 17.453 1 79.38 345 ILE A C 1
ATOM 2587 O O . ILE A 1 345 ? -14.586 -7.039 16.891 1 79.38 345 ILE A O 1
ATOM 2591 N N . GLY A 1 346 ? -13.273 -7.383 18.688 1 59.12 346 GLY A N 1
ATOM 2592 C CA . GLY A 1 346 ? -13.789 -8.648 19.172 1 59.12 346 GLY A CA 1
ATOM 2593 C C . GLY A 1 346 ? -13.438 -9.82 18.266 1 59.12 346 GLY A C 1
ATOM 2594 O O . GLY A 1 346 ? -13.023 -9.633 17.125 1 59.12 346 GLY A O 1
ATOM 2595 N N . PRO A 1 347 ? -13.07 -10.875 19.125 1 52 347 PRO A N 1
ATOM 2596 C CA . PRO A 1 347 ? -12.977 -12.102 18.328 1 52 347 PRO A CA 1
ATOM 2597 C C . PRO A 1 347 ? -14.211 -12.344 17.469 1 52 347 PRO A C 1
ATOM 2599 O O . PRO A 1 347 ? -15.328 -11.992 17.875 1 52 347 PRO A O 1
ATOM 2602 N N . ARG A 1 348 ? -14.328 -12.008 16.25 1 51.03 348 ARG A N 1
ATOM 2603 C CA . ARG A 1 348 ? -15.625 -12.477 15.781 1 51.03 348 ARG A CA 1
ATOM 2604 C C . ARG A 1 348 ? -15.898 -13.898 16.25 1 51.03 348 ARG A C 1
ATOM 2606 O O . ARG A 1 348 ? -14.969 -14.617 16.656 1 51.03 348 ARG A O 1
ATOM 2613 N N . GLU A 1 349 ? -16.703 -14.828 15.984 1 37.75 349 GLU A N 1
ATOM 2614 C CA . GLU A 1 349 ? -17 -16.219 16.344 1 37.75 349 GLU A CA 1
ATOM 2615 C C . GLU A 1 349 ? -15.836 -17.141 15.969 1 37.75 349 GLU A C 1
ATOM 2617 O O . GLU A 1 349 ? -15.383 -17.125 14.82 1 37.75 349 GLU A O 1
ATOM 2622 N N . LEU A 1 350 ? -14.758 -17.25 16.594 1 38.59 350 LEU A N 1
ATOM 2623 C CA . LEU A 1 350 ? -14.133 -18.562 16.375 1 38.59 350 LEU A CA 1
ATOM 2624 C C . LEU A 1 350 ? -15.18 -19.656 16.328 1 38.59 350 LEU A C 1
ATOM 2626 O O . LEU A 1 350 ? -16 -19.781 17.234 1 38.59 350 LEU A O 1
ATOM 2630 N N . GLU A 1 351 ? -16.094 -19.922 15.625 1 31.31 351 GLU A N 1
ATOM 2631 C CA . GLU A 1 351 ? -16.578 -21.25 15.945 1 31.31 351 GLU A CA 1
ATOM 2632 C C . GLU A 1 351 ? -15.438 -22.281 15.867 1 31.31 351 GLU A C 1
ATOM 2634 O O . GLU A 1 351 ? -14.57 -22.188 14.992 1 31.31 351 GLU A O 1
ATOM 2639 N N . MET B 1 1 ? 0.392 -19.391 -34.344 1 56.12 1 MET B N 1
ATOM 2640 C CA . MET B 1 1 ? -0.805 -18.562 -34.156 1 56.12 1 MET B CA 1
ATOM 2641 C C . MET B 1 1 ? -0.472 -17.078 -34.25 1 56.12 1 MET B C 1
ATOM 2643 O O . MET B 1 1 ? 0.616 -16.656 -33.875 1 56.12 1 MET B O 1
ATOM 2647 N N . PRO B 1 2 ? -1.344 -16.391 -34.938 1 63.91 2 PRO B N 1
ATOM 2648 C CA . PRO B 1 2 ? -1.077 -14.961 -35.125 1 63.91 2 PRO B CA 1
ATOM 2649 C C . PRO B 1 2 ? -0.888 -14.203 -33.812 1 63.91 2 PRO B C 1
ATOM 2651 O O . PRO B 1 2 ? -1.499 -14.555 -32.812 1 63.91 2 PRO B O 1
ATOM 2654 N N . ARG B 1 3 ? -0.053 -13.305 -33.844 1 88.44 3 ARG B N 1
ATOM 2655 C CA . ARG B 1 3 ? 0.238 -12.367 -32.781 1 88.44 3 ARG B CA 1
ATOM 2656 C C . ARG B 1 3 ? -0.913 -11.383 -32.562 1 88.44 3 ARG B C 1
ATOM 2658 O O . ARG B 1 3 ? -1.401 -10.789 -33.531 1 88.44 3 ARG B O 1
ATOM 2665 N N . LEU B 1 4 ? -1.425 -11.477 -31.375 1 96.06 4 LEU B N 1
ATOM 2666 C CA . LEU B 1 4 ? -2.484 -10.531 -31.062 1 96.06 4 LEU B CA 1
ATOM 2667 C C . LEU B 1 4 ? -1.901 -9.18 -30.656 1 96.06 4 LEU B C 1
ATOM 2669 O O . LEU B 1 4 ? -0.794 -9.109 -30.125 1 96.06 4 LEU B O 1
ATOM 2673 N N . THR B 1 5 ? -2.641 -8.141 -31 1 97.31 5 THR B N 1
ATOM 2674 C CA . THR B 1 5 ? -2.311 -6.84 -30.438 1 97.31 5 THR B CA 1
ATOM 2675 C C . THR B 1 5 ? -2.762 -6.754 -28.984 1 97.31 5 THR B C 1
ATOM 2677 O O . THR B 1 5 ? -3.617 -7.527 -28.547 1 97.31 5 THR B O 1
ATOM 2680 N N . PRO B 1 6 ? -2.133 -5.875 -28.219 1 97.81 6 PRO B N 1
ATOM 2681 C CA . PRO B 1 6 ? -2.613 -5.656 -26.859 1 97.81 6 PRO B CA 1
ATOM 2682 C C . PRO B 1 6 ? -4.121 -5.43 -26.797 1 97.81 6 PRO B C 1
ATOM 2684 O O . PRO B 1 6 ? -4.797 -5.996 -25.922 1 97.81 6 PRO B O 1
ATOM 2687 N N . ASP B 1 7 ? -4.652 -4.695 -27.656 1 98 7 ASP B N 1
ATOM 2688 C CA . ASP B 1 7 ? -6.078 -4.387 -27.656 1 98 7 ASP B CA 1
ATOM 2689 C C . ASP B 1 7 ? -6.91 -5.641 -27.922 1 98 7 ASP B C 1
ATOM 2691 O O . ASP B 1 7 ? -7.961 -5.832 -27.297 1 98 7 ASP B O 1
ATOM 2695 N N . GLU B 1 8 ? -6.461 -6.461 -28.844 1 97.94 8 GLU B N 1
ATOM 2696 C CA . GLU B 1 8 ? -7.16 -7.707 -29.141 1 97.94 8 GLU B CA 1
ATOM 2697 C C . GLU B 1 8 ? -7.152 -8.641 -27.938 1 97.94 8 GLU B C 1
ATOM 2699 O O . GLU B 1 8 ? -8.164 -9.273 -27.625 1 97.94 8 GLU B O 1
ATOM 2704 N N . LEU B 1 9 ? -6.031 -8.758 -27.328 1 98.25 9 LEU B N 1
ATOM 2705 C CA . LEU B 1 9 ? -5.902 -9.617 -26.156 1 98.25 9 LEU B CA 1
ATOM 2706 C C . LEU B 1 9 ? -6.75 -9.086 -25.016 1 98.25 9 LEU B C 1
ATOM 2708 O O . LEU B 1 9 ? -7.41 -9.859 -24.312 1 98.25 9 LEU B O 1
ATOM 2712 N N . ARG B 1 10 ? -6.742 -7.777 -24.781 1 98 10 ARG B N 1
ATOM 2713 C CA . ARG B 1 10 ? -7.59 -7.164 -23.766 1 98 10 ARG B CA 1
ATOM 2714 C C . ARG B 1 10 ? -9.062 -7.449 -24.031 1 98 10 ARG B C 1
ATOM 2716 O O . ARG B 1 10 ? -9.828 -7.715 -23.094 1 98 10 ARG B O 1
ATOM 2723 N N . ALA B 1 11 ? -9.445 -7.344 -25.25 1 98.06 11 ALA B N 1
ATOM 2724 C CA . ALA B 1 11 ? -10.836 -7.605 -25.641 1 98.06 11 ALA B CA 1
ATOM 2725 C C . ALA B 1 11 ? -11.219 -9.055 -25.344 1 98.06 11 ALA B C 1
ATOM 2727 O O . ALA B 1 11 ? -12.344 -9.336 -24.922 1 98.06 11 ALA B O 1
ATOM 2728 N N . ALA B 1 12 ? -10.258 -9.953 -25.594 1 98.19 12 ALA B N 1
ATOM 2729 C CA . ALA B 1 12 ? -10.5 -11.367 -25.312 1 98.19 12 ALA B CA 1
ATOM 2730 C C . ALA B 1 12 ? -10.727 -11.594 -23.812 1 98.19 12 ALA B C 1
ATOM 2732 O O . ALA B 1 12 ? -11.648 -12.312 -23.422 1 98.19 12 ALA B O 1
ATOM 2733 N N . VAL B 1 13 ? -9.93 -10.945 -23 1 98.38 13 VAL B N 1
ATOM 2734 C CA . VAL B 1 13 ? -10.031 -11.078 -21.547 1 98.38 13 VAL B CA 1
ATOM 2735 C C . VAL B 1 13 ? -11.336 -10.461 -21.047 1 98.38 13 VAL B C 1
ATOM 2737 O O . VAL B 1 13 ? -11.984 -11 -20.156 1 98.38 13 VAL B O 1
ATOM 2740 N N . ALA B 1 14 ? -11.727 -9.359 -21.656 1 97.56 14 ALA B N 1
ATOM 2741 C CA . ALA B 1 14 ? -12.875 -8.57 -21.219 1 97.56 14 ALA B CA 1
ATOM 2742 C C . ALA B 1 14 ? -14.172 -9.352 -21.375 1 97.56 14 ALA B C 1
ATOM 2744 O O . ALA B 1 14 ? -15.203 -8.992 -20.797 1 97.56 14 ALA B O 1
ATOM 2745 N N . LYS B 1 15 ? -14.164 -10.43 -22.156 1 97.38 15 LYS B N 1
ATOM 2746 C CA . LYS B 1 15 ? -15.359 -11.227 -22.391 1 97.38 15 LYS B CA 1
ATOM 2747 C C . LYS B 1 15 ? -15.719 -12.062 -21.156 1 97.38 15 LYS B C 1
ATOM 2749 O O . LYS B 1 15 ? -16.844 -12.547 -21.047 1 97.38 15 LYS B O 1
ATOM 2754 N N . LEU B 1 16 ? -14.766 -12.258 -20.312 1 98.19 16 LEU B N 1
ATOM 2755 C CA . LEU B 1 16 ? -15 -13.047 -19.109 1 98.19 16 LEU B CA 1
ATOM 2756 C C . LEU B 1 16 ? -15.586 -12.18 -18 1 98.19 16 LEU B C 1
ATOM 2758 O O . LEU B 1 16 ? -15.297 -10.984 -17.922 1 98.19 16 LEU B O 1
ATOM 2762 N N . PRO B 1 17 ? -16.438 -12.812 -17.109 1 97.5 17 PRO B N 1
ATOM 2763 C CA . PRO B 1 17 ? -16.891 -12.062 -15.945 1 97.5 17 PRO B CA 1
ATOM 2764 C C . PRO B 1 17 ? -15.734 -11.57 -15.07 1 97.5 17 PRO B C 1
ATOM 2766 O O . PRO B 1 17 ? -14.742 -12.281 -14.898 1 97.5 17 PRO B O 1
ATOM 2769 N N . HIS B 1 18 ? -15.867 -10.328 -14.602 1 97.25 18 HIS B N 1
ATOM 2770 C CA . HIS B 1 18 ? -14.859 -9.695 -13.758 1 97.25 18 HIS B CA 1
ATOM 2771 C C . HIS B 1 18 ? -15.5 -8.875 -12.648 1 97.25 18 HIS B C 1
ATOM 2773 O O . HIS B 1 18 ? -16.609 -8.344 -12.82 1 97.25 18 HIS B O 1
ATOM 2779 N N . PHE B 1 19 ? -14.914 -8.859 -11.516 1 98.31 19 PHE B N 1
ATOM 2780 C CA . PHE B 1 19 ? -15.211 -7.934 -10.43 1 98.31 19 PHE B CA 1
ATOM 2781 C C . PHE B 1 19 ? -14.039 -6.992 -10.18 1 98.31 19 PHE B C 1
ATOM 2783 O O . PHE B 1 19 ? -12.977 -7.422 -9.727 1 98.31 19 PHE B O 1
ATOM 2790 N N . PRO B 1 20 ? -14.148 -5.688 -10.523 1 97.69 20 PRO B N 1
ATOM 2791 C CA . PRO B 1 20 ? -13.008 -4.773 -10.43 1 97.69 20 PRO B CA 1
ATOM 2792 C C . PRO B 1 20 ? -12.5 -4.609 -8.992 1 97.69 20 PRO B C 1
ATOM 2794 O O . PRO B 1 20 ? -13.289 -4.359 -8.078 1 97.69 20 PRO B O 1
ATOM 2797 N N . LEU B 1 21 ? -11.164 -4.801 -8.836 1 98.56 21 LEU B N 1
ATOM 2798 C CA . LEU B 1 21 ? -10.531 -4.699 -7.523 1 98.56 21 LEU B CA 1
ATOM 2799 C C . LEU B 1 21 ? -9.258 -3.865 -7.598 1 98.56 21 LEU B C 1
ATOM 2801 O O . LEU B 1 21 ? -9.031 -2.99 -6.758 1 98.56 21 LEU B O 1
ATOM 2805 N N . ALA B 1 22 ? -8.391 -4.082 -8.57 1 98.44 22 ALA B N 1
ATOM 2806 C CA . ALA B 1 22 ? -6.996 -3.639 -8.602 1 98.44 22 ALA B CA 1
A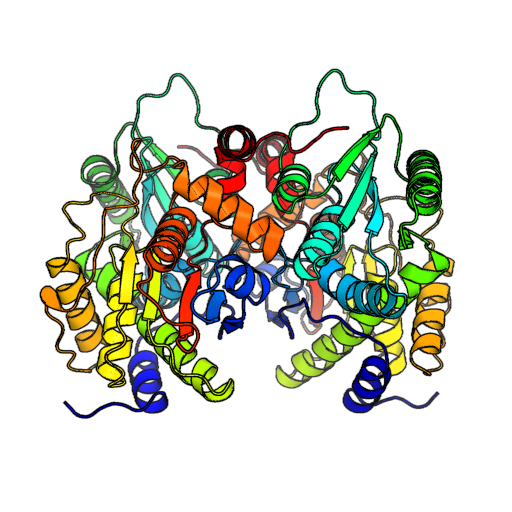TOM 2807 C C . ALA B 1 22 ? -6.891 -2.201 -9.094 1 98.44 22 ALA B C 1
ATOM 2809 O O . ALA B 1 22 ? -7.605 -1.799 -10.016 1 98.44 22 ALA B O 1
ATOM 2810 N N . HIS B 1 23 ? -6.031 -1.402 -8.406 1 98.25 23 HIS B N 1
ATOM 2811 C CA . HIS B 1 23 ? -5.586 -0.143 -8.992 1 98.25 23 HIS B CA 1
ATOM 2812 C C . HIS B 1 23 ? -4.648 -0.385 -10.172 1 98.25 23 HIS B C 1
ATOM 2814 O O . HIS B 1 23 ? -3.455 -0.631 -9.977 1 98.25 23 HIS B O 1
ATOM 2820 N N . THR B 1 24 ? -5.145 -0.346 -11.438 1 97.62 24 THR B N 1
ATOM 2821 C CA . THR B 1 24 ? -4.34 -0.622 -12.617 1 97.62 24 THR B CA 1
ATOM 2822 C C . THR B 1 24 ? -4.438 0.525 -13.625 1 97.62 24 THR B C 1
ATOM 2824 O O . THR B 1 24 ? -5.41 1.285 -13.609 1 97.62 24 THR B O 1
ATOM 2827 N N . PRO B 1 25 ? -3.443 0.666 -14.578 1 98.12 25 PRO B N 1
ATOM 2828 C CA . PRO B 1 25 ? -2.186 -0.085 -14.578 1 98.12 25 PRO B CA 1
ATOM 2829 C C . PRO B 1 25 ? -1.297 0.256 -13.383 1 98.12 25 PRO B C 1
ATOM 2831 O O . PRO B 1 25 ? -1.253 1.41 -12.945 1 98.12 25 PRO B O 1
ATOM 2834 N N . THR B 1 26 ? -0.707 -0.739 -12.773 1 98.56 26 THR B N 1
ATOM 2835 C CA . THR B 1 26 ? 0.296 -0.457 -11.758 1 98.56 26 THR B CA 1
ATOM 2836 C C . THR B 1 26 ? 1.545 0.158 -12.383 1 98.56 26 THR B C 1
ATOM 2838 O O . THR B 1 26 ? 1.803 -0.022 -13.57 1 98.56 26 THR B O 1
ATOM 2841 N N . PRO B 1 27 ? 2.34 0.897 -11.633 1 98.56 27 PRO B N 1
ATOM 2842 C CA . PRO B 1 27 ? 3.506 1.575 -12.203 1 98.56 27 PRO B CA 1
ATOM 2843 C C . PRO B 1 27 ? 4.59 0.6 -12.656 1 98.56 27 PRO B C 1
ATOM 2845 O O . PRO B 1 27 ? 4.758 -0.467 -12.055 1 98.56 27 PRO B O 1
ATOM 2848 N N . LEU B 1 28 ? 5.223 0.85 -13.734 1 98.81 28 LEU B N 1
ATOM 2849 C CA . LEU B 1 28 ? 6.512 0.314 -14.148 1 98.81 28 LEU B CA 1
ATOM 2850 C C . LEU B 1 28 ? 7.617 1.35 -13.969 1 98.81 28 LEU B C 1
ATOM 2852 O O . LEU B 1 28 ? 7.656 2.354 -14.68 1 98.81 28 LEU B O 1
ATOM 2856 N N . GLU B 1 29 ? 8.516 1.072 -12.969 1 98.44 29 GLU B N 1
ATOM 2857 C CA . GLU B 1 29 ? 9.445 2.105 -12.523 1 98.44 29 GLU B CA 1
ATOM 2858 C C . GLU B 1 29 ? 10.891 1.665 -12.719 1 98.44 29 GLU B C 1
ATOM 2860 O O . GLU B 1 29 ? 11.219 0.494 -12.523 1 98.44 29 GLU B O 1
ATOM 2865 N N . HIS B 1 30 ? 11.734 2.607 -13.117 1 98.62 30 HIS B N 1
ATOM 2866 C CA . HIS B 1 30 ? 13.172 2.363 -13.156 1 98.62 30 HIS B CA 1
ATOM 2867 C C . HIS B 1 30 ? 13.766 2.367 -11.75 1 98.62 30 HIS B C 1
ATOM 2869 O O . HIS B 1 30 ? 13.328 3.131 -10.891 1 98.62 30 HIS B O 1
ATOM 2875 N N . LEU B 1 31 ? 14.68 1.477 -11.461 1 98.56 31 LEU B N 1
ATOM 2876 C CA . LEU B 1 31 ? 15.453 1.435 -10.227 1 98.56 31 LEU B CA 1
ATOM 2877 C C . LEU B 1 31 ? 16.891 1.87 -10.477 1 98.56 31 LEU B C 1
ATOM 2879 O O . LEU B 1 31 ? 17.797 1.038 -10.492 1 98.56 31 LEU B O 1
ATOM 2883 N N . PRO B 1 32 ? 17.125 3.154 -10.562 1 98.06 32 PRO B N 1
ATOM 2884 C CA . PRO B 1 32 ? 18.422 3.619 -11.031 1 98.06 32 PRO B CA 1
ATOM 2885 C C . PRO B 1 32 ? 19.547 3.344 -10.023 1 98.06 32 PRO B C 1
ATOM 2887 O O . PRO B 1 32 ? 20.688 3.057 -10.422 1 98.06 32 PRO B O 1
ATOM 2890 N N . LYS B 1 33 ? 19.328 3.412 -8.75 1 98.19 33 LYS B N 1
ATOM 2891 C CA . LYS B 1 33 ? 20.375 3.223 -7.754 1 98.19 33 LYS B CA 1
ATOM 2892 C C . LYS B 1 33 ? 20.781 1.757 -7.664 1 98.19 33 LYS B C 1
ATOM 2894 O O . LYS B 1 33 ? 21.984 1.449 -7.559 1 98.19 33 LYS B O 1
ATOM 2899 N N . LEU B 1 34 ? 19.781 0.875 -7.707 1 98.44 34 LEU B N 1
ATOM 2900 C CA . LEU B 1 34 ? 20.094 -0.548 -7.691 1 98.44 34 LEU B CA 1
ATOM 2901 C C . LEU B 1 34 ? 20.859 -0.946 -8.953 1 98.44 34 LEU B C 1
ATOM 2903 O O . LEU B 1 34 ? 21.812 -1.727 -8.891 1 98.44 34 LEU B O 1
ATOM 2907 N N . SER B 1 35 ? 20.391 -0.444 -10.117 1 98.5 35 SER B N 1
ATOM 2908 C CA . SER B 1 35 ? 21.062 -0.706 -11.383 1 98.5 35 SER B CA 1
ATOM 2909 C C . SER B 1 35 ? 22.531 -0.292 -11.32 1 98.5 35 SER B C 1
ATOM 2911 O O . SER B 1 35 ? 23.406 -1.057 -11.711 1 98.5 35 SER B O 1
ATOM 2913 N N . LYS B 1 36 ? 22.75 0.899 -10.797 1 97.88 36 LYS B N 1
ATOM 2914 C CA . LYS B 1 36 ? 24.109 1.411 -10.672 1 97.88 36 LYS B CA 1
ATOM 2915 C C . LYS B 1 36 ? 24.938 0.569 -9.703 1 97.88 36 LYS B C 1
ATOM 2917 O O . LYS B 1 36 ? 26.078 0.215 -9.992 1 97.88 36 LYS B O 1
ATOM 2922 N N . LEU B 1 37 ? 24.375 0.241 -8.578 1 97.56 37 LEU B N 1
ATOM 2923 C CA . LEU B 1 37 ? 25.062 -0.501 -7.523 1 97.56 37 LEU B CA 1
ATOM 2924 C C . LEU B 1 37 ? 25.5 -1.872 -8.023 1 97.56 37 LEU B C 1
ATOM 2926 O O . LEU B 1 37 ? 26.609 -2.324 -7.703 1 97.56 37 LEU B O 1
ATOM 2930 N N . LEU B 1 38 ? 24.609 -2.531 -8.781 1 97.56 38 LEU B N 1
ATOM 2931 C CA . LEU B 1 38 ? 24.875 -3.902 -9.203 1 97.56 38 LEU B CA 1
ATOM 2932 C C . LEU B 1 38 ? 25.703 -3.926 -10.484 1 97.56 38 LEU B C 1
ATOM 2934 O O . LEU B 1 38 ? 26.312 -4.949 -10.82 1 97.56 38 LEU B O 1
ATOM 2938 N N . GLY B 1 39 ? 25.797 -2.756 -11.211 1 92.69 39 GLY B N 1
ATOM 2939 C CA . GLY B 1 39 ? 26.656 -2.611 -12.367 1 92.69 39 GLY B CA 1
ATOM 2940 C C . GLY B 1 39 ? 26.266 -3.514 -13.523 1 92.69 39 GLY B C 1
ATOM 2941 O O . GLY B 1 39 ? 27.125 -3.91 -14.328 1 92.69 39 GLY B O 1
ATOM 2942 N N . GLY B 1 40 ? 25.078 -3.885 -13.758 1 91.62 40 GLY B N 1
ATOM 2943 C CA . GLY B 1 40 ? 24.547 -4.711 -14.836 1 91.62 40 GLY B CA 1
ATOM 2944 C C . GLY B 1 40 ? 23.484 -4.016 -15.656 1 91.62 40 GLY B C 1
ATOM 2945 O O . GLY B 1 40 ? 23.703 -2.895 -16.125 1 91.62 40 GLY B O 1
ATOM 2946 N N . PRO B 1 41 ? 22.375 -4.781 -15.836 1 97.94 41 PRO B N 1
ATOM 2947 C CA . PRO B 1 41 ? 21.297 -4.25 -16.672 1 97.94 41 PRO B CA 1
ATOM 2948 C C . PRO B 1 41 ? 20.562 -3.076 -16.016 1 97.94 41 PRO B C 1
ATOM 2950 O O . PRO B 1 41 ? 20.781 -2.787 -14.836 1 97.94 41 PRO B O 1
ATOM 2953 N N . GLN B 1 42 ? 19.828 -2.299 -16.844 1 98.69 42 GLN B N 1
ATOM 2954 C CA . GLN B 1 42 ? 18.797 -1.427 -16.281 1 98.69 42 GLN B CA 1
ATOM 2955 C C . GLN B 1 42 ? 17.656 -2.238 -15.664 1 98.69 42 GLN B C 1
ATOM 2957 O O . GLN B 1 42 ? 17.109 -3.125 -16.312 1 98.69 42 GLN B O 1
ATOM 2962 N N . ILE B 1 43 ? 17.453 -1.976 -14.438 1 98.88 43 ILE B N 1
ATOM 2963 C CA . ILE B 1 43 ? 16.453 -2.742 -13.719 1 98.88 43 ILE B CA 1
ATOM 2964 C C . ILE B 1 43 ? 15.172 -1.912 -13.578 1 98.88 43 ILE B C 1
ATOM 2966 O O . ILE B 1 43 ? 15.219 -0.755 -13.156 1 98.88 43 ILE B O 1
ATOM 2970 N N . TYR B 1 44 ? 14.086 -2.465 -13.984 1 98.88 44 TYR B N 1
ATOM 2971 C CA . TYR B 1 44 ? 12.75 -1.904 -13.812 1 98.88 44 TYR B CA 1
ATOM 2972 C C . TYR B 1 44 ? 11.898 -2.791 -12.906 1 98.88 44 TYR B C 1
ATOM 2974 O O . TYR B 1 44 ? 12.164 -3.988 -12.773 1 98.88 44 TYR B O 1
ATOM 2982 N N . ILE B 1 45 ? 10.945 -2.188 -12.281 1 98.94 45 ILE B N 1
ATOM 2983 C CA . ILE B 1 45 ? 10.086 -2.949 -11.383 1 98.94 45 ILE B CA 1
ATOM 2984 C C . ILE B 1 45 ? 8.625 -2.668 -11.711 1 98.94 45 ILE B C 1
ATOM 2986 O O . ILE B 1 45 ? 8.219 -1.509 -11.852 1 98.94 45 ILE B O 1
ATOM 2990 N N . LYS B 1 46 ? 7.824 -3.723 -11.984 1 98.94 46 LYS B N 1
ATOM 2991 C CA . LYS B 1 46 ? 6.367 -3.666 -12.078 1 98.94 46 LYS B CA 1
ATOM 2992 C C . LYS B 1 46 ? 5.727 -3.748 -10.695 1 98.94 46 LYS B C 1
ATOM 2994 O O . LYS B 1 46 ? 5.777 -4.793 -10.039 1 98.94 46 LYS B O 1
ATOM 2999 N N . ARG B 1 47 ? 5.039 -2.705 -10.258 1 98.81 47 ARG B N 1
ATOM 3000 C CA . ARG B 1 47 ? 4.68 -2.484 -8.859 1 98.81 47 ARG B CA 1
ATOM 3001 C C . ARG B 1 47 ? 3.332 -3.117 -8.531 1 98.81 47 ARG B C 1
ATOM 3003 O O . ARG B 1 47 ? 2.455 -2.463 -7.969 1 98.81 47 ARG B O 1
ATOM 3010 N N . ASP B 1 48 ? 3.268 -4.383 -8.703 1 98.56 48 ASP B N 1
ATOM 3011 C CA . ASP B 1 48 ? 2.002 -5.047 -8.406 1 98.56 48 ASP B CA 1
ATOM 3012 C C . ASP B 1 48 ? 1.815 -5.223 -6.898 1 98.56 48 ASP B C 1
ATOM 3014 O O . ASP B 1 48 ? 0.73 -5.586 -6.441 1 98.56 48 ASP B O 1
ATOM 3018 N N . ASP B 1 49 ? 2.83 -4.887 -6.094 1 98.5 49 ASP B N 1
ATOM 3019 C CA . ASP B 1 49 ? 2.615 -4.707 -4.664 1 98.5 49 ASP B CA 1
ATOM 3020 C C . ASP B 1 49 ? 1.652 -3.553 -4.391 1 98.5 49 ASP B C 1
ATOM 3022 O O . ASP B 1 49 ? 1.122 -3.426 -3.287 1 98.5 49 ASP B O 1
ATOM 3026 N N . CYS B 1 50 ? 1.318 -2.764 -5.367 1 98.44 50 CYS B N 1
ATOM 3027 C CA . CYS B 1 50 ? 0.514 -1.562 -5.18 1 98.44 50 CYS B CA 1
ATOM 3028 C C . CYS B 1 50 ? -0.827 -1.686 -5.895 1 98.44 50 CYS B C 1
ATOM 3030 O O . CYS B 1 50 ? -1.326 -0.71 -6.461 1 98.44 50 CYS B O 1
ATOM 3032 N N . THR B 1 51 ? -1.4 -2.869 -5.824 1 98.56 51 THR B N 1
ATOM 3033 C CA . THR B 1 51 ? -2.686 -3.078 -6.48 1 98.56 51 THR B CA 1
ATOM 3034 C C . THR B 1 51 ? -3.828 -2.561 -5.609 1 98.56 51 THR B C 1
ATOM 3036 O O . THR B 1 51 ? -4.984 -2.541 -6.039 1 98.56 51 THR B O 1
ATOM 3039 N N . GLY B 1 52 ? -3.609 -2.174 -4.391 1 97.81 52 GLY B N 1
ATOM 3040 C CA . GLY B 1 52 ? -4.527 -1.334 -3.635 1 97.81 52 GLY B CA 1
ATOM 3041 C C . GLY B 1 52 ? -5.363 -2.111 -2.637 1 97.81 52 GLY B C 1
ATOM 3042 O O . GLY B 1 52 ? -5.766 -1.574 -1.604 1 97.81 52 GLY B O 1
ATOM 3043 N N . LEU B 1 53 ? -5.633 -3.422 -2.865 1 98.31 53 LEU B N 1
ATOM 3044 C CA . LEU B 1 53 ? -6.535 -4.219 -2.041 1 98.31 53 LEU B CA 1
ATOM 3045 C C . LEU B 1 53 ? -5.828 -4.711 -0.782 1 98.31 53 LEU B C 1
ATOM 3047 O O . LEU B 1 53 ? -5.16 -5.746 -0.805 1 98.31 53 LEU B O 1
ATOM 3051 N N . THR B 1 54 ? -6.055 -4.008 0.409 1 97.88 54 THR B N 1
ATOM 3052 C CA . THR B 1 54 ? -5.543 -4.438 1.705 1 97.88 54 THR B CA 1
ATOM 3053 C C . THR B 1 54 ? -4.051 -4.746 1.62 1 97.88 54 THR B C 1
ATOM 3055 O O . THR B 1 54 ? -3.619 -5.852 1.963 1 97.88 54 THR B O 1
ATOM 3058 N N . PHE B 1 55 ? -3.211 -3.762 1.216 1 97.88 55 PHE B N 1
ATOM 3059 C CA . PHE B 1 55 ? -1.76 -3.729 1.09 1 97.88 55 PHE B CA 1
ATOM 3060 C C . PHE B 1 55 ? -1.318 -4.316 -0.246 1 97.88 55 PHE B C 1
ATOM 3062 O O . PHE B 1 55 ? -0.122 -4.484 -0.491 1 97.88 55 PHE B O 1
ATOM 3069 N N . GLY B 1 56 ? -2.225 -4.672 -1.125 1 97.5 56 GLY B N 1
ATOM 3070 C CA . GLY B 1 56 ? -1.963 -5.008 -2.516 1 97.5 56 GLY B CA 1
ATOM 3071 C C . GLY B 1 56 ? -1.271 -6.348 -2.688 1 97.5 56 GLY B C 1
ATOM 3072 O O . GLY B 1 56 ? -1.104 -7.094 -1.721 1 97.5 56 GLY B O 1
ATOM 3073 N N . GLY B 1 57 ? -0.906 -6.617 -3.953 1 98.19 57 GLY B N 1
ATOM 3074 C CA . GLY B 1 57 ? -0.262 -7.859 -4.348 1 98.19 57 GLY B CA 1
ATOM 3075 C C . GLY B 1 57 ? -0.853 -8.461 -5.609 1 98.19 57 GLY B C 1
ATOM 3076 O O . GLY B 1 57 ? -1.86 -7.977 -6.125 1 98.19 57 GLY B O 1
ATOM 3077 N N . ASN B 1 58 ? -0.216 -9.547 -6.012 1 98.25 58 ASN B N 1
ATOM 3078 C CA . ASN B 1 58 ? -0.55 -10.156 -7.297 1 98.25 58 ASN B CA 1
ATOM 3079 C C . ASN B 1 58 ? -1.912 -10.844 -7.254 1 98.25 58 ASN B C 1
ATOM 3081 O O . ASN B 1 58 ? -2.602 -10.93 -8.273 1 98.25 58 ASN B O 1
ATOM 3085 N N . LYS B 1 59 ? -2.379 -11.273 -6.09 1 98.31 59 LYS B N 1
ATOM 3086 C CA . LYS B 1 59 ? -3.625 -12.031 -6.02 1 98.31 59 LYS B CA 1
ATOM 3087 C C . LYS B 1 59 ? -4.832 -11.133 -6.273 1 98.31 59 LYS B C 1
ATOM 3089 O O . LYS B 1 59 ? -5.93 -11.625 -6.551 1 98.31 59 LYS B O 1
ATOM 3094 N N . THR B 1 60 ? -4.652 -9.875 -6.148 1 98.69 60 THR B N 1
ATOM 3095 C CA . THR B 1 60 ? -5.734 -8.953 -6.461 1 98.69 60 THR B CA 1
ATOM 3096 C C . THR B 1 60 ? -6.191 -9.117 -7.91 1 98.69 60 THR B C 1
ATOM 3098 O O . THR B 1 60 ? -7.391 -9.172 -8.188 1 98.69 60 THR B O 1
ATOM 3101 N N . ARG B 1 61 ? -5.199 -9.258 -8.828 1 98.56 61 ARG B N 1
ATOM 3102 C CA . ARG B 1 61 ? -5.543 -9.484 -10.234 1 98.56 61 ARG B CA 1
ATOM 3103 C C . ARG B 1 61 ? -6.258 -10.82 -10.406 1 98.56 61 ARG B C 1
ATOM 3105 O O . ARG B 1 61 ? -7.203 -10.93 -11.188 1 98.56 61 ARG B O 1
ATOM 3112 N N . HIS B 1 62 ? -5.727 -11.859 -9.68 1 98.62 62 HIS B N 1
ATOM 3113 C CA . HIS B 1 62 ? -6.355 -13.172 -9.727 1 98.62 62 HIS B CA 1
ATOM 3114 C C . HIS B 1 62 ? -7.828 -13.094 -9.344 1 98.62 62 HIS B C 1
ATOM 3116 O O . HIS B 1 62 ? -8.688 -13.617 -10.055 1 98.62 62 HIS B O 1
ATOM 3122 N N . ASN B 1 63 ? -8.047 -12.406 -8.281 1 98.75 63 ASN B N 1
ATOM 3123 C CA . ASN B 1 63 ? -9.352 -12.43 -7.625 1 98.75 63 ASN B CA 1
ATOM 3124 C C . ASN B 1 63 ? -10.398 -11.672 -8.438 1 98.75 63 ASN B C 1
ATOM 3126 O O . ASN B 1 63 ? -11.602 -11.875 -8.25 1 98.75 63 ASN B O 1
ATOM 3130 N N . GLU B 1 64 ? -9.984 -10.75 -9.344 1 98.81 64 GLU B N 1
ATOM 3131 C CA . GLU B 1 64 ? -10.977 -10.102 -10.203 1 98.81 64 GLU B CA 1
ATOM 3132 C C . GLU B 1 64 ? -11.711 -11.125 -11.062 1 98.81 64 GLU B C 1
ATOM 3134 O O . GLU B 1 64 ? -12.922 -11.039 -11.242 1 98.81 64 GLU B O 1
ATOM 3139 N N . LEU B 1 65 ? -10.969 -12.117 -11.633 1 98.75 65 LEU B N 1
ATOM 3140 C CA . LEU B 1 65 ? -11.562 -13.141 -12.484 1 98.75 65 LEU B CA 1
ATOM 3141 C C . LEU B 1 65 ? -12.234 -14.227 -11.648 1 98.75 65 LEU B C 1
ATOM 3143 O O . LEU B 1 65 ? -13.305 -14.719 -12 1 98.75 65 LEU B O 1
ATOM 3147 N N . ILE B 1 66 ? -11.625 -14.57 -10.516 1 98.75 66 ILE B N 1
ATOM 3148 C CA . ILE B 1 66 ? -12.164 -15.594 -9.633 1 98.75 66 ILE B CA 1
ATOM 3149 C C . ILE B 1 66 ? -13.508 -15.133 -9.062 1 98.75 66 ILE B C 1
ATOM 3151 O O . ILE B 1 66 ? -14.484 -15.883 -9.086 1 98.75 66 ILE B O 1
ATOM 3155 N N . LEU B 1 67 ? -13.594 -13.914 -8.586 1 98.75 67 LEU B N 1
ATOM 3156 C CA . LEU B 1 67 ? -14.852 -13.383 -8.062 1 98.75 67 LEU B CA 1
ATOM 3157 C C . LEU B 1 67 ? -15.891 -13.25 -9.172 1 98.75 67 LEU B C 1
ATOM 3159 O O . LEU B 1 67 ? -17.078 -13.477 -8.938 1 98.75 67 LEU B O 1
ATOM 3163 N N . GLY B 1 68 ? -15.375 -12.75 -10.367 1 98.62 68 GLY B N 1
ATOM 3164 C CA . GLY B 1 68 ? -16.297 -12.734 -11.484 1 98.62 68 GLY B CA 1
ATOM 3165 C C . GLY B 1 68 ? -16.984 -14.07 -11.719 1 98.62 68 GLY B C 1
ATOM 3166 O O . GLY B 1 68 ? -18.203 -14.125 -11.883 1 98.62 68 GLY B O 1
ATOM 3167 N N . ASP B 1 69 ? -16.203 -15.156 -11.727 1 98.62 69 ASP B N 1
ATOM 3168 C CA . ASP B 1 69 ? -16.734 -16.516 -11.898 1 98.62 69 ASP B CA 1
ATOM 3169 C C . ASP B 1 69 ? -17.656 -16.891 -10.758 1 98.62 69 ASP B C 1
ATOM 3171 O O . ASP B 1 69 ? -18.734 -17.453 -10.984 1 98.62 69 ASP B O 1
ATOM 3175 N N . ALA B 1 70 ? -17.25 -16.578 -9.531 1 98.75 70 ALA B N 1
ATOM 3176 C CA . ALA B 1 70 ? -18.031 -16.906 -8.344 1 98.75 70 ALA B CA 1
ATOM 3177 C C . ALA B 1 70 ? -19.391 -16.203 -8.367 1 98.75 70 ALA B C 1
ATOM 3179 O O . ALA B 1 70 ? -20.422 -16.812 -8.055 1 98.75 70 ALA B O 1
ATOM 3180 N N . ILE B 1 71 ? -19.391 -14.93 -8.719 1 98.56 71 ILE B N 1
ATOM 3181 C CA . ILE B 1 71 ? -20.609 -14.141 -8.758 1 98.56 71 ILE B CA 1
ATOM 3182 C C . ILE B 1 71 ? -21.547 -14.695 -9.828 1 98.56 71 ILE B C 1
ATOM 3184 O O . ILE B 1 71 ? -22.766 -14.82 -9.609 1 98.56 71 ILE B O 1
ATOM 3188 N N . GLN B 1 72 ? -20.969 -15.008 -10.984 1 98.12 72 GLN B N 1
ATOM 3189 C CA . GLN B 1 72 ? -21.766 -15.617 -12.047 1 98.12 72 GLN B CA 1
ATOM 3190 C C . GLN B 1 72 ? -22.406 -16.922 -11.578 1 98.12 72 GLN B C 1
ATOM 3192 O O . GLN B 1 72 ? -23.531 -17.234 -11.969 1 98.12 72 GLN B O 1
ATOM 3197 N N . LYS B 1 73 ? -21.781 -17.641 -10.719 1 98 73 LYS B N 1
ATOM 3198 C CA . LYS B 1 73 ? -22.281 -18.906 -10.18 1 98 73 LYS B CA 1
ATOM 3199 C C . LYS B 1 73 ? -23.141 -18.672 -8.945 1 98 73 LYS B C 1
ATOM 3201 O O . LYS B 1 73 ? -23.547 -19.641 -8.281 1 98 73 LYS B O 1
ATOM 3206 N N . GLN B 1 74 ? -23.312 -17.438 -8.547 1 98.38 74 GLN B N 1
ATOM 3207 C CA . GLN B 1 74 ? -24.172 -17 -7.441 1 98.38 74 GLN B CA 1
ATOM 3208 C C . GLN B 1 74 ? -23.656 -17.531 -6.109 1 98.38 74 GLN B C 1
ATOM 3210 O O . GLN B 1 74 ? -24.453 -17.922 -5.242 1 98.38 74 GLN B O 1
ATOM 3215 N N . ALA B 1 75 ? -22.375 -17.625 -6.016 1 98.62 75 ALA B N 1
ATOM 3216 C CA . ALA B 1 75 ? -21.781 -18.062 -4.758 1 98.62 75 ALA B CA 1
ATOM 3217 C C . ALA B 1 75 ? -22.062 -17.062 -3.641 1 98.62 75 ALA B C 1
ATOM 3219 O O . ALA B 1 75 ? -22.031 -15.844 -3.857 1 98.62 75 ALA B O 1
ATOM 3220 N N . ASP B 1 76 ? -22.328 -17.625 -2.438 1 98.25 76 ASP B N 1
ATOM 3221 C CA . ASP B 1 76 ? -22.531 -16.703 -1.325 1 98.25 76 ASP B CA 1
ATOM 3222 C C . ASP B 1 76 ? -21.531 -16.969 -0.202 1 98.25 76 ASP B C 1
ATOM 3224 O O . ASP B 1 76 ? -21.469 -16.203 0.771 1 98.25 76 ASP B O 1
ATOM 3228 N N . ILE B 1 77 ? -20.703 -18.016 -0.414 1 98.75 77 ILE B N 1
ATOM 3229 C CA . ILE B 1 77 ? -19.625 -18.219 0.551 1 98.75 77 ILE B CA 1
ATOM 3230 C C . ILE B 1 77 ? -18.422 -18.844 -0.149 1 98.75 77 ILE B C 1
ATOM 3232 O O . ILE B 1 77 ? -18.578 -19.766 -0.97 1 98.75 77 ILE B O 1
ATOM 3236 N N . PHE B 1 78 ? -17.281 -18.328 0.131 1 98.88 78 PHE B N 1
ATOM 3237 C CA . PHE B 1 78 ? -16.016 -18.953 -0.26 1 98.88 78 PHE B CA 1
ATOM 3238 C C . PHE B 1 78 ? -15.508 -19.875 0.834 1 98.88 78 PHE B C 1
ATOM 3240 O O . PHE B 1 78 ? -15.578 -19.547 2.02 1 98.88 78 PHE B O 1
ATOM 3247 N N . VAL B 1 79 ? -15.016 -21.031 0.512 1 98.88 79 VAL B N 1
ATOM 3248 C CA . VAL B 1 79 ? -14.211 -21.891 1.378 1 98.88 79 VAL B CA 1
ATOM 3249 C C . VAL B 1 79 ? -12.805 -22.031 0.799 1 98.88 79 VAL B C 1
ATOM 3251 O O . VAL B 1 79 ? -12.625 -22.625 -0.269 1 98.88 79 VAL B O 1
ATOM 3254 N N . TRP B 1 80 ? -11.898 -21.5 1.456 1 98.38 80 TRP B N 1
ATOM 3255 C CA . TRP B 1 80 ? -10.555 -21.25 0.949 1 98.38 80 TRP B CA 1
ATOM 3256 C C . TRP B 1 80 ? -9.5 -21.594 1.999 1 98.38 80 TRP B C 1
ATOM 3258 O O . TRP B 1 80 ? -9.836 -21.875 3.152 1 98.38 80 TRP B O 1
ATOM 3268 N N . GLY B 1 81 ? -8.219 -21.75 1.545 1 97.12 81 GLY B N 1
ATOM 3269 C CA . GLY B 1 81 ? -7.25 -22.094 2.578 1 97.12 81 GLY B CA 1
ATOM 3270 C C . GLY B 1 81 ? -5.824 -22.156 2.06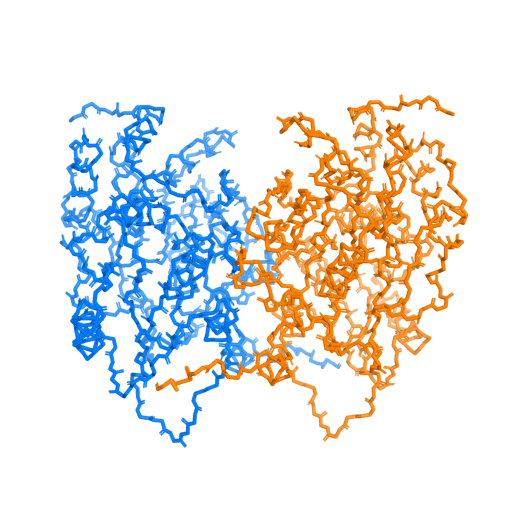6 1 97.12 81 GLY B C 1
ATOM 3271 O O . GLY B 1 81 ? -5.598 -22.234 0.858 1 97.12 81 GLY B O 1
ATOM 3272 N N . ALA B 1 82 ? -4.926 -22.047 2.938 1 95.62 82 ALA B N 1
ATOM 3273 C CA . ALA B 1 82 ? -3.479 -22.094 2.746 1 95.62 82 ALA B CA 1
ATOM 3274 C C . ALA B 1 82 ? -2.748 -22.078 4.086 1 95.62 82 ALA B C 1
ATOM 3276 O O . ALA B 1 82 ? -3.225 -22.641 5.066 1 95.62 82 ALA B O 1
ATOM 3277 N N . GLY B 1 83 ? -1.472 -21.625 4.059 1 93.62 83 GLY B N 1
ATOM 3278 C CA . GLY B 1 83 ? -0.76 -21.469 5.316 1 93.62 83 GLY B CA 1
ATOM 3279 C C . GLY B 1 83 ? -1.264 -20.297 6.141 1 93.62 83 GLY B C 1
ATOM 3280 O O . GLY B 1 83 ? -1.957 -19.422 5.625 1 93.62 83 GLY B O 1
ATOM 3281 N N . ILE B 1 84 ? -0.991 -20.266 7.418 1 92.88 84 ILE B N 1
ATOM 3282 C CA . ILE B 1 84 ? -1.542 -19.344 8.398 1 92.88 84 ILE B CA 1
ATOM 3283 C C . ILE B 1 84 ? -1.195 -17.906 8.008 1 92.88 84 ILE B C 1
ATOM 3285 O O . ILE B 1 84 ? -1.942 -16.969 8.32 1 92.88 84 ILE B O 1
ATOM 3289 N N . HIS B 1 85 ? -0.169 -17.562 7.266 1 92.31 85 HIS B N 1
ATOM 3290 C CA . HIS B 1 85 ? 0.22 -16.219 6.859 1 92.31 85 HIS B CA 1
ATOM 3291 C C . HIS B 1 85 ? 0.204 -16.078 5.344 1 92.31 85 HIS B C 1
ATOM 3293 O O . HIS B 1 85 ? 1.062 -15.398 4.77 1 92.31 85 HIS B O 1
ATOM 3299 N N . SER B 1 86 ? -0.803 -16.656 4.805 1 95.69 86 SER B N 1
ATOM 3300 C CA . SER B 1 86 ? -0.916 -16.703 3.35 1 95.69 86 SER B CA 1
ATOM 3301 C C . SER B 1 86 ? -1.351 -15.359 2.779 1 95.69 86 SER B C 1
ATOM 3303 O O . SER B 1 86 ? -2.381 -14.812 3.178 1 95.69 86 SER B O 1
ATOM 3305 N N . ASN B 1 87 ? -0.577 -14.875 1.751 1 96.69 87 ASN B N 1
ATOM 3306 C CA . ASN B 1 87 ? -1.001 -13.711 0.984 1 96.69 87 ASN B CA 1
ATOM 3307 C C . ASN B 1 87 ? -2.277 -13.984 0.198 1 96.69 87 ASN B C 1
ATOM 3309 O O . ASN B 1 87 ? -3.129 -13.109 0.053 1 96.69 87 ASN B O 1
ATOM 3313 N N . ASN B 1 88 ? -2.391 -15.18 -0.352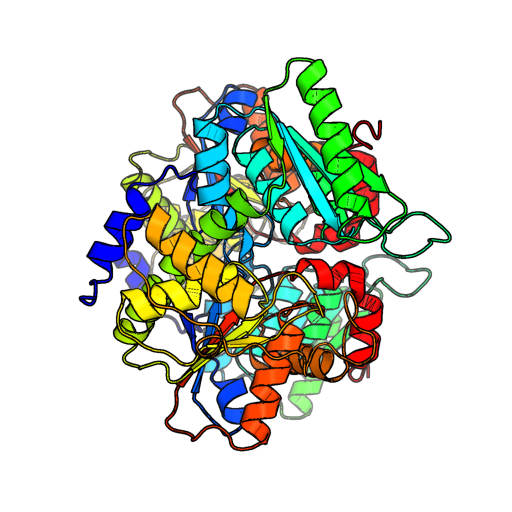 1 97.06 88 ASN B N 1
ATOM 3314 C CA . ASN B 1 88 ? -3.562 -15.578 -1.124 1 97.06 88 ASN B CA 1
ATOM 3315 C C . ASN B 1 88 ? -4.84 -15.5 -0.289 1 97.06 88 ASN B C 1
ATOM 3317 O O . ASN B 1 88 ? -5.844 -14.945 -0.737 1 97.06 88 ASN B O 1
ATOM 3321 N N . CYS B 1 89 ? -4.77 -16.047 0.911 1 98.31 89 CYS B N 1
ATOM 3322 C CA . CYS B 1 89 ? -5.934 -16.031 1.787 1 98.31 89 CYS B CA 1
ATOM 3323 C C . CYS B 1 89 ? -6.297 -14.602 2.193 1 98.31 89 CYS B C 1
ATOM 3325 O O . CYS B 1 89 ? -7.465 -14.219 2.158 1 98.31 89 CYS B O 1
ATOM 3327 N N . ARG B 1 90 ? -5.312 -13.82 2.557 1 98.38 90 ARG B N 1
ATOM 3328 C CA . ARG B 1 90 ? -5.543 -12.43 2.938 1 98.38 90 ARG B CA 1
ATOM 3329 C C . ARG B 1 90 ? -6.25 -11.672 1.822 1 98.38 90 ARG B C 1
ATOM 3331 O O . ARG B 1 90 ? -7.254 -10.992 2.064 1 98.38 90 ARG B O 1
ATOM 3338 N N . GLN B 1 91 ? -5.758 -11.75 0.607 1 98.62 91 GLN B N 1
ATOM 3339 C CA . GLN B 1 91 ? -6.285 -10.961 -0.5 1 98.62 91 GLN B CA 1
ATOM 3340 C C . GLN B 1 91 ? -7.629 -11.508 -0.971 1 98.62 91 GLN B C 1
ATOM 3342 O O . GLN B 1 91 ? -8.492 -10.742 -1.413 1 98.62 91 GLN B O 1
ATOM 3347 N N . THR B 1 92 ? -7.773 -12.828 -0.878 1 98.81 92 THR B N 1
ATOM 3348 C CA . THR B 1 92 ? -9.078 -13.383 -1.228 1 98.81 92 THR B CA 1
ATOM 3349 C C . THR B 1 92 ? -10.133 -12.977 -0.203 1 98.81 92 THR B C 1
ATOM 3351 O O . THR B 1 92 ? -11.258 -12.633 -0.568 1 98.81 92 THR B O 1
ATOM 3354 N N . ALA B 1 93 ? -9.75 -13.023 1.082 1 98.75 93 ALA B N 1
ATOM 3355 C CA . ALA B 1 93 ? -10.664 -12.562 2.123 1 98.75 93 ALA B CA 1
ATOM 3356 C C . ALA B 1 93 ? -11.07 -11.109 1.895 1 98.75 93 ALA B C 1
ATOM 3358 O O . ALA B 1 93 ? -12.25 -10.766 2.008 1 98.75 93 ALA B O 1
ATOM 3359 N N . ALA B 1 94 ? -10.133 -10.297 1.577 1 98.88 94 ALA B N 1
ATOM 3360 C CA . ALA B 1 94 ? -10.406 -8.891 1.297 1 98.88 94 ALA B CA 1
ATOM 3361 C C . ALA B 1 94 ? -11.32 -8.742 0.084 1 98.88 94 ALA B C 1
ATOM 3363 O O . ALA B 1 94 ? -12.242 -7.922 0.091 1 98.88 94 ALA B O 1
ATOM 3364 N N . ALA B 1 95 ? -11.031 -9.508 -0.959 1 98.88 95 ALA B N 1
ATOM 3365 C CA . ALA B 1 95 ? -11.859 -9.469 -2.166 1 98.88 95 ALA B CA 1
ATOM 3366 C C . ALA B 1 95 ? -13.305 -9.844 -1.856 1 98.88 95 ALA B C 1
ATOM 3368 O O . ALA B 1 95 ? -14.234 -9.203 -2.344 1 98.88 95 ALA B O 1
ATOM 3369 N N . CYS B 1 96 ? -13.461 -10.859 -1.065 1 98.81 96 CYS B N 1
ATOM 3370 C CA . CYS B 1 96 ? -14.797 -11.297 -0.665 1 98.81 96 CYS B CA 1
ATOM 3371 C C . CYS B 1 96 ? -15.516 -10.203 0.126 1 98.81 96 CYS B C 1
ATOM 3373 O O . CYS B 1 96 ? -16.688 -9.938 -0.104 1 98.81 96 CYS B O 1
ATOM 3375 N N . ALA B 1 97 ? -14.781 -9.602 1.069 1 98.5 97 ALA B N 1
ATOM 3376 C CA . ALA B 1 97 ? -15.367 -8.5 1.836 1 98.5 97 ALA B CA 1
ATOM 3377 C C . ALA B 1 97 ? -15.883 -7.402 0.914 1 98.5 97 ALA B C 1
ATOM 3379 O O . ALA B 1 97 ? -17 -6.918 1.082 1 98.5 97 ALA B O 1
ATOM 3380 N N . LYS B 1 98 ? -15.109 -7.027 -0.078 1 98.44 98 LYS B N 1
ATOM 3381 C CA . LYS B 1 98 ? -15.492 -5.988 -1.029 1 98.44 98 LYS B CA 1
ATOM 3382 C C . LYS B 1 98 ? -16.734 -6.391 -1.81 1 98.44 98 LYS B C 1
ATOM 3384 O O . LYS B 1 98 ? -17.594 -5.555 -2.094 1 98.44 98 LYS B O 1
ATOM 3389 N N . ALA B 1 99 ? -16.812 -7.66 -2.156 1 98.31 99 ALA B N 1
ATOM 3390 C CA . ALA B 1 99 ? -17.906 -8.148 -2.998 1 98.31 99 ALA B CA 1
ATOM 3391 C C . ALA B 1 99 ? -19.141 -8.469 -2.164 1 98.31 99 ALA B C 1
ATOM 3393 O O . ALA B 1 99 ? -20.219 -8.711 -2.711 1 98.31 99 ALA B O 1
ATOM 3394 N N . GLY B 1 100 ? -19.047 -8.477 -0.839 1 98 100 GLY B N 1
ATOM 3395 C CA . GLY B 1 100 ? -20.156 -8.828 0.032 1 98 100 GLY B CA 1
ATOM 3396 C C . GLY B 1 100 ? -20.422 -10.312 0.076 1 98 100 GLY B C 1
ATOM 3397 O O . GLY B 1 100 ? -21.578 -10.734 0.151 1 98 100 GLY B O 1
ATOM 3398 N N . ILE B 1 101 ? -19.391 -11.156 -0.106 1 98.75 101 ILE B N 1
ATOM 3399 C CA . ILE B 1 101 ? -19.484 -12.609 -0.057 1 98.75 101 ILE B CA 1
ATOM 3400 C C . ILE B 1 101 ? -18.75 -13.133 1.182 1 98.75 101 ILE B C 1
ATOM 3402 O O . ILE B 1 101 ? -17.656 -12.672 1.501 1 98.75 101 ILE B O 1
ATOM 3406 N N . ASP B 1 102 ? -19.359 -14.055 1.955 1 98.44 102 ASP B N 1
ATOM 3407 C CA . ASP B 1 102 ? -18.719 -14.633 3.137 1 98.44 102 ASP B CA 1
ATOM 3408 C C . ASP B 1 102 ? -17.516 -15.484 2.754 1 98.44 102 ASP B C 1
ATOM 3410 O O . ASP B 1 102 ? -17.438 -15.992 1.633 1 98.44 102 ASP B O 1
ATOM 3414 N N . ILE B 1 103 ? -16.594 -15.656 3.689 1 98.69 103 ILE B N 1
ATOM 3415 C CA . ILE B 1 103 ? -15.469 -16.547 3.424 1 98.69 103 ILE B CA 1
ATOM 3416 C C . ILE B 1 103 ? -15.086 -17.281 4.703 1 98.69 103 ILE B C 1
ATOM 3418 O O . ILE B 1 103 ? -15.062 -16.688 5.785 1 98.69 103 ILE B O 1
ATOM 3422 N N . HIS B 1 104 ? -14.883 -18.531 4.586 1 98.69 104 HIS B N 1
ATOM 3423 C CA . HIS B 1 104 ? -14.297 -19.406 5.598 1 98.69 104 HIS B CA 1
ATOM 3424 C C . HIS B 1 104 ? -12.891 -19.844 5.199 1 98.69 104 HIS B C 1
ATOM 3426 O O . HIS B 1 104 ? -12.719 -20.578 4.234 1 98.69 104 HIS B O 1
ATOM 3432 N N . LEU B 1 105 ? -11.93 -19.375 5.973 1 98.31 105 LEU B N 1
ATOM 3433 C CA . LEU B 1 105 ? -10.531 -19.719 5.723 1 98.31 105 LEU B CA 1
ATOM 3434 C C . LEU B 1 105 ? -10.102 -20.922 6.57 1 98.31 105 LEU B C 1
ATOM 3436 O O . LEU B 1 105 ? -10.297 -20.922 7.789 1 98.31 105 LEU B O 1
ATOM 3440 N N . VAL B 1 106 ? -9.555 -21.891 5.906 1 98.19 106 VAL B N 1
ATOM 3441 C CA . VAL B 1 106 ? -8.844 -22.984 6.578 1 98.19 106 VAL B CA 1
ATOM 3442 C C . VAL B 1 106 ? -7.336 -22.75 6.484 1 98.19 106 VAL B C 1
ATOM 3444 O O . VAL B 1 106 ? -6.746 -22.891 5.41 1 98.19 106 VAL B O 1
ATOM 3447 N N . LEU B 1 107 ? -6.73 -22.438 7.613 1 97.12 107 LEU B N 1
ATOM 3448 C CA . LEU B 1 107 ? -5.316 -22.078 7.629 1 97.12 107 LEU B CA 1
ATOM 3449 C C . LEU B 1 107 ? -4.496 -23.125 8.367 1 97.12 107 LEU B C 1
ATOM 3451 O O . LEU B 1 107 ? -4.746 -23.406 9.539 1 97.12 107 LEU B O 1
ATOM 3455 N N . GLY B 1 108 ? -3.512 -23.672 7.598 1 95.81 108 GLY B N 1
ATOM 3456 C CA . GLY B 1 108 ? -2.652 -24.688 8.18 1 95.81 108 GLY B CA 1
ATOM 3457 C C . GLY B 1 108 ? -1.427 -24.109 8.867 1 95.81 108 GLY B C 1
ATOM 3458 O O . GLY B 1 108 ? -0.701 -23.312 8.273 1 95.81 108 GLY B O 1
ATOM 3459 N N . ARG B 1 109 ? -1.06 -24.531 10.055 1 92.06 109 ARG B N 1
ATOM 3460 C CA . ARG B 1 109 ? 0.112 -24.078 10.797 1 92.06 109 ARG B CA 1
ATOM 3461 C C . ARG B 1 109 ? 1.392 -24.672 10.219 1 92.06 109 ARG B C 1
ATOM 3463 O O . ARG B 1 109 ? 2.461 -24.062 10.305 1 92.06 109 ARG B O 1
ATOM 3470 N N . GLY B 1 110 ? 1.272 -25.766 9.641 1 85.19 110 GLY B N 1
ATOM 3471 C CA . GLY B 1 110 ? 2.41 -26.453 9.055 1 85.19 110 GLY B CA 1
ATOM 3472 C C . GLY B 1 110 ? 3.311 -27.094 10.094 1 85.19 110 GLY B C 1
ATOM 3473 O O . GLY B 1 110 ? 4.195 -27.891 9.75 1 85.19 110 GLY B O 1
ATOM 3474 N N . ARG B 1 111 ? 3.4 -26.625 11.383 1 80.81 111 ARG B N 1
ATOM 3475 C CA . ARG B 1 111 ? 4.195 -27.188 12.469 1 80.81 111 ARG B CA 1
ATOM 3476 C C . ARG B 1 111 ? 3.414 -27.172 13.781 1 80.81 111 ARG B C 1
ATOM 3478 O O . ARG B 1 111 ? 2.49 -26.375 13.953 1 80.81 111 ARG B O 1
ATOM 3485 N N . PRO B 1 112 ? 3.846 -28.078 14.531 1 76.75 112 PRO B N 1
ATOM 3486 C CA . PRO B 1 112 ? 3.232 -28.031 15.859 1 76.75 112 PRO B CA 1
ATOM 3487 C C . PRO B 1 112 ? 3.57 -26.75 16.609 1 76.75 112 PRO B C 1
ATOM 3489 O O . PRO B 1 112 ? 4.672 -26.219 16.469 1 76.75 112 PRO B O 1
ATOM 3492 N N . ALA B 1 113 ? 2.549 -26.203 17.266 1 75 113 ALA B N 1
ATOM 3493 C CA . ALA B 1 113 ? 2.812 -24.953 17.984 1 75 113 ALA B CA 1
ATOM 3494 C C . ALA B 1 113 ? 2.633 -25.141 19.5 1 75 113 ALA B C 1
ATOM 3496 O O . ALA B 1 113 ? 1.771 -25.922 19.922 1 75 113 ALA B O 1
ATOM 3497 N N . ASN B 1 114 ? 3.57 -24.547 20.188 1 77.56 114 ASN B N 1
ATOM 3498 C CA . ASN B 1 114 ? 3.449 -24.531 21.641 1 77.56 114 ASN B CA 1
ATOM 3499 C C . ASN B 1 114 ? 2.504 -23.438 22.125 1 77.56 114 ASN B C 1
ATOM 3501 O O . ASN B 1 114 ? 2.439 -23.156 23.328 1 77.56 114 ASN B O 1
ATOM 3505 N N . GLY B 1 115 ? 1.761 -22.906 21.359 1 79.38 115 GLY B N 1
ATOM 3506 C CA . GLY B 1 115 ? 0.868 -21.812 21.719 1 79.38 115 GLY B CA 1
ATOM 3507 C C . GLY B 1 115 ? 0.162 -21.203 20.531 1 79.38 115 GLY B C 1
ATOM 3508 O O . GLY B 1 115 ? 0.257 -21.719 19.422 1 79.38 115 GLY B O 1
ATOM 3509 N N . PRO B 1 116 ? -0.609 -20.141 20.859 1 81.19 116 PRO B N 1
ATOM 3510 C CA . PRO B 1 116 ? -1.354 -19.516 19.766 1 81.19 116 PRO B CA 1
ATOM 3511 C C . PRO B 1 116 ? -0.443 -18.812 18.766 1 81.19 116 PRO B C 1
ATOM 3513 O O . PRO B 1 116 ? 0.65 -18.359 19.125 1 81.19 116 PRO B O 1
ATOM 3516 N N . ASP B 1 117 ? -0.892 -18.906 17.578 1 84.75 117 ASP B N 1
ATOM 3517 C CA . ASP B 1 117 ? -0.174 -18.156 16.547 1 84.75 117 ASP B CA 1
ATOM 3518 C C . ASP B 1 117 ? -0.34 -16.656 16.719 1 84.75 117 ASP B C 1
ATOM 3520 O O . ASP B 1 117 ? -1.419 -16.188 17.094 1 84.75 117 ASP B O 1
ATOM 3524 N N . PRO B 1 118 ? 0.713 -15.961 16.5 1 86.69 118 PRO B N 1
ATOM 3525 C CA . PRO B 1 118 ? 0.583 -14.508 16.625 1 86.69 118 PRO B CA 1
ATOM 3526 C C . PRO B 1 118 ? -0.369 -13.906 15.602 1 86.69 118 PRO B C 1
ATOM 3528 O O . PRO B 1 118 ? -0.255 -14.195 14.406 1 86.69 118 PRO B O 1
ATOM 3531 N N . ILE B 1 119 ? -1.324 -13.094 16.078 1 93.06 119 ILE B N 1
ATOM 3532 C CA . ILE B 1 119 ? -2.221 -12.367 15.188 1 93.06 119 ILE B CA 1
ATOM 3533 C C . ILE B 1 119 ? -1.521 -11.125 14.648 1 93.06 119 ILE B C 1
ATOM 3535 O O . ILE B 1 119 ? -1.647 -10.039 15.227 1 93.06 119 ILE B O 1
ATOM 3539 N N . GLN B 1 120 ? -0.699 -11.344 13.648 1 95.12 120 GLN B N 1
ATOM 3540 C CA . GLN B 1 120 ? 0.13 -10.344 12.992 1 95.12 120 GLN B CA 1
ATOM 3541 C C . GLN B 1 120 ? 0.106 -10.523 11.477 1 95.12 120 GLN B C 1
ATOM 3543 O O . GLN B 1 120 ? -0.353 -11.547 10.969 1 95.12 120 GLN B O 1
ATOM 3548 N N . GLY B 1 121 ? 0.548 -9.531 10.773 1 96.12 121 GLY B N 1
ATOM 3549 C CA . GLY B 1 121 ? 0.645 -9.656 9.328 1 96.12 121 GLY B CA 1
ATOM 3550 C C . GLY B 1 121 ? -0.667 -10.039 8.672 1 96.12 121 GLY B C 1
ATOM 3551 O O . GLY B 1 121 ? -1.7 -9.414 8.922 1 96.12 121 GLY B O 1
ATOM 3552 N N . ASN B 1 122 ? -0.615 -11.062 7.883 1 97.44 122 ASN B N 1
ATOM 3553 C CA . ASN B 1 122 ? -1.771 -11.477 7.098 1 97.44 122 ASN B CA 1
ATOM 3554 C C . ASN B 1 122 ? -2.902 -11.984 7.984 1 97.44 122 ASN B C 1
ATOM 3556 O O . ASN B 1 122 ? -4.078 -11.734 7.703 1 97.44 122 ASN B O 1
ATOM 3560 N N . LEU B 1 123 ? -2.555 -12.672 9.047 1 96.5 123 LEU B N 1
ATOM 3561 C CA . LEU B 1 123 ? -3.59 -13.219 9.922 1 96.5 123 LEU B CA 1
ATOM 3562 C C . LEU B 1 123 ? -4.418 -12.109 10.547 1 96.5 123 LEU B C 1
ATOM 3564 O O . LEU B 1 123 ? -5.645 -12.203 10.617 1 96.5 123 LEU B O 1
ATOM 3568 N N . LEU B 1 124 ? -3.742 -11.031 11 1 96.56 124 LEU B N 1
ATOM 3569 C CA . LEU B 1 124 ? -4.453 -9.867 11.523 1 96.56 124 LEU B CA 1
ATOM 3570 C C . LEU B 1 124 ? -5.422 -9.312 10.492 1 96.56 124 LEU B C 1
ATOM 3572 O O . LEU B 1 124 ? -6.57 -9 10.812 1 96.56 124 LEU B O 1
ATOM 3576 N N . LEU B 1 125 ? -4.98 -9.234 9.258 1 97.88 125 LEU B N 1
ATOM 3577 C CA . LEU B 1 125 ? -5.77 -8.641 8.188 1 97.88 125 LEU B CA 1
ATOM 3578 C C . LEU B 1 125 ? -6.949 -9.539 7.816 1 97.88 125 LEU B C 1
ATOM 3580 O O . LEU B 1 125 ? -8.023 -9.039 7.477 1 97.88 125 LEU B O 1
ATOM 3584 N N . ASP B 1 126 ? -6.742 -10.883 7.879 1 97.31 126 ASP B N 1
ATOM 3585 C CA . ASP B 1 126 ? -7.855 -11.805 7.684 1 97.31 126 ASP B CA 1
ATOM 3586 C C . ASP B 1 126 ? -8.992 -11.508 8.656 1 97.31 126 ASP B C 1
ATOM 3588 O O . ASP B 1 126 ? -10.156 -11.406 8.25 1 97.31 126 ASP B O 1
ATOM 3592 N N . TYR B 1 127 ? -8.625 -11.344 9.867 1 96.31 127 TYR B N 1
ATOM 3593 C CA . TYR B 1 127 ? -9.625 -11.07 10.891 1 96.31 127 TYR B CA 1
ATOM 3594 C C . TYR B 1 127 ? -10.266 -9.703 10.664 1 96.31 127 TYR B C 1
ATOM 3596 O O . TYR B 1 127 ? -11.484 -9.555 10.82 1 96.31 127 TYR B O 1
ATOM 3604 N N . LEU B 1 128 ? -9.531 -8.742 10.312 1 96.94 128 LEU B N 1
ATOM 3605 C CA . LEU B 1 128 ? -10.016 -7.371 10.164 1 96.94 128 LEU B CA 1
ATOM 3606 C C . LEU B 1 128 ? -11.086 -7.289 9.078 1 96.94 128 LEU B C 1
ATOM 3608 O O . LEU B 1 128 ? -12.078 -6.582 9.234 1 96.94 128 LEU B O 1
ATOM 3612 N N . VAL B 1 129 ? -10.883 -8.047 7.992 1 97.62 129 VAL B N 1
ATOM 3613 C CA . VAL B 1 129 ? -11.82 -7.926 6.883 1 97.62 129 VAL B CA 1
ATOM 3614 C C . VAL B 1 129 ? -13.016 -8.852 7.117 1 97.62 129 VAL B C 1
ATOM 3616 O O . VAL B 1 129 ? -13.898 -8.961 6.262 1 97.62 129 VAL B O 1
ATOM 3619 N N . GLY B 1 130 ? -13.047 -9.602 8.195 1 96.12 130 GLY B N 1
ATOM 3620 C CA . GLY B 1 130 ? -14.242 -10.305 8.625 1 96.12 130 GLY B CA 1
ATOM 3621 C C . GLY B 1 130 ? -14.266 -11.758 8.203 1 96.12 130 GLY B C 1
ATOM 3622 O O . GLY B 1 130 ? -15.328 -12.391 8.195 1 96.12 130 GLY B O 1
ATOM 3623 N N . ALA B 1 131 ? -13.133 -12.344 7.867 1 97.31 131 ALA B N 1
ATOM 3624 C CA . ALA B 1 131 ? -13.086 -13.758 7.492 1 97.31 131 ALA B CA 1
ATOM 3625 C C . ALA B 1 131 ? -13.344 -14.648 8.703 1 97.31 131 ALA B C 1
ATOM 3627 O O . ALA B 1 131 ? -12.914 -14.344 9.812 1 97.31 131 ALA B O 1
ATOM 3628 N N . LYS B 1 132 ? -14.109 -15.727 8.492 1 97.12 132 LYS B N 1
ATOM 3629 C CA . LYS B 1 132 ? -14.094 -16.828 9.453 1 97.12 132 LYS B CA 1
ATOM 3630 C C . LYS B 1 132 ? -12.805 -17.641 9.328 1 97.12 132 LYS B C 1
ATOM 3632 O O . LYS B 1 132 ? -12.492 -18.156 8.258 1 97.12 132 LYS B O 1
ATOM 3637 N N . VAL B 1 133 ? -12.078 -17.781 10.43 1 96.62 133 VAL B N 1
ATOM 3638 C CA . VAL B 1 133 ? -10.75 -18.391 10.359 1 96.62 133 VAL B CA 1
ATOM 3639 C C . VAL B 1 133 ? -10.727 -19.672 11.172 1 96.62 133 VAL B C 1
ATOM 3641 O O . VAL B 1 133 ? -11.055 -19.672 12.359 1 96.62 133 VAL B O 1
ATOM 3644 N N . GLU B 1 134 ? -10.453 -20.688 10.531 1 96.5 134 GLU B N 1
ATOM 3645 C CA . GLU B 1 134 ? -10.188 -21.984 11.133 1 96.5 134 GLU B CA 1
ATOM 3646 C C . GLU B 1 134 ? -8.711 -22.359 11.023 1 96.5 134 GLU B C 1
ATOM 3648 O O . GLU B 1 134 ? -8.195 -22.547 9.922 1 96.5 134 GLU B O 1
ATOM 3653 N N . ILE B 1 135 ? -8.062 -22.406 12.164 1 95.75 135 ILE B N 1
ATOM 3654 C CA . ILE B 1 135 ? -6.656 -22.781 12.172 1 95.75 135 ILE B CA 1
ATOM 3655 C C . ILE B 1 135 ? -6.531 -24.266 12.508 1 95.75 135 ILE B C 1
ATOM 3657 O O . ILE B 1 135 ? -7.07 -24.734 13.516 1 95.75 135 ILE B O 1
ATOM 3661 N N . ILE B 1 136 ? -5.875 -24.984 11.695 1 94.81 136 ILE B N 1
ATOM 3662 C CA . ILE B 1 136 ? -5.754 -26.422 11.914 1 94.81 136 ILE B CA 1
ATOM 3663 C C . ILE B 1 136 ? -4.281 -26.797 12.062 1 94.81 136 ILE B C 1
ATOM 3665 O O . ILE B 1 136 ? -3.398 -26.062 11.609 1 94.81 136 ILE B O 1
ATOM 3669 N N . GLU B 1 137 ? -4.207 -28.031 12.742 1 92 137 GLU B N 1
ATOM 3670 C CA . GLU B 1 137 ? -2.879 -28.641 12.789 1 92 137 GLU B CA 1
ATOM 3671 C C . GLU B 1 137 ? -2.586 -29.406 11.508 1 92 137 GLU B C 1
ATOM 3673 O O . GLU B 1 137 ? -3.23 -30.422 11.227 1 92 137 GLU B O 1
ATOM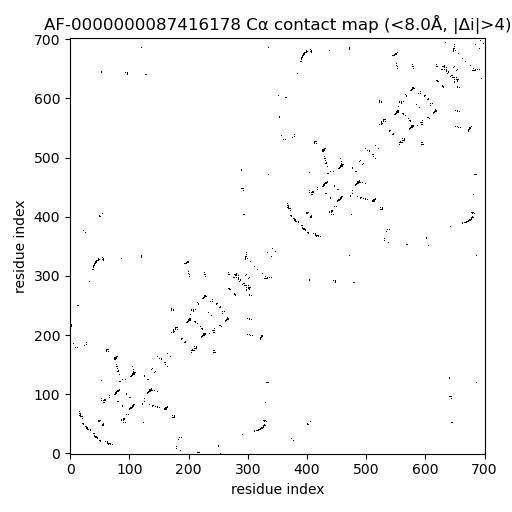 3678 N N . GLY B 1 138 ? -1.901 -28.859 10.5 1 91.38 138 GLY B N 1
ATOM 3679 C CA . GLY B 1 138 ? -1.594 -29.484 9.211 1 91.38 138 GLY B CA 1
ATOM 3680 C C . GLY B 1 138 ? -0.88 -28.531 8.258 1 91.38 138 GLY B C 1
ATOM 3681 O O . GLY B 1 138 ? -0.806 -27.328 8.508 1 91.38 138 GLY B O 1
ATOM 3682 N N . ALA B 1 139 ? -0.385 -29.188 7.266 1 89 139 ALA B N 1
ATOM 3683 C CA . ALA B 1 139 ? 0.347 -28.422 6.262 1 89 139 ALA B CA 1
ATOM 3684 C C . ALA B 1 139 ? -0.538 -28.109 5.059 1 89 139 ALA B C 1
ATOM 3686 O O . ALA B 1 139 ? -1.564 -28.75 4.848 1 89 139 ALA B O 1
ATOM 3687 N N . ILE B 1 140 ? -0.159 -27.062 4.34 1 89 140 ILE B N 1
ATOM 3688 C CA . ILE B 1 140 ? -0.821 -26.781 3.07 1 89 140 ILE B CA 1
ATOM 3689 C C . ILE B 1 140 ? -0.777 -28.031 2.188 1 89 140 ILE B C 1
ATOM 3691 O O . ILE B 1 140 ? 0.186 -28.797 2.234 1 89 140 ILE B O 1
ATOM 3695 N N . GLY B 1 141 ? -1.748 -28.219 1.372 1 89.5 141 GLY B N 1
ATOM 3696 C CA . GLY B 1 141 ? -1.905 -29.438 0.598 1 89.5 141 GLY B CA 1
ATOM 3697 C C . GLY B 1 141 ? -3.039 -30.312 1.092 1 89.5 141 GLY B C 1
ATOM 3698 O O . GLY B 1 141 ? -4.148 -29.828 1.329 1 89.5 141 GLY B O 1
ATOM 3699 N N . PRO B 1 142 ? -2.682 -31.594 1.255 1 91.31 142 PRO B N 1
ATOM 3700 C CA . PRO B 1 142 ? -3.748 -32.562 1.539 1 91.31 142 PRO B CA 1
ATOM 3701 C C . PRO B 1 142 ? -4.5 -32.25 2.83 1 91.31 142 PRO B C 1
ATOM 3703 O O . PRO B 1 142 ? -5.723 -32.406 2.891 1 91.31 142 PRO B O 1
ATOM 3706 N N . ASP B 1 143 ? -3.787 -31.859 3.861 1 93.94 143 ASP B N 1
ATOM 3707 C CA . ASP B 1 143 ? -4.434 -31.594 5.141 1 93.94 143 ASP B CA 1
ATOM 3708 C C . ASP B 1 143 ? -5.422 -30.438 5.02 1 93.94 143 ASP B C 1
ATOM 3710 O O . ASP B 1 143 ? -6.586 -30.562 5.414 1 93.94 143 ASP B O 1
ATOM 3714 N N . VAL B 1 144 ? -5.035 -29.375 4.5 1 95.69 144 VAL B N 1
ATOM 3715 C CA . VAL B 1 144 ? -5.879 -28.188 4.328 1 95.69 144 VAL B CA 1
ATOM 3716 C C . VAL B 1 144 ? -6.992 -28.5 3.328 1 95.69 144 VAL B C 1
ATOM 3718 O O . VAL B 1 144 ? -8.148 -28.109 3.545 1 95.69 144 VAL B O 1
ATOM 3721 N N . ASP B 1 145 ? -6.672 -29.219 2.295 1 95.81 145 ASP B N 1
ATOM 3722 C CA . ASP B 1 145 ? -7.648 -29.562 1.266 1 95.81 145 ASP B CA 1
ATOM 3723 C C . ASP B 1 145 ? -8.805 -30.375 1.85 1 95.81 145 ASP B C 1
ATOM 3725 O O . ASP B 1 145 ? -9.961 -30.172 1.479 1 95.81 145 ASP B O 1
ATOM 3729 N N . GLU B 1 146 ? -8.438 -31.297 2.682 1 97.06 146 GLU B N 1
ATOM 3730 C CA . GLU B 1 146 ? -9.461 -32.125 3.309 1 97.06 146 GLU B CA 1
ATOM 3731 C C . GLU B 1 146 ? -10.422 -31.281 4.145 1 97.06 146 GLU B C 1
ATOM 3733 O O . GLU B 1 146 ? -11.633 -31.5 4.102 1 97.06 146 GLU B O 1
ATOM 3738 N N . HIS B 1 147 ? -9.906 -30.391 4.918 1 97.62 147 HIS B N 1
ATOM 3739 C CA . HIS B 1 147 ? -10.742 -29.516 5.734 1 97.62 147 HIS B CA 1
ATOM 3740 C C . HIS B 1 147 ? -11.609 -28.609 4.867 1 97.62 147 HIS B C 1
ATOM 3742 O O . HIS B 1 147 ? -12.773 -28.359 5.191 1 97.62 147 HIS B O 1
ATOM 3748 N N . ILE B 1 148 ? -11.07 -28.125 3.785 1 98.12 148 ILE B N 1
ATOM 3749 C CA . ILE B 1 148 ? -11.828 -27.297 2.852 1 98.12 148 ILE B CA 1
ATOM 3750 C C . ILE B 1 148 ? -13.008 -28.094 2.295 1 98.12 148 ILE B C 1
ATOM 3752 O O . ILE B 1 148 ? -14.133 -27.594 2.252 1 98.12 148 ILE B O 1
ATOM 3756 N N . MET B 1 149 ? -12.727 -29.312 1.893 1 98 149 MET B N 1
ATOM 3757 C CA . MET B 1 149 ? -13.781 -30.172 1.358 1 98 149 MET B CA 1
ATOM 3758 C C . MET B 1 149 ? -14.867 -30.406 2.4 1 98 149 MET B C 1
ATOM 3760 O O . MET B 1 149 ? -16.062 -30.359 2.086 1 98 149 MET B O 1
ATOM 3764 N N . HIS B 1 150 ? -14.414 -30.688 3.59 1 98.19 150 HIS B N 1
ATOM 3765 C CA . HIS B 1 150 ? -15.352 -30.953 4.676 1 98.19 150 HIS B CA 1
ATOM 3766 C C . HIS B 1 150 ? -16.234 -29.734 4.949 1 98.19 150 HIS B C 1
ATOM 3768 O O . HIS B 1 150 ? -17.469 -29.859 5.016 1 98.19 150 HIS B O 1
ATOM 3774 N N . ARG B 1 151 ? -15.672 -28.531 5.09 1 98.44 151 ARG B N 1
ATOM 3775 C CA . ARG B 1 151 ? -16.422 -27.312 5.344 1 98.44 151 ARG B CA 1
ATOM 3776 C C . ARG B 1 151 ? -17.344 -26.984 4.168 1 98.44 151 ARG B C 1
ATOM 3778 O O . ARG B 1 151 ? -18.469 -26.5 4.363 1 98.44 151 ARG B O 1
ATOM 3785 N N . SER B 1 152 ? -16.844 -27.234 2.969 1 98.56 152 SER B N 1
ATOM 3786 C CA . SER B 1 152 ? -17.656 -27 1.781 1 98.56 152 SER B CA 1
ATOM 3787 C C . SER B 1 152 ? -18.938 -27.828 1.814 1 98.56 152 SER B C 1
ATOM 3789 O O . SER B 1 152 ? -20.016 -27.328 1.521 1 98.56 152 SER B O 1
ATOM 3791 N N . ARG B 1 153 ? -18.812 -29.078 2.166 1 98.44 153 ARG B N 1
ATOM 3792 C CA . ARG B 1 153 ? -19.969 -29.969 2.262 1 98.44 153 ARG B CA 1
ATOM 3793 C C . ARG B 1 153 ? -20.938 -29.484 3.338 1 98.44 153 ARG B C 1
ATOM 3795 O O . ARG B 1 153 ? -22.156 -29.531 3.146 1 98.44 153 ARG B O 1
ATOM 3802 N N . GLU B 1 154 ? -20.359 -29.094 4.449 1 98.5 154 GLU B N 1
ATOM 3803 C CA . GLU B 1 154 ? -21.172 -28.594 5.547 1 98.5 154 GLU B CA 1
ATOM 3804 C C . GLU B 1 154 ? -21.984 -27.375 5.121 1 98.5 154 GLU B C 1
ATOM 3806 O O . GLU B 1 154 ? -23.188 -27.281 5.395 1 98.5 154 GLU B O 1
ATOM 3811 N N . TYR B 1 155 ? -21.359 -26.422 4.457 1 98.62 155 TYR B N 1
ATOM 3812 C CA . TYR B 1 155 ? -22.047 -25.203 4.008 1 98.62 155 TYR B CA 1
ATOM 3813 C C . TYR B 1 155 ? -23.094 -25.531 2.939 1 98.62 155 TYR B C 1
ATOM 3815 O O . TYR B 1 155 ? -24.188 -24.984 2.943 1 98.62 155 TYR B O 1
ATOM 3823 N N . ALA B 1 156 ? -22.688 -26.438 2.051 1 98.5 156 ALA B N 1
ATOM 3824 C CA . ALA B 1 156 ? -23.641 -26.859 1.027 1 98.5 156 ALA B CA 1
ATOM 3825 C C . ALA B 1 156 ? -24.875 -27.516 1.654 1 98.5 156 ALA B C 1
ATOM 3827 O O . ALA B 1 156 ? -26 -27.25 1.24 1 98.5 156 ALA B O 1
ATOM 3828 N N . ALA B 1 157 ? -24.656 -28.344 2.609 1 98.5 157 ALA B N 1
ATOM 3829 C CA . ALA B 1 157 ? -25.734 -29.016 3.311 1 98.5 157 ALA B CA 1
ATOM 3830 C C . ALA B 1 157 ? -26.641 -28.016 4.031 1 98.5 157 ALA B C 1
ATOM 3832 O O . ALA B 1 157 ? -27.828 -28.266 4.211 1 98.5 157 ALA B O 1
ATOM 3833 N N . ALA B 1 158 ? -26.062 -26.953 4.41 1 98.38 158 ALA B N 1
ATOM 3834 C CA . ALA B 1 158 ? -26.797 -25.922 5.113 1 98.38 158 ALA B CA 1
ATOM 3835 C C . ALA B 1 158 ? -27.516 -24.984 4.133 1 98.38 158 ALA B C 1
ATOM 3837 O O . ALA B 1 158 ? -28.109 -23.984 4.535 1 98.38 158 ALA B O 1
ATOM 3838 N N . GLY B 1 159 ? -27.391 -25.234 2.834 1 98.38 159 GLY B N 1
ATOM 3839 C CA . GLY B 1 159 ? -28.156 -24.516 1.828 1 98.38 159 GLY B CA 1
ATOM 3840 C C . GLY B 1 159 ? -27.391 -23.359 1.211 1 98.38 159 GLY B C 1
ATOM 3841 O O . GLY B 1 159 ? -27.953 -22.562 0.471 1 98.38 159 GLY B O 1
ATOM 3842 N N . ARG B 1 160 ? -26.078 -23.297 1.499 1 98.62 160 ARG B N 1
ATOM 3843 C CA . ARG B 1 160 ? -25.266 -22.234 0.933 1 98.62 160 ARG B CA 1
ATOM 3844 C C . ARG B 1 160 ? -24.719 -22.625 -0.439 1 98.62 160 ARG B C 1
ATOM 3846 O O . ARG B 1 160 ? -24.562 -23.812 -0.732 1 98.62 160 ARG B O 1
ATOM 3853 N N . THR B 1 161 ? -24.5 -21.625 -1.314 1 98.75 161 THR B N 1
ATOM 3854 C CA . THR B 1 161 ? -23.797 -21.828 -2.582 1 98.75 161 THR B CA 1
ATOM 3855 C C . THR B 1 161 ? -22.297 -21.594 -2.418 1 98.75 161 THR B C 1
ATOM 3857 O O . THR B 1 161 ? -21.859 -20.438 -2.338 1 98.75 161 THR B O 1
ATOM 3860 N N . VAL B 1 162 ? -21.547 -22.688 -2.473 1 98.69 162 VAL B N 1
ATOM 3861 C CA . VAL B 1 162 ? -20.141 -22.672 -2.068 1 98.69 162 VAL B CA 1
ATOM 3862 C C . VAL B 1 162 ? -19.25 -22.453 -3.291 1 98.69 162 VAL B C 1
ATOM 3864 O O . VAL B 1 162 ? -19.5 -23.047 -4.348 1 98.69 162 VAL B O 1
ATOM 3867 N N . TYR B 1 163 ? -18.312 -21.562 -3.223 1 98.69 163 TYR B N 1
ATOM 3868 C CA . TYR B 1 163 ? -17.156 -21.453 -4.109 1 98.69 163 TYR B CA 1
ATOM 3869 C C . TYR B 1 163 ? -15.875 -21.844 -3.387 1 98.69 163 TYR B C 1
ATOM 3871 O O . TYR B 1 163 ? -15.43 -21.141 -2.479 1 98.69 163 TYR B O 1
ATOM 3879 N N . SER B 1 164 ? -15.219 -22.953 -3.729 1 97.44 164 SER B N 1
ATOM 3880 C CA . SER B 1 164 ? -14.086 -23.453 -2.961 1 97.44 164 SER B CA 1
ATOM 3881 C C . SER B 1 164 ? -12.82 -23.5 -3.809 1 97.44 164 SER B C 1
ATOM 3883 O O . SER B 1 164 ? -12.883 -23.391 -5.035 1 97.44 164 SER B O 1
ATOM 3885 N N . TRP B 1 165 ? -11.75 -23.656 -3.084 1 93.5 165 TRP B N 1
ATOM 3886 C CA . TRP B 1 165 ? -10.461 -23.828 -3.746 1 93.5 165 TRP B CA 1
ATOM 3887 C C . TRP B 1 165 ? -10.438 -25.109 -4.582 1 93.5 165 TRP B C 1
ATOM 3889 O O . TRP B 1 165 ? -10.266 -26.203 -4.051 1 93.5 165 TRP B O 1
ATOM 3899 N N . ASP B 1 166 ? -10.656 -24.953 -5.836 1 92.31 166 ASP B N 1
ATOM 3900 C CA . ASP B 1 166 ? -10.5 -25.984 -6.863 1 92.31 166 ASP B CA 1
ATOM 3901 C C . ASP B 1 166 ? -9.422 -25.578 -7.875 1 92.31 166 ASP B C 1
ATOM 3903 O O . ASP B 1 166 ? -9.664 -24.75 -8.75 1 92.31 166 ASP B O 1
ATOM 3907 N N . ARG B 1 167 ? -8.328 -26.219 -7.797 1 91.62 167 ARG B N 1
ATOM 3908 C CA . ARG B 1 167 ? -7.145 -25.844 -8.57 1 91.62 167 ARG B CA 1
ATOM 3909 C C . ARG B 1 167 ? -7.453 -25.844 -10.07 1 91.62 167 ARG B C 1
ATOM 3911 O O . ARG B 1 167 ? -6.93 -25 -10.812 1 91.62 167 ARG B O 1
ATOM 3918 N N . LYS B 1 168 ? -8.227 -26.812 -10.523 1 92.38 168 LYS B N 1
ATOM 3919 C CA . LYS B 1 168 ? -8.516 -26.953 -11.945 1 92.38 168 LYS B CA 1
ATOM 3920 C C . LYS B 1 168 ? -9.297 -25.75 -12.469 1 92.38 168 LYS B C 1
ATOM 3922 O O . LYS B 1 168 ? -9.133 -25.359 -13.633 1 92.38 168 LYS B O 1
ATOM 3927 N N . VAL B 1 169 ? -10.055 -25.203 -11.641 1 94.88 169 VAL B N 1
ATOM 3928 C CA . VAL B 1 169 ? -10.898 -24.078 -12.039 1 94.88 169 VAL B CA 1
ATOM 3929 C C . VAL B 1 169 ? -10.172 -22.766 -11.758 1 94.88 169 VAL B C 1
ATOM 3931 O O . VAL B 1 169 ? -10.094 -21.891 -12.617 1 94.88 169 VAL B O 1
ATOM 3934 N N . VAL B 1 170 ? -9.57 -22.656 -10.625 1 96.81 170 VAL B N 1
ATOM 3935 C CA . VAL B 1 170 ? -9.078 -21.391 -10.086 1 96.81 170 VAL B CA 1
ATOM 3936 C C . VAL B 1 170 ? -7.781 -21 -10.789 1 96.81 170 VAL B C 1
ATOM 3938 O O . VAL B 1 170 ? -7.574 -19.828 -11.109 1 96.81 170 VAL B O 1
ATOM 3941 N N . LYS B 1 171 ? -6.93 -21.938 -11.07 1 97.19 171 LYS B N 1
ATOM 3942 C CA . LYS B 1 171 ? -5.582 -21.609 -11.523 1 97.19 171 LYS B CA 1
ATOM 3943 C C . LYS B 1 171 ? -5.602 -21 -12.922 1 97.19 171 LYS B C 1
ATOM 3945 O O . LYS B 1 171 ? -4.977 -19.969 -13.164 1 97.19 171 LYS B O 1
ATOM 3950 N N . PRO B 1 172 ? -6.367 -21.594 -13.883 1 98.25 172 PRO B N 1
ATOM 3951 C CA . PRO B 1 172 ? -6.414 -20.953 -15.195 1 98.25 172 PRO B CA 1
ATOM 3952 C C . PRO B 1 172 ? -7.066 -19.578 -15.164 1 98.25 172 PRO B C 1
ATOM 3954 O O . PRO B 1 172 ? -6.609 -18.656 -15.844 1 98.25 172 PRO B O 1
ATOM 3957 N N . LEU B 1 173 ? -8.117 -19.406 -14.367 1 98.56 173 LEU B N 1
ATOM 3958 C CA . LEU B 1 173 ? -8.766 -18.109 -14.227 1 98.56 173 LEU B CA 1
ATOM 3959 C C . LEU B 1 173 ? -7.809 -17.062 -13.656 1 98.56 173 LEU B C 1
ATOM 3961 O O . LEU B 1 173 ? -7.73 -15.945 -14.164 1 98.56 173 LEU B O 1
ATOM 3965 N N . ALA B 1 174 ? -7.133 -17.484 -12.641 1 98.5 174 ALA B N 1
ATOM 3966 C CA . ALA B 1 174 ? -6.164 -16.609 -11.984 1 98.5 174 ALA B CA 1
ATOM 3967 C C . ALA B 1 174 ? -5.07 -16.172 -12.961 1 98.5 174 ALA B C 1
ATOM 3969 O O . ALA B 1 174 ? -4.648 -15.016 -12.953 1 98.5 174 ALA B O 1
ATOM 3970 N N . ALA B 1 175 ? -4.598 -17.078 -13.781 1 98.69 175 ALA B N 1
ATOM 3971 C CA . ALA B 1 175 ? -3.518 -16.797 -14.727 1 98.69 175 ALA B CA 1
ATOM 3972 C C . ALA B 1 175 ? -3.91 -15.695 -15.695 1 98.69 175 ALA B C 1
ATOM 3974 O O . ALA B 1 175 ? -3.062 -14.914 -16.125 1 98.69 175 ALA B O 1
ATOM 3975 N N . ILE B 1 176 ? -5.172 -15.594 -16.031 1 98.81 176 ILE B N 1
ATOM 3976 C CA . ILE B 1 176 ? -5.648 -14.586 -16.984 1 98.81 176 ILE B CA 1
ATOM 3977 C C . ILE B 1 176 ? -5.379 -13.188 -16.438 1 98.81 176 ILE B C 1
ATOM 3979 O O . ILE B 1 176 ? -5.062 -12.273 -17.188 1 98.81 176 ILE B O 1
ATOM 3983 N N . GLY B 1 177 ? -5.434 -13.031 -15.07 1 98.56 177 GLY B N 1
ATOM 3984 C CA . GLY B 1 177 ? -5.066 -11.758 -14.469 1 98.56 177 GLY B CA 1
ATOM 3985 C C . GLY B 1 177 ? -3.67 -11.305 -14.844 1 98.56 177 GLY B C 1
ATOM 3986 O O . GLY B 1 177 ? -3.404 -10.102 -14.914 1 98.56 177 GLY B O 1
ATOM 3987 N N . TYR B 1 178 ? -2.828 -12.188 -15.148 1 98.69 178 TYR B N 1
ATOM 3988 C CA . TYR B 1 178 ? -1.448 -11.805 -15.43 1 98.69 178 TYR B CA 1
ATOM 3989 C C . TYR B 1 178 ? -1.17 -11.812 -16.922 1 98.69 178 TYR B C 1
ATOM 3991 O O . TYR B 1 178 ? -0.111 -11.359 -17.375 1 98.69 178 TYR B O 1
ATOM 3999 N N . VAL B 1 179 ? -2.115 -12.297 -17.719 1 98.5 179 VAL B N 1
ATOM 4000 C CA . VAL B 1 179 ? -2.111 -11.945 -19.141 1 98.5 179 VAL B CA 1
ATOM 4001 C C . VAL B 1 179 ? -2.25 -10.43 -19.281 1 98.5 179 VAL B C 1
ATOM 4003 O O . VAL B 1 179 ? -1.501 -9.805 -20.047 1 98.5 179 VAL B O 1
ATOM 4006 N N . THR B 1 180 ? -3.137 -9.852 -18.484 1 98.38 180 THR B N 1
ATOM 4007 C CA . THR B 1 180 ? -3.355 -8.406 -18.516 1 98.38 180 THR B CA 1
ATOM 4008 C C . THR B 1 180 ? -2.131 -7.664 -18 1 98.38 180 THR B C 1
ATOM 4010 O O . THR B 1 180 ? -1.808 -6.578 -18.484 1 98.38 180 THR B O 1
ATOM 4013 N N . ALA B 1 181 ? -1.494 -8.234 -17.016 1 98.75 181 ALA B N 1
ATOM 4014 C CA . ALA B 1 181 ? -0.27 -7.617 -16.5 1 98.75 181 ALA B CA 1
ATOM 4015 C C . ALA B 1 181 ? 0.807 -7.566 -17.594 1 98.75 181 ALA B C 1
ATOM 4017 O O . ALA B 1 181 ? 1.551 -6.586 -17.688 1 98.75 181 ALA B O 1
ATOM 4018 N N . MET B 1 182 ? 0.903 -8.617 -18.375 1 98.69 182 MET B N 1
ATOM 4019 C CA . MET B 1 182 ? 1.879 -8.641 -19.469 1 98.69 182 MET B CA 1
ATOM 4020 C C . MET B 1 182 ? 1.559 -7.574 -20.5 1 98.69 182 MET B C 1
ATOM 4022 O O . MET B 1 182 ? 2.465 -6.953 -21.062 1 98.69 182 MET B O 1
ATOM 4026 N N . ILE B 1 183 ? 0.255 -7.367 -20.797 1 98.75 183 ILE B N 1
ATOM 4027 C CA . ILE B 1 183 ? -0.155 -6.285 -21.688 1 98.75 183 ILE B CA 1
ATOM 4028 C C . ILE B 1 183 ? 0.379 -4.953 -21.156 1 98.75 183 ILE B C 1
ATOM 4030 O O . ILE B 1 183 ? 0.949 -4.164 -21.922 1 98.75 183 ILE B O 1
ATOM 4034 N N . GLU B 1 184 ? 0.229 -4.723 -19.844 1 98.88 184 GLU B N 1
ATOM 4035 C CA . GLU B 1 184 ? 0.701 -3.486 -19.234 1 98.88 184 GLU B CA 1
ATOM 4036 C C . GLU B 1 184 ? 2.211 -3.334 -19.391 1 98.88 184 GLU B C 1
ATOM 4038 O O . GLU B 1 184 ? 2.701 -2.254 -19.734 1 98.88 184 GLU B O 1
ATOM 4043 N N . ILE B 1 185 ? 2.916 -4.43 -19.078 1 98.81 185 ILE B N 1
ATOM 4044 C CA . ILE B 1 185 ? 4.371 -4.391 -19.172 1 98.81 185 ILE B CA 1
ATOM 4045 C C . ILE B 1 185 ? 4.789 -4.031 -20.594 1 98.81 185 ILE B C 1
ATOM 4047 O O . ILE B 1 185 ? 5.656 -3.18 -20.797 1 98.81 185 ILE B O 1
ATOM 4051 N N . ALA B 1 186 ? 4.152 -4.656 -21.578 1 98.44 186 ALA B N 1
ATOM 4052 C CA . ALA B 1 186 ? 4.461 -4.406 -22.984 1 98.44 186 ALA B CA 1
ATOM 4053 C C . ALA B 1 186 ? 4.188 -2.953 -23.344 1 98.44 186 ALA B C 1
ATOM 4055 O O . ALA B 1 186 ? 5.039 -2.287 -23.953 1 98.44 186 ALA B O 1
ATOM 4056 N N . GLU B 1 187 ? 3.066 -2.432 -22.969 1 98.75 187 GLU B N 1
ATOM 4057 C CA . GLU B 1 187 ? 2.664 -1.073 -23.328 1 98.75 187 GLU B CA 1
ATOM 4058 C C . GLU B 1 187 ? 3.512 -0.037 -22.594 1 98.75 187 GLU B C 1
ATOM 4060 O O . GLU B 1 187 ? 3.932 0.959 -23.188 1 98.75 187 GLU B O 1
ATOM 4065 N N . GLN B 1 188 ? 3.73 -0.265 -21.344 1 98.81 188 GLN B N 1
ATOM 4066 C CA . GLN B 1 188 ? 4.465 0.697 -20.531 1 98.81 188 GLN B CA 1
ATOM 4067 C C . GLN B 1 188 ? 5.941 0.735 -20.922 1 98.81 188 GLN B C 1
ATOM 4069 O O . GLN B 1 188 ? 6.559 1.802 -20.922 1 98.81 188 GLN B O 1
ATOM 4074 N N . SER B 1 189 ? 6.535 -0.447 -21.188 1 98.69 189 SER B N 1
ATOM 4075 C CA . SER B 1 189 ? 7.918 -0.461 -21.656 1 98.69 189 SER B CA 1
ATOM 4076 C C . SER B 1 189 ? 8.07 0.284 -22.969 1 98.69 189 SER B C 1
ATOM 4078 O O . SER B 1 189 ? 9.016 1.056 -23.156 1 98.69 189 SER B O 1
ATOM 4080 N N . ALA B 1 190 ? 7.102 0.056 -23.891 1 98.25 190 ALA B N 1
ATOM 4081 C CA . ALA B 1 190 ? 7.105 0.782 -25.156 1 98.25 190 ALA B CA 1
ATOM 4082 C C . ALA B 1 190 ? 6.992 2.287 -24.922 1 98.25 190 ALA B C 1
ATOM 4084 O O . ALA B 1 190 ? 7.719 3.072 -25.531 1 98.25 190 ALA B O 1
ATOM 4085 N N . ALA B 1 191 ? 6.109 2.68 -24.047 1 98.44 191 ALA B N 1
ATOM 4086 C CA . ALA B 1 191 ? 5.891 4.094 -23.75 1 98.44 191 ALA B CA 1
ATOM 4087 C C . ALA B 1 191 ? 7.141 4.727 -23.156 1 98.44 191 ALA B C 1
ATOM 4089 O O . ALA B 1 191 ? 7.395 5.918 -23.344 1 98.44 191 ALA B O 1
ATOM 4090 N N . GLN B 1 192 ? 7.875 3.979 -22.453 1 98.31 192 GLN B N 1
ATOM 4091 C CA . GLN B 1 192 ? 9.094 4.461 -21.812 1 98.31 192 GLN B CA 1
ATOM 4092 C C . GLN B 1 192 ? 10.312 4.246 -22.703 1 98.31 192 GLN B C 1
ATOM 4094 O O . GLN B 1 192 ? 11.445 4.461 -22.281 1 98.31 192 GLN B O 1
ATOM 4099 N N . SER B 1 193 ? 10.164 3.699 -23.844 1 98.12 193 SER B N 1
ATOM 4100 C CA . SER B 1 193 ? 11.148 3.58 -24.906 1 98.12 193 SER B CA 1
ATOM 4101 C C . SER B 1 193 ? 12.25 2.594 -24.547 1 98.12 193 SER B C 1
ATOM 4103 O O . SER B 1 193 ? 13.43 2.867 -24.75 1 98.12 193 SER B O 1
ATOM 4105 N N . PHE B 1 194 ? 11.852 1.457 -23.906 1 97.75 194 PHE B N 1
ATOM 4106 C CA . PHE B 1 194 ? 12.781 0.347 -23.734 1 97.75 194 PHE B CA 1
ATOM 4107 C C . PHE B 1 194 ? 12.102 -0.982 -24.047 1 97.75 194 PHE B C 1
ATOM 4109 O O . PHE B 1 194 ? 10.867 -1.063 -24.062 1 97.75 194 PHE B O 1
ATOM 4116 N N . THR B 1 195 ? 12.898 -1.987 -24.328 1 97.69 195 THR B N 1
ATOM 4117 C CA . THR B 1 195 ? 12.422 -3.35 -24.547 1 97.69 195 THR B CA 1
ATOM 4118 C C . THR B 1 195 ? 12.938 -4.281 -23.453 1 97.69 195 THR B C 1
ATOM 4120 O O . THR B 1 195 ? 14.148 -4.383 -23.234 1 97.69 195 THR B O 1
ATOM 4123 N N . PRO B 1 196 ? 12.039 -4.918 -22.766 1 98.5 196 PRO B N 1
ATOM 4124 C CA . PRO B 1 196 ? 12.516 -5.871 -21.75 1 98.5 196 PRO B CA 1
ATOM 4125 C C . PRO B 1 196 ? 13.289 -7.035 -22.375 1 98.5 196 PRO B C 1
ATOM 4127 O O . PRO B 1 196 ? 12.859 -7.613 -23.375 1 98.5 196 PRO B O 1
ATOM 4130 N N . ASP B 1 197 ? 14.406 -7.336 -21.781 1 98.31 197 ASP B N 1
ATOM 4131 C CA . ASP B 1 197 ? 15.203 -8.484 -22.219 1 98.31 197 ASP B CA 1
ATOM 4132 C C . ASP B 1 197 ? 14.898 -9.711 -21.344 1 98.31 197 ASP B C 1
ATOM 4134 O O . ASP B 1 197 ? 15.133 -10.844 -21.766 1 98.31 197 ASP B O 1
ATOM 4138 N N . ALA B 1 198 ? 14.383 -9.469 -20.188 1 98.38 198 ALA B N 1
ATOM 4139 C CA . ALA B 1 198 ? 14.023 -10.539 -19.266 1 98.38 198 ALA B CA 1
ATOM 4140 C C . ALA B 1 198 ? 13.031 -10.047 -18.219 1 98.38 198 ALA B C 1
ATOM 4142 O O . ALA B 1 198 ? 12.953 -8.844 -17.938 1 98.38 198 ALA B O 1
ATOM 4143 N N . VAL B 1 199 ? 12.289 -10.953 -17.703 1 98.75 199 VAL B N 1
ATOM 4144 C CA . VAL B 1 199 ? 11.375 -10.695 -16.594 1 98.75 199 VAL B CA 1
ATOM 4145 C C . VAL B 1 199 ? 11.68 -11.664 -15.445 1 98.75 199 VAL B C 1
ATOM 4147 O O . VAL B 1 199 ? 11.961 -12.844 -15.68 1 98.75 199 VAL B O 1
ATOM 4150 N N . TYR B 1 200 ? 11.719 -11.18 -14.234 1 98.75 200 TYR B N 1
ATOM 4151 C CA . TYR B 1 200 ? 11.859 -11.992 -13.039 1 98.75 200 TYR B CA 1
ATOM 4152 C C . TYR B 1 200 ? 10.656 -11.82 -12.117 1 98.75 200 TYR B C 1
ATOM 4154 O O . TYR B 1 200 ? 10.117 -10.719 -11.984 1 98.75 200 TYR B O 1
ATOM 4162 N N . LEU B 1 201 ? 10.211 -12.859 -11.5 1 98.5 201 LEU B N 1
ATOM 4163 C CA . LEU B 1 201 ? 9.18 -12.805 -10.469 1 98.5 201 LEU B CA 1
ATOM 4164 C C . LEU B 1 201 ? 9.266 -14.023 -9.562 1 98.5 201 LEU B C 1
ATOM 4166 O O . LEU B 1 201 ? 9.914 -15.016 -9.906 1 98.5 201 LEU B O 1
ATOM 4170 N N . CYS B 1 202 ? 8.625 -13.852 -8.445 1 96.88 202 CYS B N 1
ATOM 4171 C CA . CYS B 1 202 ? 8.383 -15.031 -7.625 1 96.88 202 CYS B CA 1
ATOM 4172 C C . CYS B 1 202 ? 7.102 -15.734 -8.055 1 96.88 202 CYS B C 1
ATOM 4174 O O . CYS B 1 202 ? 6.008 -15.18 -7.93 1 96.88 202 CYS B O 1
ATOM 4176 N N . SER B 1 203 ? 7.293 -16.922 -8.562 1 91.62 203 SER B N 1
ATOM 4177 C CA . SER B 1 203 ? 6.117 -17.703 -8.945 1 91.62 203 SER B CA 1
ATOM 4178 C C . SER B 1 203 ? 6.473 -19.172 -9.172 1 91.62 203 SER B C 1
ATOM 4180 O O . SER B 1 203 ? 7.539 -19.469 -9.711 1 91.62 203 SER B O 1
ATOM 4182 N N . ALA B 1 204 ? 5.484 -20.016 -8.766 1 82.88 204 ALA B N 1
ATOM 4183 C CA . ALA B 1 204 ? 5.457 -21.391 -9.281 1 82.88 204 ALA B CA 1
ATOM 4184 C C . ALA B 1 204 ? 4.066 -21.75 -9.781 1 82.88 204 ALA B C 1
ATOM 4186 O O . ALA B 1 204 ? 3.764 -22.922 -9.992 1 82.88 204 ALA B O 1
ATOM 4187 N N . GLY B 1 205 ? 3.248 -20.797 -10.094 1 93.12 205 GLY B N 1
ATOM 4188 C CA . GLY B 1 205 ? 1.849 -21.062 -10.391 1 93.12 205 GLY B CA 1
ATOM 4189 C C . GLY B 1 205 ? 1.253 -20.062 -11.375 1 93.12 205 GLY B C 1
ATOM 4190 O O . GLY B 1 205 ? 1.869 -19.75 -12.391 1 93.12 205 GLY B O 1
ATOM 4191 N N . SER B 1 206 ? 0.089 -19.672 -11.07 1 97.12 206 SER B N 1
ATOM 4192 C CA . SER B 1 206 ? -0.778 -18.969 -12.023 1 97.12 206 SER B CA 1
ATOM 4193 C C . SER B 1 206 ? -0.181 -17.641 -12.445 1 97.12 206 SER B C 1
ATOM 4195 O O . SER B 1 206 ? -0.343 -17.219 -13.586 1 97.12 206 SER B O 1
ATOM 4197 N N . THR B 1 207 ? 0.494 -16.938 -11.539 1 98.19 207 THR B N 1
ATOM 4198 C CA . THR B 1 207 ? 1.065 -15.641 -11.883 1 98.19 207 THR B CA 1
ATOM 4199 C C . THR B 1 207 ? 2.068 -15.773 -13.023 1 98.19 207 THR B C 1
ATOM 4201 O O . THR B 1 207 ? 1.952 -15.086 -14.039 1 98.19 207 THR B O 1
ATOM 4204 N N . GLY B 1 208 ? 2.992 -16.703 -12.844 1 97.81 208 GLY B N 1
ATOM 4205 C CA . GLY B 1 208 ? 3.996 -16.922 -13.867 1 97.81 208 GLY B CA 1
ATOM 4206 C C . GLY B 1 208 ? 3.418 -17.484 -15.156 1 97.81 208 GLY B C 1
ATOM 4207 O O . GLY B 1 208 ? 3.805 -17.078 -16.25 1 97.81 208 GLY B O 1
ATOM 4208 N N . ALA B 1 209 ? 2.51 -18.422 -14.992 1 97.94 209 ALA B N 1
ATOM 4209 C CA . ALA B 1 209 ? 1.861 -19.016 -16.156 1 97.94 209 ALA B CA 1
ATOM 4210 C C . ALA B 1 209 ? 1.144 -17.953 -16.984 1 97.94 209 ALA B C 1
ATOM 4212 O O . ALA B 1 209 ? 1.17 -18 -18.219 1 97.94 209 ALA B O 1
ATOM 4213 N N . GLY B 1 210 ? 0.517 -17.031 -16.281 1 98.56 210 GLY B N 1
ATOM 4214 C CA . GLY B 1 210 ? -0.185 -15.961 -16.953 1 98.56 210 GLY B CA 1
ATOM 4215 C C . GLY B 1 210 ? 0.74 -15.039 -17.734 1 98.56 210 GLY B C 1
ATOM 4216 O O . GLY B 1 210 ? 0.412 -14.617 -18.844 1 98.56 210 GLY B O 1
ATOM 4217 N N . LEU B 1 211 ? 1.847 -14.711 -17.156 1 98.62 211 LEU B N 1
ATOM 4218 C CA . LEU B 1 211 ? 2.822 -13.875 -17.844 1 98.62 211 LEU B CA 1
ATOM 4219 C C . LEU B 1 211 ? 3.322 -14.562 -19.109 1 98.62 211 LEU B C 1
ATOM 4221 O O . LEU B 1 211 ? 3.449 -13.922 -20.156 1 98.62 211 LEU B O 1
ATOM 4225 N N . VAL B 1 212 ? 3.627 -15.867 -19.016 1 98.06 212 VAL B N 1
ATOM 4226 C CA . VAL B 1 212 ? 4.082 -16.625 -20.172 1 98.06 212 VAL B CA 1
ATOM 4227 C C . VAL B 1 212 ? 2.998 -16.641 -21.25 1 98.06 212 VAL B C 1
ATOM 4229 O O . VAL B 1 212 ? 3.279 -16.406 -22.422 1 98.06 212 VAL B O 1
ATOM 4232 N N . ALA B 1 213 ? 1.781 -16.891 -20.828 1 97.75 213 ALA B N 1
ATOM 4233 C CA . ALA B 1 213 ? 0.659 -16.906 -21.766 1 97.75 213 ALA B CA 1
ATOM 4234 C C . ALA B 1 213 ? 0.52 -15.562 -22.484 1 97.75 213 ALA B C 1
ATOM 4236 O O . ALA B 1 213 ? 0.372 -15.523 -23.703 1 97.75 213 ALA B O 1
ATOM 4237 N N . GLY B 1 214 ? 0.544 -14.469 -21.688 1 98.12 214 GLY B N 1
ATOM 4238 C CA . GLY B 1 214 ? 0.458 -13.148 -22.281 1 98.12 214 GLY B CA 1
ATOM 4239 C C . GLY B 1 214 ? 1.591 -12.844 -23.25 1 98.12 214 GLY B C 1
ATOM 4240 O O . GLY B 1 214 ? 1.366 -12.297 -24.328 1 98.12 214 GLY B O 1
ATOM 4241 N N . SER B 1 215 ? 2.799 -13.242 -22.844 1 97.88 215 SER B N 1
ATOM 4242 C CA . SER B 1 215 ? 3.969 -13.016 -23.688 1 97.88 215 SER B CA 1
ATOM 4243 C C . SER B 1 215 ? 3.838 -13.742 -25.016 1 97.88 215 SER B C 1
ATOM 4245 O O . SER B 1 215 ? 4.113 -13.164 -26.078 1 97.88 215 SER B O 1
ATOM 4247 N N . LYS B 1 216 ? 3.416 -14.992 -24.953 1 97.06 216 LYS B N 1
ATOM 4248 C CA . LYS B 1 216 ? 3.234 -15.789 -26.172 1 97.06 216 LYS B CA 1
ATOM 4249 C C . LYS B 1 216 ? 2.123 -15.219 -27.047 1 97.06 216 LYS B C 1
ATOM 4251 O O . LYS B 1 216 ? 2.281 -15.117 -28.266 1 97.06 216 LYS B O 1
ATOM 4256 N N . ALA B 1 217 ? 1.057 -14.828 -26.438 1 97.12 217 ALA B N 1
ATOM 4257 C CA . ALA B 1 217 ? -0.091 -14.297 -27.172 1 97.12 217 ALA B CA 1
ATOM 4258 C C . ALA B 1 217 ? 0.275 -13.016 -27.906 1 97.12 217 ALA B C 1
ATOM 4260 O O . ALA B 1 217 ? -0.234 -12.758 -29 1 97.12 217 ALA B O 1
ATOM 4261 N N . LEU B 1 218 ? 1.146 -12.242 -27.312 1 97.31 218 LEU B N 1
ATOM 4262 C CA . LEU B 1 218 ? 1.548 -10.961 -27.875 1 97.31 218 LEU B CA 1
ATOM 4263 C C . LEU B 1 218 ? 2.711 -11.141 -28.844 1 97.31 218 LEU B C 1
ATOM 4265 O O . LEU B 1 218 ? 3.119 -10.188 -29.516 1 97.31 218 LEU B O 1
ATOM 4269 N N . GLY B 1 219 ? 3.328 -12.328 -28.875 1 95.5 219 GLY B N 1
ATOM 4270 C CA . GLY B 1 219 ? 4.457 -12.609 -29.75 1 95.5 219 GLY B CA 1
ATOM 4271 C C . GLY B 1 219 ? 5.766 -12.031 -29.234 1 95.5 219 GLY B C 1
ATOM 4272 O O . GLY B 1 219 ? 6.656 -11.711 -30.016 1 95.5 219 GLY B O 1
ATOM 4273 N N . LEU B 1 220 ? 5.879 -11.828 -27.938 1 94.06 220 LEU B N 1
ATOM 4274 C CA . LEU B 1 220 ? 7.066 -11.211 -27.359 1 94.06 220 LEU B CA 1
ATOM 4275 C C . LEU B 1 220 ? 8.156 -12.25 -27.109 1 94.06 220 LEU B C 1
ATOM 4277 O O . LEU B 1 220 ? 9.344 -11.922 -27.141 1 94.06 220 LEU B O 1
ATOM 4281 N N . ASN B 1 221 ? 7.809 -13.445 -26.781 1 87.25 221 ASN B N 1
ATOM 4282 C CA . ASN B 1 221 ? 8.719 -14.531 -26.422 1 87.25 221 ASN B CA 1
ATOM 4283 C C . ASN B 1 221 ? 9.766 -14.07 -25.406 1 87.25 221 ASN B C 1
ATOM 4285 O O . ASN B 1 221 ? 10.961 -14.297 -25.594 1 87.25 221 ASN B O 1
ATOM 4289 N N . LEU B 1 222 ? 9.383 -13.305 -24.422 1 94.19 222 LEU B N 1
ATOM 4290 C CA . LEU B 1 222 ? 10.219 -12.75 -23.359 1 94.19 222 LEU B CA 1
ATOM 4291 C C . LEU B 1 222 ? 10.695 -13.852 -22.406 1 94.19 222 LEU B C 1
ATOM 4293 O O . LEU B 1 222 ? 9.891 -14.68 -21.969 1 94.19 222 LEU B O 1
ATOM 4297 N N . PRO B 1 223 ? 12.055 -13.953 -22.25 1 96.94 223 PRO B N 1
ATOM 4298 C CA . PRO B 1 223 ? 12.5 -14.844 -21.188 1 96.94 223 PRO B CA 1
ATOM 4299 C C . PRO B 1 223 ? 11.945 -14.453 -19.812 1 96.94 223 PRO B C 1
ATOM 4301 O O . PRO B 1 223 ? 12.094 -13.305 -19.391 1 96.94 223 PRO B O 1
ATOM 4304 N N . ILE B 1 224 ? 11.234 -15.352 -19.172 1 98.38 224 ILE B N 1
ATOM 4305 C CA . ILE B 1 224 ? 10.641 -15.117 -17.859 1 98.38 224 ILE B CA 1
ATOM 4306 C C . ILE B 1 224 ? 11.18 -16.141 -16.859 1 98.38 224 ILE B C 1
ATOM 4308 O O . ILE B 1 224 ? 10.922 -17.328 -16.984 1 98.38 224 ILE B O 1
ATOM 4312 N N . THR B 1 225 ? 11.945 -15.648 -15.906 1 98.38 225 THR B N 1
ATOM 4313 C CA . THR B 1 225 ? 12.469 -16.516 -14.852 1 98.38 225 THR B CA 1
ATOM 4314 C C . THR B 1 225 ? 11.516 -16.547 -13.656 1 98.38 225 THR B C 1
ATOM 4316 O O . THR B 1 225 ? 11.227 -15.5 -13.062 1 98.38 225 THR B O 1
ATOM 4319 N N . HIS B 1 226 ? 11.07 -17.781 -13.383 1 97.88 226 HIS B N 1
ATOM 4320 C CA . HIS B 1 226 ? 10.188 -18 -12.242 1 97.88 226 HIS B CA 1
ATOM 4321 C C . HIS B 1 226 ? 10.969 -18.531 -11.047 1 97.88 226 HIS B C 1
ATOM 4323 O O . HIS B 1 226 ? 11.406 -19.688 -11.047 1 97.88 226 HIS B O 1
ATOM 4329 N N . CYS B 1 227 ? 11.086 -17.688 -10.031 1 96.69 227 CYS B N 1
ATOM 4330 C CA . CYS B 1 227 ? 11.719 -18.156 -8.797 1 96.69 227 CYS B CA 1
ATOM 4331 C C . CYS B 1 227 ? 10.695 -18.781 -7.859 1 96.69 227 CYS B C 1
ATOM 4333 O O . CYS B 1 227 ? 9.844 -18.078 -7.305 1 96.69 227 CYS B O 1
ATOM 4335 N N . ALA B 1 228 ? 10.836 -20.078 -7.664 1 93.88 228 ALA B N 1
ATOM 4336 C CA . ALA B 1 228 ? 9.898 -20.781 -6.797 1 93.88 228 ALA B CA 1
ATOM 4337 C C . ALA B 1 228 ? 10.148 -20.438 -5.328 1 93.88 228 ALA B C 1
ATOM 4339 O O . ALA B 1 228 ? 11.297 -20.391 -4.883 1 93.88 228 ALA B O 1
ATOM 4340 N N . PRO B 1 229 ? 9.023 -20.141 -4.59 1 89.12 229 PRO B N 1
ATOM 4341 C CA . PRO B 1 229 ? 9.211 -19.875 -3.16 1 89.12 229 PRO B CA 1
ATOM 4342 C C . PRO B 1 229 ? 9.273 -21.156 -2.334 1 89.12 229 PRO B C 1
ATOM 4344 O O . PRO B 1 229 ? 9.641 -21.125 -1.157 1 89.12 229 PRO B O 1
ATOM 4347 N N . ILE B 1 230 ? 8.859 -22.234 -2.891 1 87.12 230 ILE B N 1
ATOM 4348 C CA . ILE B 1 230 ? 8.742 -23.531 -2.229 1 87.12 230 ILE B CA 1
ATOM 4349 C C . ILE B 1 230 ? 8.867 -24.656 -3.262 1 87.12 230 ILE B C 1
ATOM 4351 O O . ILE B 1 230 ? 8.539 -24.469 -4.434 1 87.12 230 ILE B O 1
ATOM 4355 N N . VAL B 1 231 ? 9.359 -25.766 -2.82 1 83.75 231 VAL B N 1
ATOM 4356 C CA . VAL B 1 231 ? 9.273 -26.953 -3.656 1 83.75 231 VAL B CA 1
ATOM 4357 C C . VAL B 1 231 ? 7.863 -27.531 -3.598 1 83.75 231 VAL B C 1
ATOM 4359 O O . VAL B 1 231 ? 7.371 -27.875 -2.52 1 83.75 231 VAL B O 1
ATOM 4362 N N . TRP B 1 232 ? 7.215 -27.453 -4.641 1 77.19 232 TRP B N 1
ATOM 4363 C CA . TRP B 1 232 ? 5.836 -27.922 -4.664 1 77.19 232 TRP B CA 1
ATOM 4364 C C . TRP B 1 232 ? 5.633 -28.953 -5.777 1 77.19 232 TRP B C 1
ATOM 4366 O O . TRP B 1 232 ? 5.883 -28.656 -6.949 1 77.19 232 TRP B O 1
ATOM 4376 N N . PRO B 1 233 ? 5.164 -30.078 -5.348 1 79.69 233 PRO B N 1
ATOM 4377 C CA . PRO B 1 233 ? 5.004 -31.125 -6.367 1 79.69 233 PRO B CA 1
ATOM 4378 C C . PRO B 1 233 ? 3.918 -30.797 -7.387 1 79.69 233 PRO B C 1
ATOM 4380 O O . PRO B 1 233 ? 3.883 -31.375 -8.469 1 79.69 233 PRO B O 1
ATOM 4383 N N . TRP B 1 234 ? 3.146 -29.906 -7.102 1 75.69 234 TRP B N 1
ATOM 4384 C CA . TRP B 1 234 ? 2 -29.656 -7.969 1 75.69 234 TRP B CA 1
ATOM 4385 C C . TRP B 1 234 ? 2.256 -28.453 -8.875 1 75.69 234 TRP B C 1
ATOM 4387 O O . TRP B 1 234 ? 1.465 -28.156 -9.773 1 75.69 234 TRP B O 1
ATOM 4397 N N . ASP B 1 235 ? 3.219 -27.672 -8.617 1 79.75 235 ASP B N 1
ATOM 4398 C CA . ASP B 1 235 ? 3.541 -26.5 -9.438 1 79.75 235 ASP B CA 1
ATOM 4399 C C . ASP B 1 235 ? 4.867 -26.703 -10.172 1 79.75 235 ASP B C 1
ATOM 4401 O O . ASP B 1 235 ? 5.812 -25.938 -9.961 1 79.75 235 ASP B O 1
ATOM 4405 N N . THR B 1 236 ? 4.73 -27.703 -11.094 1 91.06 236 THR B N 1
ATOM 4406 C CA . THR B 1 236 ? 5.871 -28.047 -11.938 1 91.06 236 THR B CA 1
ATOM 4407 C C . THR B 1 236 ? 5.859 -27.219 -13.219 1 91.06 236 THR B C 1
ATOM 4409 O O . THR B 1 236 ? 4.906 -26.484 -13.477 1 91.06 236 THR B O 1
ATOM 4412 N N . ARG B 1 237 ? 6.898 -27.375 -13.961 1 96 237 ARG B N 1
ATOM 4413 C CA . ARG B 1 237 ? 6.961 -26.734 -15.266 1 96 237 ARG B CA 1
ATOM 4414 C C . ARG B 1 237 ? 5.797 -27.172 -16.156 1 96 237 ARG B C 1
ATOM 4416 O O . ARG B 1 237 ? 5.188 -26.359 -16.844 1 96 237 ARG B O 1
ATOM 4423 N N . ALA B 1 238 ? 5.523 -28.438 -16.094 1 95.88 238 ALA B N 1
ATOM 4424 C CA . ALA B 1 238 ? 4.434 -29 -16.891 1 95.88 238 ALA B CA 1
ATOM 4425 C C . ALA B 1 238 ? 3.086 -28.422 -16.453 1 95.88 238 ALA B C 1
ATOM 4427 O O . ALA B 1 238 ? 2.229 -28.141 -17.297 1 95.88 238 ALA B O 1
ATOM 4428 N N . ASP B 1 239 ? 2.941 -28.297 -15.203 1 95.44 239 ASP B N 1
ATOM 4429 C CA . ASP B 1 239 ? 1.698 -27.734 -14.68 1 95.44 239 ASP B CA 1
ATOM 4430 C C . ASP B 1 239 ? 1.524 -26.281 -15.102 1 95.44 239 ASP B C 1
ATOM 4432 O O . ASP B 1 239 ? 0.432 -25.875 -15.5 1 95.44 239 ASP B O 1
ATOM 4436 N N . MET B 1 240 ? 2.568 -25.5 -15 1 96.81 240 MET B N 1
ATOM 4437 C CA . MET B 1 240 ? 2.506 -24.094 -15.391 1 96.81 240 MET B CA 1
ATOM 4438 C C . MET B 1 240 ? 2.189 -23.953 -16.875 1 96.81 240 MET B C 1
ATOM 4440 O O . MET B 1 240 ? 1.417 -23.078 -17.266 1 96.81 240 MET B O 1
ATOM 4444 N N . ALA B 1 241 ? 2.775 -24.844 -17.656 1 97.75 241 ALA B N 1
ATOM 4445 C CA . ALA B 1 241 ? 2.484 -24.828 -19.094 1 97.75 241 ALA B CA 1
ATOM 4446 C C . ALA B 1 241 ? 1.016 -25.141 -19.359 1 97.75 241 ALA B C 1
ATOM 4448 O O . ALA B 1 241 ? 0.372 -24.484 -20.172 1 97.75 241 ALA B O 1
ATOM 4449 N N . ARG B 1 242 ? 0.56 -26.125 -18.672 1 97.31 242 ARG B N 1
ATOM 4450 C CA . ARG B 1 242 ? -0.845 -26.5 -18.812 1 97.31 242 ARG B CA 1
ATOM 4451 C C . ARG B 1 242 ? -1.759 -25.344 -18.422 1 97.31 242 ARG B C 1
ATOM 4453 O O . ARG B 1 242 ? -2.719 -25.047 -19.125 1 97.31 242 ARG B O 1
ATOM 4460 N N . ILE B 1 243 ? -1.468 -24.703 -17.297 1 97.81 243 ILE B N 1
ATOM 4461 C CA . ILE B 1 243 ? -2.246 -23.578 -16.797 1 97.81 243 ILE B CA 1
ATOM 4462 C C . ILE B 1 243 ? -2.256 -22.453 -17.828 1 97.81 243 ILE B C 1
ATOM 4464 O O . ILE B 1 243 ? -3.301 -21.859 -18.094 1 97.81 243 ILE B O 1
ATOM 4468 N N . ALA B 1 244 ? -1.139 -22.172 -18.453 1 98.12 244 ALA B N 1
ATOM 4469 C CA . ALA B 1 244 ? -1.033 -21.141 -19.469 1 98.12 244 ALA B CA 1
ATOM 4470 C C . ALA B 1 244 ? -1.93 -21.453 -20.672 1 98.12 244 ALA B C 1
ATOM 4472 O O . ALA B 1 244 ? -2.645 -20.578 -21.156 1 98.12 244 ALA B O 1
ATOM 4473 N N . ARG B 1 245 ? -1.907 -22.734 -21.109 1 98.12 245 ARG B N 1
ATOM 4474 C CA . ARG B 1 245 ? -2.729 -23.156 -22.25 1 98.12 245 ARG B CA 1
ATOM 4475 C C . ARG B 1 245 ? -4.215 -23.062 -21.906 1 98.12 245 ARG B C 1
ATOM 4477 O O . ARG B 1 245 ? -5.008 -22.562 -22.719 1 98.12 245 ARG B O 1
ATOM 4484 N N . GLU B 1 246 ? -4.516 -23.484 -20.719 1 98.44 246 GLU B N 1
ATOM 4485 C CA . GLU B 1 246 ? -5.91 -23.453 -20.281 1 98.44 246 GLU B CA 1
ATOM 4486 C C . GLU B 1 246 ? -6.414 -22.031 -20.141 1 98.44 246 GLU B C 1
ATOM 4488 O O . GLU B 1 246 ? -7.574 -21.734 -20.453 1 98.44 246 GLU B O 1
ATOM 4493 N N . ALA B 1 247 ? -5.578 -21.125 -19.656 1 98.38 247 ALA B N 1
ATOM 4494 C CA . ALA B 1 247 ? -5.93 -19.703 -19.609 1 98.38 247 ALA B CA 1
ATOM 4495 C C . ALA B 1 247 ? -6.25 -19.172 -21.016 1 98.38 247 ALA B C 1
ATOM 4497 O O . ALA B 1 247 ? -7.234 -18.453 -21.203 1 98.38 247 ALA B O 1
ATOM 4498 N N . GLY B 1 248 ? -5.383 -19.547 -21.953 1 97.94 248 GLY B N 1
ATOM 4499 C CA . GLY B 1 248 ? -5.641 -19.156 -23.328 1 97.94 248 GLY B CA 1
ATOM 4500 C C . GLY B 1 248 ? -6.969 -19.672 -23.844 1 97.94 248 GLY B C 1
ATOM 4501 O O . GLY B 1 248 ? -7.711 -18.938 -24.5 1 97.94 248 GLY B O 1
ATOM 4502 N N . GLU B 1 249 ? -7.27 -20.922 -23.547 1 97.88 249 GLU B N 1
ATOM 4503 C CA . GLU B 1 249 ? -8.516 -21.531 -23.984 1 97.88 249 GLU B CA 1
ATOM 4504 C C . GLU B 1 249 ? -9.727 -20.766 -23.453 1 97.88 249 GLU B C 1
ATOM 4506 O O . GLU B 1 249 ? -10.703 -20.547 -24.156 1 97.88 249 GLU B O 1
ATOM 4511 N N . LEU B 1 250 ? -9.664 -20.359 -22.203 1 98.12 250 LEU B N 1
ATOM 4512 C CA . LEU B 1 250 ? -10.773 -19.672 -21.547 1 98.12 250 LEU B CA 1
ATOM 4513 C C . LEU B 1 250 ? -11.07 -18.344 -22.234 1 98.12 250 LEU B C 1
ATOM 4515 O O . LEU B 1 250 ? -12.211 -17.891 -22.25 1 98.12 250 LEU B O 1
ATOM 4519 N N . ILE B 1 251 ? -10.039 -17.719 -22.781 1 97.94 251 ILE B N 1
ATOM 4520 C CA . ILE B 1 251 ? -10.273 -16.422 -23.406 1 97.94 251 ILE B CA 1
ATOM 4521 C C . ILE B 1 251 ? -10.305 -16.562 -24.922 1 97.94 251 ILE B C 1
ATOM 4523 O O . ILE B 1 251 ? -10.234 -15.57 -25.656 1 97.94 251 ILE B O 1
ATOM 4527 N N . GLY B 1 252 ? -10.266 -17.812 -25.469 1 97.31 252 GLY B N 1
ATOM 4528 C CA . GLY B 1 252 ? -10.43 -18.094 -26.891 1 97.31 252 GLY B CA 1
ATOM 4529 C C . GLY B 1 252 ? -9.156 -17.875 -27.688 1 97.31 252 GLY B C 1
ATOM 4530 O O . GLY B 1 252 ? -9.211 -17.5 -28.859 1 97.31 252 GLY B O 1
ATOM 4531 N N . VAL B 1 253 ? -8.047 -17.969 -27.047 1 96.44 253 VAL B N 1
ATOM 4532 C CA . VAL B 1 253 ? -6.758 -17.766 -27.688 1 96.44 253 VAL B CA 1
ATOM 4533 C C . VAL B 1 253 ? -5.926 -19.047 -27.594 1 96.44 253 VAL B C 1
ATOM 4535 O O . VAL B 1 253 ? -5.73 -19.578 -26.5 1 96.44 253 VAL B O 1
ATOM 4538 N N . SER B 1 254 ? -5.488 -19.578 -28.719 1 95 254 SER B N 1
ATOM 4539 C CA . SER B 1 254 ? -4.598 -20.734 -28.672 1 95 254 SER B CA 1
ATOM 4540 C C . SER B 1 254 ? -3.178 -20.312 -28.297 1 95 254 SER B C 1
ATOM 4542 O O . SER B 1 254 ? -2.543 -19.547 -29.016 1 95 254 SER B O 1
ATOM 4544 N N . ILE B 1 255 ? -2.76 -20.766 -27.219 1 93.94 255 ILE B N 1
ATOM 4545 C CA . ILE B 1 255 ? -1.416 -20.469 -26.734 1 93.94 255 ILE B CA 1
ATOM 4546 C C . ILE B 1 255 ? -0.583 -21.75 -26.688 1 93.94 255 ILE B C 1
ATOM 4548 O O . ILE B 1 255 ? -0.965 -22.719 -26.047 1 93.94 255 ILE B O 1
ATOM 4552 N N . ASP B 1 256 ? 0.572 -21.734 -27.375 1 93.12 256 ASP B N 1
ATOM 4553 C CA . ASP B 1 256 ? 1.47 -22.891 -27.422 1 93.12 256 ASP B CA 1
ATOM 4554 C C . ASP B 1 256 ? 2.609 -22.734 -26.422 1 93.12 256 ASP B C 1
ATOM 4556 O O . ASP B 1 256 ? 3.607 -22.078 -26.688 1 93.12 256 ASP B O 1
ATOM 4560 N N . VAL B 1 257 ? 2.414 -23.312 -25.312 1 95.94 257 VAL B N 1
ATOM 4561 C CA . VAL B 1 257 ? 3.418 -23.312 -24.25 1 95.94 257 VAL B CA 1
ATOM 4562 C C . VAL B 1 257 ? 3.727 -24.734 -23.828 1 95.94 257 VAL B C 1
ATOM 4564 O O . VAL B 1 257 ? 2.814 -25.547 -23.609 1 95.94 257 VAL B O 1
ATOM 4567 N N . GLU B 1 258 ? 4.992 -25.094 -23.766 1 96.44 258 GLU B N 1
ATOM 4568 C CA . GLU B 1 258 ? 5.461 -26.391 -23.281 1 96.44 258 GLU B CA 1
ATOM 4569 C C . GLU B 1 258 ? 6.309 -26.234 -22.016 1 96.44 258 GLU B C 1
ATOM 4571 O O . GLU B 1 258 ? 6.684 -25.109 -21.641 1 96.44 258 GLU B O 1
ATOM 4576 N N . SER B 1 259 ? 6.562 -27.375 -21.406 1 96.88 259 SER B N 1
ATOM 4577 C CA . SER B 1 259 ? 7.328 -27.375 -20.156 1 96.88 259 SER B CA 1
ATOM 4578 C C . SER B 1 259 ? 8.664 -26.656 -20.328 1 96.88 259 SER B C 1
ATOM 4580 O O . SER B 1 259 ? 9.117 -25.953 -19.422 1 96.88 259 SER B O 1
ATOM 4582 N N . ASN B 1 260 ? 9.266 -26.781 -21.469 1 95.81 260 ASN B N 1
ATOM 4583 C CA . ASN B 1 260 ? 10.586 -26.219 -21.734 1 95.81 260 ASN B CA 1
ATOM 4584 C C . ASN B 1 260 ? 10.523 -24.703 -21.906 1 95.81 260 ASN B C 1
ATOM 4586 O O . ASN B 1 260 ? 11.547 -24.031 -21.875 1 95.81 260 ASN B O 1
ATOM 4590 N N . ASP B 1 261 ? 9.297 -24.141 -22.062 1 95.5 261 ASP B N 1
ATOM 4591 C CA . ASP B 1 261 ? 9.117 -22.688 -22.156 1 95.5 261 ASP B CA 1
ATOM 4592 C C . ASP B 1 261 ? 9.102 -22.047 -20.781 1 95.5 261 ASP B C 1
ATOM 4594 O O . ASP B 1 261 ? 9.156 -20.828 -20.656 1 95.5 261 ASP B O 1
ATOM 4598 N N . ILE B 1 262 ? 9 -22.922 -19.734 1 97.06 262 ILE B N 1
ATOM 4599 C CA . ILE B 1 262 ? 8.906 -22.438 -18.359 1 97.06 262 ILE B CA 1
ATOM 4600 C C . ILE B 1 262 ? 10.273 -22.5 -17.703 1 97.06 262 ILE B C 1
ATOM 4602 O O . ILE B 1 262 ? 10.805 -23.594 -17.453 1 97.06 262 ILE B O 1
ATOM 4606 N N . ASP B 1 263 ? 10.859 -21.375 -17.453 1 97.12 263 ASP B N 1
ATOM 4607 C CA . ASP B 1 263 ? 12.094 -21.281 -16.688 1 97.12 263 ASP B CA 1
ATOM 4608 C C . ASP B 1 263 ? 11.797 -21.188 -15.188 1 97.12 263 ASP B C 1
ATOM 4610 O O . ASP B 1 263 ? 11.719 -20.078 -14.641 1 97.12 263 ASP B O 1
ATOM 4614 N N . LEU B 1 264 ? 11.633 -22.328 -14.547 1 96.44 264 LEU B N 1
ATOM 4615 C CA . LEU B 1 264 ? 11.328 -22.422 -13.125 1 96.44 264 LEU B CA 1
ATOM 4616 C C . LEU B 1 264 ? 12.578 -22.812 -12.328 1 96.44 264 LEU B C 1
ATOM 4618 O O . LEU B 1 264 ? 13.195 -23.844 -12.586 1 96.44 264 LEU B O 1
ATOM 4622 N N . SER B 1 265 ? 12.938 -21.938 -11.375 1 94.44 265 SER B N 1
ATOM 4623 C CA . SER B 1 265 ? 14.133 -22.203 -10.57 1 94.44 265 SER B CA 1
ATOM 4624 C C . SER B 1 265 ? 13.773 -22.359 -9.094 1 94.44 265 SER B C 1
ATOM 4626 O O . SER B 1 265 ? 13.008 -21.578 -8.539 1 94.44 265 SER B O 1
ATOM 4628 N N . GLU B 1 266 ? 14.344 -23.359 -8.445 1 93.94 266 GLU B N 1
ATOM 4629 C CA . GLU B 1 266 ? 14.18 -23.594 -7.016 1 93.94 266 GLU B CA 1
ATOM 4630 C C . GLU B 1 266 ? 15.453 -23.219 -6.254 1 93.94 266 GLU B C 1
ATOM 4632 O O . GLU B 1 266 ? 15.562 -23.5 -5.059 1 93.94 266 GLU B O 1
ATOM 4637 N N . GLU B 1 267 ? 16.328 -22.562 -6.941 1 94.12 267 GLU B N 1
ATOM 4638 C CA . GLU B 1 267 ? 17.688 -22.344 -6.422 1 94.12 267 GLU B CA 1
ATOM 4639 C C . GLU B 1 267 ? 17.672 -21.344 -5.262 1 94.12 267 GLU B C 1
ATOM 4641 O O . GLU B 1 267 ? 18.578 -21.359 -4.43 1 94.12 267 GLU B O 1
ATOM 4646 N N . TYR B 1 268 ? 16.625 -20.594 -5.121 1 94.88 268 TYR B N 1
ATOM 4647 C CA . TYR B 1 268 ? 16.703 -19.469 -4.199 1 94.88 268 TYR B CA 1
ATOM 4648 C C . TYR B 1 268 ? 15.68 -19.609 -3.078 1 94.88 268 TYR B C 1
ATOM 4650 O O . TYR B 1 268 ? 15.352 -18.625 -2.402 1 94.88 268 TYR B O 1
ATOM 4658 N N . ILE B 1 269 ? 15.133 -20.766 -2.889 1 93.31 269 ILE B N 1
ATOM 4659 C CA . ILE B 1 269 ? 14.195 -21.062 -1.812 1 93.31 269 ILE B CA 1
ATOM 4660 C C . ILE B 1 269 ? 14.875 -20.828 -0.462 1 93.31 269 ILE B C 1
ATOM 4662 O O . ILE B 1 269 ? 14.242 -20.359 0.486 1 93.31 269 ILE B O 1
ATOM 4666 N N . GLY B 1 270 ? 16.188 -21.016 -0.391 1 90.88 270 GLY B N 1
ATOM 4667 C CA . GLY B 1 270 ? 16.938 -20.891 0.851 1 90.88 270 GLY B CA 1
ATOM 4668 C C . GLY B 1 270 ? 17.047 -22.188 1.619 1 90.88 270 GLY B C 1
ATOM 4669 O O . GLY B 1 270 ? 16.344 -23.156 1.32 1 90.88 270 GLY B O 1
ATOM 4670 N N . PRO B 1 271 ? 17.906 -22.25 2.629 1 88.44 271 PRO B N 1
ATOM 4671 C CA . PRO B 1 271 ? 18.25 -23.484 3.326 1 88.44 271 PRO B CA 1
ATOM 4672 C C . PRO B 1 271 ? 17.141 -23.969 4.254 1 88.44 271 PRO B C 1
ATOM 4674 O O . PRO B 1 271 ? 17.031 -25.172 4.523 1 88.44 271 PRO B O 1
ATOM 4677 N N . THR B 1 272 ? 16.312 -22.984 4.691 1 83.75 272 THR B N 1
ATOM 4678 C CA . THR B 1 272 ? 15.305 -23.359 5.672 1 83.75 272 THR B CA 1
ATOM 4679 C C . THR B 1 272 ? 13.953 -23.594 5 1 83.75 272 THR B C 1
ATOM 4681 O O . THR B 1 272 ? 12.977 -23.938 5.664 1 83.75 272 THR B O 1
ATOM 4684 N N . GLY B 1 273 ? 13.93 -23.359 3.768 1 82.19 273 GLY B N 1
ATOM 4685 C CA . GLY B 1 273 ? 12.75 -23.719 2.996 1 82.19 273 GLY B CA 1
ATOM 4686 C C . GLY B 1 273 ? 11.688 -22.641 3 1 82.19 273 GLY B C 1
ATOM 4687 O O . GLY B 1 273 ? 12 -21.453 3.008 1 82.19 273 GLY B O 1
ATOM 4688 N N . TYR B 1 274 ? 10.469 -23.172 2.939 1 81.25 274 TYR B N 1
ATOM 4689 C CA . TYR B 1 274 ? 9.32 -22.297 2.752 1 81.25 274 TYR B CA 1
ATOM 4690 C C . TYR B 1 274 ? 8.875 -21.688 4.078 1 81.25 274 TYR B C 1
ATOM 4692 O O . TYR B 1 274 ? 8.891 -22.359 5.113 1 81.25 274 TYR B O 1
ATOM 4700 N N . GLY B 1 275 ? 8.438 -20.406 3.973 1 80.06 275 GLY B N 1
ATOM 4701 C CA . GLY B 1 275 ? 7.844 -19.734 5.121 1 80.06 275 GLY B CA 1
ATOM 4702 C C . GLY B 1 275 ? 8.859 -19.031 5.996 1 80.06 275 GLY B C 1
ATOM 4703 O O . GLY B 1 275 ? 8.508 -18.438 7.016 1 80.06 275 GLY B O 1
ATOM 4704 N N . THR B 1 276 ? 10.086 -19.125 5.543 1 84.44 276 THR B N 1
ATOM 4705 C CA . THR B 1 276 ? 11.156 -18.469 6.281 1 84.44 276 THR B CA 1
ATOM 4706 C C . THR B 1 276 ? 11.992 -17.594 5.355 1 84.44 276 THR B C 1
ATOM 4708 O O . THR B 1 276 ? 11.953 -17.75 4.137 1 84.44 276 THR B O 1
ATOM 4711 N N . SER B 1 277 ? 12.695 -16.719 5.965 1 89 277 SER B N 1
ATOM 4712 C CA . SER B 1 277 ? 13.617 -15.891 5.195 1 89 277 SER B CA 1
ATOM 4713 C C . SER B 1 277 ? 14.891 -16.656 4.855 1 89 277 SER B C 1
ATOM 4715 O O . SER B 1 277 ? 15.164 -17.703 5.438 1 89 277 SER B O 1
ATOM 4717 N N . SER B 1 278 ? 15.594 -16.188 3.846 1 92.38 278 SER B N 1
ATOM 4718 C CA . SER B 1 278 ? 16.922 -16.688 3.492 1 92.38 278 SER B CA 1
ATOM 4719 C C . SER B 1 278 ? 17.969 -15.578 3.58 1 92.38 278 SER B C 1
ATOM 4721 O O . SER B 1 278 ? 17.625 -14.398 3.463 1 92.38 278 SER B O 1
ATOM 4723 N N . PRO B 1 279 ? 19.266 -15.961 3.838 1 93.5 279 PRO B N 1
ATOM 4724 C CA . PRO B 1 279 ? 20.297 -14.922 3.877 1 93.5 279 PRO B CA 1
ATOM 4725 C C . PRO B 1 279 ? 20.328 -14.07 2.609 1 93.5 279 PRO B C 1
ATOM 4727 O O . PRO B 1 279 ? 20.406 -12.844 2.686 1 93.5 279 PRO B O 1
ATOM 4730 N N . ALA B 1 280 ? 20.219 -14.719 1.451 1 95.5 280 ALA B N 1
ATOM 4731 C CA . ALA B 1 280 ? 20.219 -13.984 0.186 1 95.5 280 ALA B CA 1
ATOM 4732 C C . ALA B 1 280 ? 18.969 -13.102 0.079 1 95.5 280 ALA B C 1
ATOM 4734 O O . ALA B 1 280 ? 19.047 -11.984 -0.444 1 95.5 280 ALA B O 1
ATOM 4735 N N . GLY B 1 281 ? 17.875 -13.633 0.517 1 96.31 281 GLY B N 1
ATOM 4736 C CA . GLY B 1 281 ? 16.656 -12.844 0.543 1 96.31 281 GLY B CA 1
ATOM 4737 C C . GLY B 1 281 ? 16.75 -11.633 1.45 1 96.31 281 GLY B C 1
ATOM 4738 O O . GLY B 1 281 ? 16.281 -10.547 1.099 1 96.31 281 GLY B O 1
ATOM 4739 N N . LEU B 1 282 ? 17.359 -11.812 2.6 1 96.5 282 LEU B N 1
ATOM 4740 C CA . LEU B 1 282 ? 17.516 -10.711 3.543 1 96.5 282 LEU B CA 1
ATOM 4741 C C . LEU B 1 282 ? 18.422 -9.625 2.963 1 96.5 282 LEU B C 1
ATOM 4743 O O . LEU B 1 282 ? 18.188 -8.438 3.166 1 96.5 282 LEU B O 1
ATOM 4747 N N . GLU B 1 283 ? 19.453 -10.023 2.277 1 96.44 283 GLU B N 1
ATOM 4748 C CA . GLU B 1 283 ? 20.281 -9.047 1.57 1 96.44 283 GLU B CA 1
ATOM 4749 C C . GLU B 1 283 ? 19.469 -8.258 0.553 1 96.44 283 GLU B C 1
ATOM 4751 O O . GLU B 1 283 ? 19.594 -7.035 0.457 1 96.44 283 GLU B O 1
ATOM 4756 N N . ALA B 1 284 ? 18.625 -9 -0.224 1 97.94 284 ALA B N 1
ATOM 4757 C CA . ALA B 1 284 ? 17.781 -8.352 -1.222 1 97.94 284 ALA B CA 1
ATOM 4758 C C . ALA B 1 284 ? 16.844 -7.34 -0.571 1 97.94 284 ALA B C 1
ATOM 4760 O O . ALA B 1 284 ? 16.656 -6.238 -1.091 1 97.94 284 ALA B O 1
ATOM 4761 N N . ILE B 1 285 ? 16.297 -7.723 0.567 1 97.94 285 ILE B N 1
ATOM 4762 C CA . ILE B 1 285 ? 15.414 -6.824 1.311 1 97.94 285 ILE B CA 1
ATOM 4763 C C . ILE B 1 285 ? 16.172 -5.555 1.685 1 97.94 285 ILE B C 1
ATOM 4765 O O . ILE B 1 285 ? 15.688 -4.441 1.458 1 97.94 285 ILE B O 1
ATOM 4769 N N . SER B 1 286 ? 17.312 -5.715 2.215 1 96.88 286 SER B N 1
ATOM 4770 C CA . SER B 1 286 ? 18.125 -4.586 2.664 1 96.88 286 SER B CA 1
ATOM 4771 C C . SER B 1 286 ? 18.5 -3.674 1.499 1 96.88 286 SER B C 1
ATOM 4773 O O . SER B 1 286 ? 18.297 -2.459 1.572 1 96.88 286 SER B O 1
ATOM 4775 N N . LEU B 1 287 ? 18.984 -4.25 0.406 1 97.19 287 LEU B N 1
ATOM 4776 C CA . LEU B 1 287 ? 19.422 -3.473 -0.752 1 97.19 287 LEU B CA 1
ATOM 4777 C C . LEU B 1 287 ? 18.25 -2.695 -1.347 1 97.19 287 LEU B C 1
ATOM 4779 O O . LEU B 1 287 ? 18.359 -1.495 -1.606 1 97.19 287 LEU B O 1
ATOM 4783 N N . MET B 1 288 ? 17.125 -3.381 -1.549 1 98.56 288 MET B N 1
ATOM 4784 C CA . MET B 1 288 ? 15.969 -2.746 -2.17 1 98.56 288 MET B CA 1
ATOM 4785 C C . MET B 1 288 ? 15.43 -1.626 -1.288 1 98.56 288 MET B C 1
ATOM 4787 O O . MET B 1 288 ? 15.047 -0.566 -1.789 1 98.56 288 MET B O 1
ATOM 4791 N N . ALA B 1 289 ? 15.344 -1.824 0.002 1 98 289 ALA B N 1
ATOM 4792 C CA . ALA B 1 289 ? 14.812 -0.818 0.922 1 98 289 ALA B CA 1
ATOM 4793 C C . ALA B 1 289 ? 15.742 0.39 1.002 1 98 289 ALA B C 1
ATOM 4795 O O . ALA B 1 289 ? 15.297 1.533 0.876 1 98 289 ALA B O 1
ATOM 4796 N N . ARG B 1 290 ? 17.016 0.184 1.136 1 97 290 ARG B N 1
ATOM 4797 C CA . ARG B 1 290 ? 17.984 1.257 1.372 1 97 290 ARG B CA 1
ATOM 4798 C C . ARG B 1 290 ? 18.234 2.055 0.098 1 97 290 ARG B C 1
ATOM 4800 O O . ARG B 1 290 ? 18.422 3.271 0.148 1 97 290 ARG B O 1
ATOM 4807 N N . GLU B 1 291 ? 18.203 1.324 -1.04 1 97.94 291 GLU B N 1
ATOM 4808 C CA . GLU B 1 291 ? 18.609 1.982 -2.281 1 97.94 291 GLU B CA 1
ATOM 4809 C C . GLU B 1 291 ? 17.406 2.557 -3.018 1 97.94 291 GLU B C 1
ATOM 4811 O O . GLU B 1 291 ? 17.516 3.555 -3.73 1 97.94 291 GLU B O 1
ATOM 4816 N N . GLU B 1 292 ? 16.25 1.913 -2.898 1 98.69 292 GLU B N 1
ATOM 4817 C CA . GLU B 1 292 ? 15.141 2.295 -3.766 1 98.69 292 GLU B CA 1
ATOM 4818 C C . GLU B 1 292 ? 13.867 2.559 -2.957 1 98.69 292 GLU B C 1
ATOM 4820 O O . GLU B 1 292 ? 12.844 2.943 -3.516 1 98.69 292 GLU B O 1
ATOM 4825 N N . ALA B 1 293 ? 13.922 2.422 -1.591 1 98.5 293 ALA B N 1
ATOM 4826 C CA . ALA B 1 293 ? 12.766 2.568 -0.711 1 98.5 293 ALA B CA 1
ATOM 4827 C C . ALA B 1 293 ? 11.641 1.624 -1.125 1 98.5 293 ALA B C 1
ATOM 4829 O O . ALA B 1 293 ? 10.461 1.976 -1.032 1 98.5 293 ALA B O 1
ATOM 4830 N N . ILE B 1 294 ? 11.961 0.481 -1.661 1 98.69 294 ILE B N 1
ATOM 4831 C CA . ILE B 1 294 ? 11.008 -0.56 -2.02 1 98.69 294 ILE B CA 1
ATOM 4832 C C . ILE B 1 294 ? 11.117 -1.722 -1.034 1 98.69 294 ILE B C 1
ATOM 4834 O O . ILE B 1 294 ? 12.219 -2.188 -0.733 1 98.69 294 ILE B O 1
ATOM 4838 N N . LEU B 1 295 ? 9.984 -2.148 -0.504 1 98.56 295 LEU B N 1
ATOM 4839 C CA . LEU B 1 295 ? 9.945 -3.213 0.492 1 98.56 295 LEU B CA 1
ATOM 4840 C C . LEU B 1 295 ? 9.625 -4.555 -0.159 1 98.56 295 LEU B C 1
ATOM 4842 O O . LEU B 1 295 ? 8.672 -4.664 -0.938 1 98.56 295 LEU B O 1
ATOM 4846 N N . LEU B 1 296 ? 10.438 -5.535 0.118 1 98.25 296 LEU B N 1
ATOM 4847 C CA . LEU B 1 296 ? 10.18 -6.898 -0.326 1 98.25 296 LEU B CA 1
ATOM 4848 C C . LEU B 1 296 ? 9.711 -7.77 0.835 1 98.25 296 LEU B C 1
ATOM 4850 O O . LEU B 1 296 ? 10.117 -7.555 1.98 1 98.25 296 LEU B O 1
ATOM 4854 N N . ASP B 1 297 ? 8.82 -8.695 0.558 1 97 297 ASP B N 1
ATOM 4855 C CA . ASP B 1 297 ? 8.453 -9.664 1.587 1 97 297 ASP B CA 1
ATOM 4856 C C . ASP B 1 297 ? 9.57 -10.68 1.81 1 97 297 ASP B C 1
ATOM 4858 O O . ASP B 1 297 ? 10.336 -10.977 0.891 1 97 297 ASP B O 1
ATOM 4862 N N . PRO B 1 298 ? 9.648 -11.297 2.92 1 95.5 298 PRO B N 1
ATOM 4863 C CA . PRO B 1 298 ? 10.789 -12.156 3.25 1 95.5 298 PRO B CA 1
ATOM 4864 C C . PRO B 1 298 ? 10.617 -13.586 2.729 1 95.5 298 PRO B C 1
ATOM 4866 O O . PRO B 1 298 ? 11.547 -14.391 2.816 1 95.5 298 PRO B O 1
ATOM 4869 N N . ILE B 1 299 ? 9.5 -13.875 2.127 1 94.75 299 ILE B N 1
ATOM 4870 C CA . ILE B 1 299 ? 9.195 -15.266 1.821 1 94.75 299 ILE B CA 1
ATOM 4871 C C . ILE B 1 299 ? 9.172 -15.469 0.308 1 94.75 299 ILE B C 1
ATOM 4873 O O . ILE B 1 299 ? 9.539 -16.547 -0.186 1 94.75 299 ILE B O 1
ATOM 4877 N N . TYR B 1 300 ? 8.758 -14.406 -0.454 1 96.19 300 TYR B N 1
ATOM 4878 C CA . TYR B 1 300 ? 8.5 -14.586 -1.88 1 96.19 300 TYR B CA 1
ATOM 4879 C C . TYR B 1 300 ? 9.367 -13.648 -2.709 1 96.19 300 TYR B C 1
ATOM 4881 O O . TYR B 1 300 ? 10.422 -14.047 -3.219 1 96.19 300 TYR B O 1
ATOM 4889 N N . SER B 1 301 ? 8.984 -12.367 -2.713 1 97.62 301 SER B N 1
ATOM 4890 C CA . SER B 1 301 ? 9.609 -11.391 -3.598 1 97.62 301 SER B CA 1
ATOM 4891 C C . SER B 1 301 ? 11.094 -11.234 -3.279 1 97.62 301 SER B C 1
ATOM 4893 O O . SER B 1 301 ? 11.906 -10.992 -4.176 1 97.62 301 SER B O 1
ATOM 4895 N N . SER B 1 302 ? 11.5 -11.391 -2.029 1 97.44 302 SER B N 1
ATOM 4896 C CA . SER B 1 302 ? 12.914 -11.273 -1.668 1 97.44 302 SER B CA 1
ATOM 4897 C C . SER B 1 302 ? 13.734 -12.391 -2.295 1 97.44 302 SER B C 1
ATOM 4899 O O . SER B 1 302 ? 14.867 -12.164 -2.736 1 97.44 302 SER B O 1
ATOM 4901 N N . LYS B 1 303 ? 13.188 -13.562 -2.352 1 97 303 LYS B N 1
ATOM 4902 C CA . LYS B 1 303 ? 13.883 -14.703 -2.943 1 97 303 LYS B CA 1
ATOM 4903 C C . LYS B 1 303 ? 14.039 -14.531 -4.449 1 97 303 LYS B C 1
ATOM 4905 O O . LYS B 1 303 ? 15.102 -14.812 -5.008 1 97 303 LYS B O 1
ATOM 4910 N N . ALA B 1 304 ? 12.992 -14.047 -5.051 1 98.25 304 ALA B N 1
ATOM 4911 C CA . ALA B 1 304 ? 13.078 -13.789 -6.488 1 98.25 304 ALA B CA 1
ATOM 4912 C C . ALA B 1 304 ? 14.094 -12.695 -6.793 1 98.25 304 ALA B C 1
ATOM 4914 O O . ALA B 1 304 ? 14.898 -12.828 -7.723 1 98.25 304 ALA B O 1
ATOM 4915 N N . MET B 1 305 ? 14.078 -11.641 -6.016 1 98.75 305 MET B N 1
ATOM 4916 C CA . MET B 1 305 ? 15.039 -10.555 -6.207 1 98.75 305 MET B CA 1
ATOM 4917 C C . MET B 1 305 ? 16.469 -11.039 -5.957 1 98.75 305 MET B C 1
ATOM 4919 O O . MET B 1 305 ? 17.391 -10.625 -6.645 1 98.75 305 MET B O 1
ATOM 4923 N N . SER B 1 306 ? 16.594 -11.93 -4.965 1 98.25 306 SER B N 1
ATOM 4924 C CA . SER B 1 306 ? 17.922 -12.492 -4.715 1 98.25 306 SER B CA 1
ATOM 4925 C C . SER B 1 306 ? 18.422 -13.266 -5.926 1 98.25 306 SER B C 1
ATOM 4927 O O . SER B 1 306 ? 19.625 -13.258 -6.219 1 98.25 306 SER B O 1
ATOM 4929 N N . GLY B 1 307 ? 17.516 -13.969 -6.613 1 98.38 307 GLY B N 1
ATOM 4930 C CA . GLY B 1 307 ? 17.875 -14.633 -7.852 1 98.38 307 GLY B CA 1
ATOM 4931 C C . GLY B 1 307 ? 18.344 -13.68 -8.93 1 98.38 307 GLY B C 1
ATOM 4932 O O . GLY B 1 307 ? 19.375 -13.914 -9.57 1 98.38 307 GLY B O 1
ATOM 4933 N N . LEU B 1 308 ? 17.625 -12.578 -9.125 1 98.81 308 LEU B N 1
ATOM 4934 C CA . LEU B 1 308 ? 18.031 -11.57 -10.102 1 98.81 308 LEU B CA 1
ATOM 4935 C C . LEU B 1 308 ? 19.391 -10.992 -9.758 1 98.81 308 LEU B C 1
ATOM 4937 O O . LEU B 1 308 ? 20.266 -10.891 -10.625 1 98.81 308 LEU B O 1
ATOM 4941 N N . ILE B 1 309 ? 19.578 -10.617 -8.477 1 98.75 309 ILE B N 1
ATOM 4942 C CA . ILE B 1 309 ? 20.844 -10.039 -8.023 1 98.75 309 ILE B CA 1
ATOM 4943 C C . ILE B 1 309 ? 21.984 -11.008 -8.305 1 98.75 309 ILE B C 1
ATOM 4945 O O . ILE B 1 309 ? 23.031 -10.617 -8.828 1 98.75 309 ILE B O 1
ATOM 4949 N N . ASP B 1 310 ? 21.75 -12.273 -7.949 1 98.56 310 ASP B N 1
ATOM 4950 C CA . ASP B 1 310 ? 22.781 -13.297 -8.148 1 98.56 310 ASP B CA 1
ATOM 4951 C C . ASP B 1 310 ? 23.109 -13.453 -9.633 1 98.56 310 ASP B C 1
ATOM 4953 O O . ASP B 1 310 ? 24.281 -13.539 -10 1 98.56 310 ASP B O 1
ATOM 4957 N N . HIS B 1 311 ? 22.109 -13.508 -10.508 1 98.56 311 HIS B N 1
ATOM 4958 C CA . HIS B 1 311 ? 22.328 -13.656 -11.945 1 98.56 311 HIS B CA 1
ATOM 4959 C C . HIS B 1 311 ? 23.094 -12.469 -12.516 1 98.56 311 HIS B C 1
ATOM 4961 O O . HIS B 1 311 ? 23.922 -12.633 -13.422 1 98.56 311 HIS B O 1
ATOM 4967 N N . ILE B 1 312 ? 22.812 -11.305 -12.008 1 98.62 312 ILE B N 1
ATOM 4968 C CA . ILE B 1 312 ? 23.547 -10.117 -12.43 1 98.62 312 ILE B CA 1
ATOM 4969 C C . ILE B 1 312 ? 25.016 -10.242 -12.023 1 98.62 312 ILE B C 1
ATOM 4971 O O . ILE B 1 312 ? 25.906 -10 -12.828 1 98.62 312 ILE B O 1
ATOM 4975 N N . ARG B 1 313 ? 25.219 -10.633 -10.781 1 98.19 313 ARG B N 1
ATOM 4976 C CA . ARG B 1 313 ? 26.578 -10.781 -10.25 1 98.19 313 ARG B CA 1
ATOM 4977 C C . ARG B 1 313 ? 27.344 -11.859 -11.008 1 98.19 313 ARG B C 1
ATOM 4979 O O . ARG B 1 313 ? 28.578 -11.781 -11.125 1 98.19 313 ARG B O 1
ATOM 4986 N N . GLN B 1 314 ? 26.656 -12.797 -11.562 1 97.88 314 GLN B N 1
ATOM 4987 C CA . GLN B 1 314 ? 27.266 -13.867 -12.344 1 97.88 314 GLN B CA 1
ATOM 4988 C C . GLN B 1 314 ? 27.578 -13.398 -13.766 1 97.88 314 GLN B C 1
ATOM 4990 O O . GLN B 1 314 ? 28.172 -14.133 -14.555 1 97.88 314 GLN B O 1
ATOM 4995 N N . GLY B 1 315 ? 27.109 -12.234 -14.133 1 97.81 315 GLY B N 1
ATOM 4996 C CA . GLY B 1 315 ? 27.406 -11.672 -15.438 1 97.81 315 GLY B CA 1
ATOM 4997 C C . GLY B 1 315 ? 26.453 -12.125 -16.516 1 97.81 315 GLY B C 1
ATOM 4998 O O . GLY B 1 315 ? 26.812 -12.133 -17.703 1 97.81 315 GLY B O 1
ATOM 4999 N N . ARG B 1 316 ? 25.25 -12.469 -16.141 1 97.5 316 ARG B N 1
ATOM 5000 C CA . ARG B 1 316 ? 24.297 -12.977 -17.109 1 97.5 316 ARG B CA 1
ATOM 5001 C C . ARG B 1 316 ? 23.703 -11.844 -17.953 1 97.5 316 ARG B C 1
ATOM 5003 O O . ARG B 1 316 ? 23.047 -12.094 -18.953 1 97.5 316 ARG B O 1
ATOM 5010 N N . PHE B 1 317 ? 23.938 -10.594 -17.531 1 98 317 PHE B N 1
ATOM 5011 C CA . PHE B 1 317 ? 23.359 -9.453 -18.234 1 98 317 PHE B CA 1
ATOM 5012 C C . PHE B 1 317 ? 24.422 -8.438 -18.594 1 98 317 PHE B C 1
ATOM 5014 O O . PHE B 1 317 ? 25.359 -8.211 -17.828 1 98 317 PHE B O 1
ATOM 5021 N N . THR B 1 318 ? 24.219 -7.809 -19.719 1 96.88 318 THR B N 1
ATOM 5022 C CA . THR B 1 318 ? 25.047 -6.668 -20.094 1 96.88 318 THR B CA 1
ATOM 5023 C C . THR B 1 318 ? 24.391 -5.359 -19.688 1 96.88 318 THR B C 1
ATOM 5025 O O . THR B 1 318 ? 23.219 -5.34 -19.297 1 96.88 318 THR B O 1
ATOM 5028 N N . ALA B 1 319 ? 25.141 -4.27 -19.781 1 95 319 ALA B N 1
ATOM 5029 C CA . ALA B 1 319 ? 24.703 -2.965 -19.281 1 95 319 ALA B CA 1
ATOM 5030 C C . ALA B 1 319 ? 23.578 -2.396 -20.156 1 95 319 ALA B C 1
ATOM 5032 O O . ALA B 1 319 ? 22.812 -1.542 -19.703 1 95 319 ALA B O 1
ATOM 5033 N N . ASP B 1 320 ? 23.391 -2.879 -21.375 1 95.56 320 ASP B N 1
ATOM 5034 C CA . ASP B 1 320 ? 22.406 -2.32 -22.312 1 95.56 320 ASP B CA 1
ATOM 5035 C C . ASP B 1 320 ? 21.094 -3.076 -22.234 1 95.56 320 ASP B C 1
ATOM 5037 O O . ASP B 1 320 ? 20.094 -2.658 -22.828 1 95.56 320 ASP B O 1
ATOM 5041 N N . GLN B 1 321 ? 21.125 -4.117 -21.438 1 98.31 321 GLN B N 1
ATOM 5042 C CA . GLN B 1 321 ? 19.906 -4.91 -21.328 1 98.31 321 GLN B CA 1
ATOM 5043 C C . GLN B 1 321 ? 18.969 -4.324 -20.266 1 98.31 321 GLN B C 1
ATOM 5045 O O . GLN B 1 321 ? 19.406 -3.594 -19.375 1 98.31 321 GLN B O 1
ATOM 5050 N N . ASN B 1 322 ? 17.688 -4.547 -20.453 1 98.69 322 ASN B N 1
ATOM 5051 C CA . ASN B 1 322 ? 16.641 -4.125 -19.531 1 98.69 322 ASN B CA 1
ATOM 5052 C C . ASN B 1 322 ? 15.938 -5.32 -18.891 1 98.69 322 ASN B C 1
ATOM 5054 O O . ASN B 1 322 ? 15.453 -6.207 -19.594 1 98.69 322 ASN B O 1
ATOM 5058 N N . VAL B 1 323 ? 15.922 -5.324 -17.609 1 98.81 323 VAL B N 1
ATOM 5059 C CA . VAL B 1 323 ? 15.258 -6.402 -16.891 1 98.81 323 VAL B CA 1
ATOM 5060 C C . VAL B 1 323 ? 14.078 -5.844 -16.094 1 98.81 323 VAL B C 1
ATOM 5062 O O . VAL B 1 323 ? 14.188 -4.785 -15.477 1 98.81 323 VAL B O 1
ATOM 5065 N N . VAL B 1 324 ? 12.922 -6.5 -16.172 1 98.94 324 VAL B N 1
ATOM 5066 C CA . VAL B 1 324 ? 11.742 -6.121 -15.406 1 98.94 324 VAL B CA 1
ATOM 5067 C C . VAL B 1 324 ? 11.531 -7.105 -14.258 1 98.94 324 VAL B C 1
ATOM 5069 O O . VAL B 1 324 ? 11.484 -8.32 -14.469 1 98.94 324 VAL B O 1
ATOM 5072 N N . PHE B 1 325 ? 11.562 -6.641 -13.086 1 98.94 325 PHE B N 1
ATOM 5073 C CA . PHE B 1 325 ? 11.195 -7.418 -11.906 1 98.94 325 PHE B CA 1
ATOM 5074 C C . PHE B 1 325 ? 9.734 -7.184 -11.539 1 98.94 325 PHE B C 1
ATOM 5076 O O . PHE B 1 325 ? 9.328 -6.051 -11.281 1 98.94 325 PHE B O 1
ATOM 5083 N N . VAL B 1 326 ? 8.891 -8.242 -11.523 1 98.94 326 VAL B N 1
ATOM 5084 C CA . VAL B 1 326 ? 7.496 -8.109 -11.117 1 98.94 326 VAL B CA 1
ATOM 5085 C C . VAL B 1 326 ? 7.379 -8.273 -9.602 1 98.94 326 VAL B C 1
ATOM 5087 O O . VAL B 1 326 ? 7.586 -9.367 -9.07 1 98.94 326 VAL B O 1
ATOM 5090 N N . HIS B 1 327 ? 7.105 -7.168 -8.938 1 98.88 327 HIS B N 1
ATOM 5091 C CA . HIS B 1 327 ? 6.879 -7.18 -7.492 1 98.88 327 HIS B CA 1
ATOM 5092 C C . HIS B 1 327 ? 5.504 -7.746 -7.156 1 98.88 327 HIS B C 1
ATOM 5094 O O . HIS B 1 327 ? 4.488 -7.07 -7.34 1 98.88 327 HIS B O 1
ATOM 5100 N N . THR B 1 328 ? 5.426 -8.898 -6.59 1 98.19 328 THR B N 1
ATOM 5101 C CA 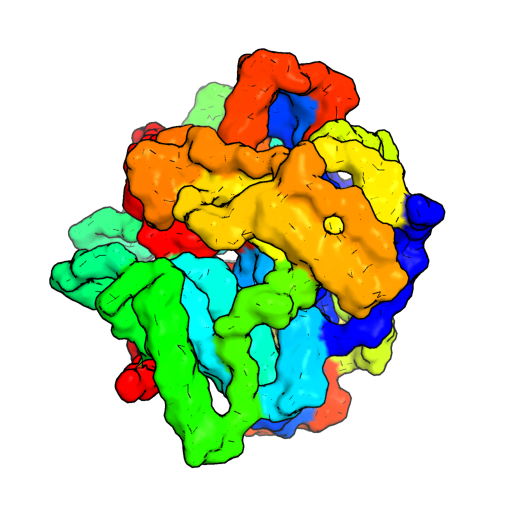. THR B 1 328 ? 4.164 -9.617 -6.445 1 98.19 328 THR B CA 1
ATOM 5102 C C . THR B 1 328 ? 3.512 -9.305 -5.102 1 98.19 328 THR B C 1
ATOM 5104 O O . THR B 1 328 ? 2.465 -9.859 -4.77 1 98.19 328 THR B O 1
ATOM 5107 N N . GLY B 1 329 ? 4.078 -8.43 -4.324 1 98.06 329 GLY B N 1
ATOM 5108 C CA . GLY B 1 329 ? 3.5 -8.039 -3.051 1 98.06 329 GLY B CA 1
ATOM 5109 C C . GLY B 1 329 ? 3.939 -8.922 -1.898 1 98.06 329 GLY B C 1
ATOM 5110 O O . GLY B 1 329 ? 5.082 -9.375 -1.861 1 98.06 329 GLY B O 1
ATOM 5111 N N . GLY B 1 330 ? 3.113 -9.039 -0.855 1 97.56 330 GLY B N 1
ATOM 5112 C CA . GLY B 1 330 ? 3.369 -9.883 0.305 1 97.56 330 GLY B CA 1
ATOM 5113 C C . GLY B 1 330 ? 3.998 -9.125 1.46 1 97.56 330 GLY B C 1
ATOM 5114 O O . GLY B 1 330 ? 4.395 -9.727 2.461 1 97.56 330 GLY B O 1
ATOM 5115 N N . THR B 1 331 ? 3.99 -7.82 1.496 1 97.94 331 THR B N 1
ATOM 5116 C CA . THR B 1 331 ? 4.805 -6.996 2.383 1 97.94 331 THR B CA 1
ATOM 5117 C C . THR B 1 331 ? 4.273 -7.051 3.812 1 97.94 331 THR B C 1
ATOM 5119 O O . THR B 1 331 ? 5.004 -6.766 4.762 1 97.94 331 THR B O 1
ATOM 5122 N N . PRO B 1 332 ? 2.971 -7.441 4.059 1 97.69 332 PRO B N 1
ATOM 5123 C CA . PRO B 1 332 ? 2.545 -7.566 5.453 1 97.69 332 PRO B CA 1
ATOM 5124 C C . PRO B 1 332 ? 3.357 -8.602 6.227 1 97.69 332 PRO B C 1
ATOM 5126 O O . PRO B 1 332 ? 3.408 -8.562 7.457 1 97.69 332 PRO B O 1
ATOM 5129 N N . ALA B 1 333 ? 4.012 -9.523 5.512 1 96.56 333 ALA B N 1
ATOM 5130 C CA . ALA B 1 333 ? 4.824 -10.547 6.152 1 96.56 333 ALA B CA 1
ATOM 5131 C C . ALA B 1 333 ? 6.008 -9.938 6.895 1 96.56 333 ALA B C 1
ATOM 5133 O O . ALA B 1 333 ? 6.57 -10.555 7.801 1 96.56 333 ALA B O 1
ATOM 5134 N N . LEU B 1 334 ? 6.406 -8.734 6.527 1 96.88 334 LEU B N 1
ATOM 5135 C CA . LEU B 1 334 ? 7.48 -8.023 7.211 1 96.88 334 LEU B CA 1
ATOM 5136 C C . LEU B 1 334 ? 7.188 -7.902 8.703 1 96.88 334 LEU B C 1
ATOM 5138 O O . LEU B 1 334 ? 8.102 -8.008 9.523 1 96.88 334 LEU B O 1
ATOM 5142 N N . PHE B 1 335 ? 5.922 -7.75 9.023 1 96.62 335 PHE B N 1
ATOM 5143 C CA . PHE B 1 335 ? 5.539 -7.434 10.391 1 96.62 335 PHE B CA 1
ATOM 5144 C C . PHE B 1 335 ? 5.406 -8.703 11.219 1 96.62 335 PHE B C 1
ATOM 5146 O O . PHE B 1 335 ? 5.523 -8.672 12.445 1 96.62 335 PHE B O 1
ATOM 5153 N N . SER B 1 336 ? 5.141 -9.859 10.578 1 93.75 336 SER B N 1
ATOM 5154 C CA . SER B 1 336 ? 5.078 -11.125 11.297 1 93.75 336 SER B CA 1
ATOM 5155 C C . SER B 1 336 ? 6.469 -11.719 11.484 1 93.75 336 SER B C 1
ATOM 5157 O O . SER B 1 336 ? 6.668 -12.602 12.328 1 93.75 336 SER B O 1
ATOM 5159 N N . LEU B 1 337 ? 7.492 -11.234 10.695 1 92.69 337 LEU B N 1
ATOM 5160 C CA . LEU B 1 337 ? 8.844 -11.781 10.742 1 92.69 337 LEU B CA 1
ATOM 5161 C C . LEU B 1 337 ? 9.859 -10.695 11.086 1 92.69 337 LEU B C 1
ATOM 5163 O O . LEU B 1 337 ? 11.016 -10.766 10.664 1 92.69 337 LEU B O 1
ATOM 5167 N N . ASN B 1 338 ? 9.398 -9.695 11.852 1 91.25 338 ASN B N 1
ATOM 5168 C CA . ASN B 1 338 ? 10.203 -8.516 12.141 1 91.25 338 ASN B CA 1
ATOM 5169 C C . ASN B 1 338 ? 11.492 -8.883 12.875 1 91.25 338 ASN B C 1
ATOM 5171 O O . ASN B 1 338 ? 12.547 -8.328 12.586 1 91.25 338 ASN B O 1
ATOM 5175 N N . ASP B 1 339 ? 11.453 -9.852 13.797 1 89.5 339 ASP B N 1
ATOM 5176 C CA . ASP B 1 339 ? 12.641 -10.242 14.547 1 89.5 339 ASP B CA 1
ATOM 5177 C C . ASP B 1 339 ? 13.688 -10.867 13.633 1 89.5 339 ASP B C 1
ATOM 5179 O O . ASP B 1 339 ? 14.875 -10.531 13.727 1 89.5 339 ASP B O 1
ATOM 5183 N N . GLU B 1 340 ? 13.25 -11.75 12.789 1 87.38 340 GLU B N 1
ATOM 5184 C CA . GLU B 1 340 ? 14.148 -12.406 11.844 1 87.38 340 GLU B CA 1
ATOM 5185 C C . GLU B 1 340 ? 14.781 -11.383 10.906 1 87.38 340 GLU B C 1
ATOM 5187 O O . GLU B 1 340 ? 15.977 -11.477 10.594 1 87.38 340 GLU B O 1
ATOM 5192 N N . ILE B 1 341 ? 14.008 -10.445 10.484 1 91.88 341 ILE B N 1
ATOM 5193 C CA . ILE B 1 341 ? 14.469 -9.43 9.547 1 91.88 341 ILE B CA 1
ATOM 5194 C C . ILE B 1 341 ? 15.516 -8.539 10.219 1 91.88 341 ILE B C 1
ATOM 5196 O O . ILE B 1 341 ? 16.578 -8.297 9.664 1 91.88 341 ILE B O 1
ATOM 5200 N N . MET B 1 342 ? 15.219 -8.102 11.43 1 90.81 342 MET B N 1
ATOM 5201 C CA . MET B 1 342 ? 16.125 -7.215 12.156 1 90.81 342 MET B CA 1
ATOM 5202 C C . MET B 1 342 ? 17.438 -7.922 12.484 1 90.81 342 MET B C 1
ATOM 5204 O O . MET B 1 342 ? 18.5 -7.301 12.484 1 90.81 342 MET B O 1
ATOM 5208 N N . GLN B 1 343 ? 17.359 -9.18 12.742 1 87.25 343 GLN B N 1
ATOM 5209 C CA . GLN B 1 343 ? 18.562 -9.961 13.008 1 87.25 343 GLN B CA 1
ATOM 5210 C C . GLN B 1 343 ? 19.422 -10.102 11.75 1 87.25 343 GLN B C 1
ATOM 5212 O O . GLN B 1 343 ? 20.656 -10.133 11.828 1 87.25 343 GLN B O 1
ATOM 5217 N N . GLY B 1 344 ? 18.797 -10.242 10.656 1 85.19 344 GLY B N 1
ATOM 5218 C CA . GLY B 1 344 ? 19.484 -10.461 9.398 1 85.19 344 GLY B CA 1
ATOM 5219 C C . GLY B 1 344 ? 20.062 -9.188 8.805 1 85.19 344 GLY B C 1
ATOM 5220 O O . GLY B 1 344 ? 21.125 -9.219 8.172 1 85.19 344 GLY B O 1
ATOM 5221 N N . ILE B 1 345 ? 19.359 -8.117 8.891 1 78.81 345 ILE B N 1
ATOM 5222 C CA . ILE B 1 345 ? 19.797 -6.898 8.219 1 78.81 345 ILE B CA 1
ATOM 5223 C C . ILE B 1 345 ? 20.641 -6.055 9.172 1 78.81 345 ILE B C 1
ATOM 5225 O O . ILE B 1 345 ? 21.391 -5.184 8.734 1 78.81 345 ILE B O 1
ATOM 5229 N N . GLY B 1 346 ? 21.047 -6.496 10.5 1 59.53 346 GLY B N 1
ATOM 5230 C CA . GLY B 1 346 ? 21.938 -5.914 11.492 1 59.53 346 GLY B CA 1
ATOM 5231 C C . GLY B 1 346 ? 21.5 -4.535 11.953 1 59.53 346 GLY B C 1
ATOM 5232 O O . GLY B 1 346 ? 20.672 -3.891 11.305 1 59.53 346 GLY B O 1
ATOM 5233 N N . PRO B 1 347 ? 21.672 -4.527 13.359 1 52.12 347 PRO B N 1
ATOM 5234 C CA . PRO B 1 347 ? 21.484 -3.158 13.844 1 52.12 347 PRO B CA 1
ATOM 5235 C C . PRO B 1 347 ? 22.328 -2.145 13.086 1 52.12 347 PRO B C 1
ATOM 5237 O O . PRO B 1 347 ? 23.438 -2.465 12.656 1 52.12 347 PRO B O 1
ATOM 5240 N N . ARG B 1 348 ? 21.906 -1.456 12.117 1 51.12 348 ARG B N 1
ATOM 5241 C CA . ARG B 1 348 ? 22.969 -0.527 11.742 1 51.12 348 ARG B CA 1
ATOM 5242 C C . ARG B 1 348 ? 23.578 0.135 12.969 1 51.12 348 ARG B C 1
ATOM 5244 O O . ARG B 1 348 ? 22.969 0.141 14.047 1 51.12 348 ARG B O 1
ATOM 5251 N N . GLU B 1 349 ? 24.453 1.01 13.172 1 37.91 349 GLU B N 1
ATOM 5252 C CA . GLU B 1 349 ? 25.078 1.713 14.289 1 37.91 349 GLU B CA 1
ATOM 5253 C C . GLU B 1 349 ? 24.031 2.436 15.141 1 37.91 349 GLU B C 1
ATOM 5255 O O . GLU B 1 349 ? 23.219 3.193 14.617 1 37.91 349 GLU B O 1
ATOM 5260 N N . LEU B 1 350 ? 23.312 1.956 15.984 1 38.78 350 LEU B N 1
ATOM 5261 C CA . LEU B 1 350 ? 22.938 2.939 17 1 38.78 350 LEU B CA 1
ATOM 5262 C C . LEU B 1 350 ? 24.141 3.799 17.391 1 38.78 350 LEU B C 1
ATOM 5264 O O . LEU B 1 350 ? 25.203 3.271 17.719 1 38.78 350 LEU B O 1
ATOM 5268 N N . GLU B 1 351 ? 24.828 4.582 16.875 1 31.3 351 GLU B N 1
ATOM 5269 C CA . GLU B 1 351 ? 25.625 5.281 17.891 1 31.3 351 GLU B CA 1
ATOM 5270 C C . GLU B 1 351 ? 24.734 5.859 18.984 1 31.3 351 GLU B C 1
ATOM 5272 O O . GLU B 1 351 ? 23.625 6.348 18.703 1 31.3 351 GLU B O 1
#

Organism: NCBI:txid2527985

InterPro domains:
  IPR001926 Tryptophan synthase beta chain-like, PALP domain [PF00291] (22-329)
  IPR027278 1-aminocyclopropane-1-carboxylate deaminase/D-cysteine desulfhydrase [PIRSF006278] (8-342)
  IPR027278 1-aminocyclopropane-1-carboxylate deaminase/D-cysteine desulfhydrase [PTHR43780] (14-343)
  IPR036052 Tryptophan synthase beta chain-like, PALP domain superfamily [G3DSA:3.40.50.1100] (17-332)
  IPR036052 Tryptophan synthase beta chain-like, PALP domain superfamily [G3DSA:3.40.50.1100] (58-167)
  IPR036052 Tryptophan synthase beta chain-like, PALP domain superfamily [SSF53686] (16-337)

Radius of gyration: 24.7 Å; Cα contacts (8 Å, |Δi|>4): 1589; chains: 2; bounding box: 60×69×66 Å

Nearest PDB structures (foldseek):
  7ysl-assembly1_B  TM=9.407E-01  e=3.783E-34  Pectobacterium atrosepticum SCRI1043
  7ysk-assembly1_B  TM=9.331E-01  e=4.006E-34  Pectobacterium atrosepticum SCRI1043
  4d92-assembly1_B  TM=9.166E-01  e=5.508E-32  Salmonella enterica subsp. enterica serovar Typhimurium
  1tzk-assembly1_C  TM=9.042E-01  e=1.788E-29  Pseudomonas sp. ACP
  1tzm-assembly1_C  TM=9.117E-01  e=6.299E-29  Pseudomonas sp. ACP

Sequence (702 aa):
MPRLTPDELRAAVAKLPHFPLAHTPTPLEHLPKLSKLLGGPQIYIKRDDCTGLTFGGNKTRHNELILGDAIQKQADIFVWGAGIHSNNCRQTAAACAKAGIDIHLVLGRGRPANGPDPIQGNLLLDYLVGAKVEIIEGAIGPDVDEHIMHRSREYAAAGRTVYSWDRKVVKPLAAIGYVTAMIEIAEQSAAQSFTPDAVYLCSAGSTGAGLVAGSKALGLNLPITHCAPIVWPWDTRADMARIAREAGELIGVSIDVESNDIDLSEEYIGPTGYGTSSPAGLEAISLMAREEAILLDPIYSSKAMSGLIDHIRQGRFTADQNVVFVHTGGTPALFSLNDEIMQGIGPRELEMPRLTPDELRAAVAKLPHFPLAHTPTPLEHLPKLSKLLGGPQIYIKRDDCTGLTFGGNKTRHNELILGDAIQKQADIFVWGAGIHSNNCRQTAAACAKAGIDIHLVLGRGRPANGPDPIQGNLLLDYLVGAKVEIIEGAIGPDVDEHIMHRSREYAAAGRTVYSWDRKVVKPLAAIGYVTAMIEIAEQSAAQSFTPDAVYLCSAGSTGAGLVAGSKALGLNLPITHCAPIVWPWDTRADMARIAREAGELIGVSIDVESNDIDLSEEYIGPTGYGTSSPAGLEAISLMAREEAILLDPIYSSKAMSGLIDHIRQGRFTADQNVVFVHTGGTPALFSLNDEIMQGIGPRELE